Protein AF-0000000085120916 (afdb_homodimer)

Foldseek 3Di:
DPFQPPVLLVVLVVLLVVLLQLLQADFLVNHGPVCVVVPVDPPVSSLLSVQLLLLLLLLLLLQQLLLLLQCLLLVHLQDGLLLLQLQLQLLLQLLVCVVVPPDPVVSVVCLQVSLLVRSLVSNVQLVVQQVVPDDSVSSSVSRNVSSVVSLVSSVVSLVVCCVVVVPNCVQFQFWARNQFDSVCSVVSVVLSVLSLVLSLVLQVLSNLCNVPQVSSVVVVHRSVVSSVSSSSSSSSSNSRSCSRTHDAIQLSNPLLVVLCVNRVDDDRNSSSSSSSSSSSSLSSNLQSVQRVVCSVVVNDGRGSSVVNVVVNVVSSVVVVVVVD/DFFQPPVLLVVLVVLLVVLLQLLQADFLVNHGPVCVVVPVDDPVSSLLSVQLLLLLLLLLLLQQLLLLLQCLLLVHLQDGLLLLQLQLQLLLQLLVCVVVPPDPVVSVVCLQVSLLVRSLVSNVQLVVQQVVPDDSVSSSVSRNVSSVVSLVSSVVSLVVCCVVVVPNPVQFQFWARNQFDSVCSVVSVVLSVLSLVLSLVLQVLSNLCNVPQVSSVVVVHRSVVSSVSSSSSSSSSNSNSCSRTHDAIQLSNPLLVVLCVNRVDDDRNSSSSSSSSSSSSLSSNLQSVQRVVCSVVVNDGRGSSVVNVVVNVVSSVVVVVVVD

InterPro domains:
  IPR000522 ABC transporter, permease protein, BtuC-like [PF01032] (15-322)
  IPR000522 ABC transporter, permease protein, BtuC-like [PTHR30472] (8-323)
  IPR037294 ABC transporter, BtuC-like [G3DSA:1.10.3470.10] (4-324)
  IPR037294 ABC transporter, BtuC-like [SSF81345] (6-322)

Organism: Pyrolobus fumarii (strain DSM 11204 / 1A) (NCBI:txid694429)

Secondary structure (DSSP, 8-state):
-----TTHHHHHHHHHHHHHHHHHH--TT---HHHHHTT-S-HHHHHHHHHHHHHHHHHHHHHHHHHHHHHHHTT-TT--TTTTTHHHHHHHHHHHHHHH-SSHHHHHHHHHHHHHHHHHHHHHHHHHHHTT--SHHHHHHHHHHHHHHHHHHHHHHHHHHHHHH---GGGGSS--STT--GGGHHHHHHHHHHHHHHHHHHHHHHHGGGG-HHHHHHTT--HHHHHHHHHHHHHHHHHHHHHHH----SHHHHHHHHHHHHH----HHHHHHHHHHHHHHHHHHHHHHHHHHHHHHT-----HHHHHHHHHHHHHHHHHHHH-/-----TTHHHHHHHHHHHHHHHHHH--TT---HHHHHTT-S-HHHHHHHHHHHHHHHHHHHHHHHHHHHHHHHTT-TT--TTTTTHHHHHHHHHHHHHHH-SSHHHHHHHHHHHHHHHHHHHHHHHHHHHTT--SHHHHHHHHHHHHHHHHHHHHHHHHHHHHHH---GGGGSS--STT--GGGHHHHHHHHHHHHHHHHHHHHHHHGGGG-HHHHHHTT--HHHHHHHHHHHHHHHHHHHHHHH----SHHHHHHHHHHHHH----HHHHHHHHHHHHHHHHHHHHHHHHHHHHHHT-----HHHHHHHHHHHHHHHHHHHH-

Radius of gyration: 25.16 Å; Cα contacts (8 Å, |Δi|>4): 1304; chains: 2; bounding box: 62×77×50 Å

pLDDT: mean 85.0, std 12.03, range [39.81, 98.38]

Solvent-accessible surface area (backbone atoms only — not comparable to full-atom values): 29299 Å² total; per-residue (Å²): 130,58,67,56,53,79,61,54,58,61,51,44,51,50,50,38,51,52,48,50,52,46,46,55,26,58,53,92,83,66,52,38,51,64,35,47,76,70,60,78,43,64,67,67,56,55,48,51,40,49,30,26,50,52,44,23,34,25,47,12,28,24,34,4,25,25,6,44,36,39,15,26,48,62,64,27,82,77,33,20,49,35,43,33,6,15,24,33,24,3,38,33,36,37,52,55,48,57,71,68,44,90,49,73,74,63,41,68,73,46,31,45,61,38,1,24,52,22,2,41,49,25,35,49,51,20,51,62,44,15,69,42,19,78,47,75,63,32,40,51,50,19,3,38,16,47,21,44,14,35,43,16,49,37,50,48,50,32,48,33,43,22,60,66,69,67,44,70,49,77,55,39,79,29,6,36,39,84,82,47,58,63,87,48,45,63,57,42,50,48,43,23,50,52,28,51,51,52,36,57,68,42,25,62,56,24,48,34,42,63,68,31,60,68,52,13,44,73,75,70,36,58,49,68,60,42,30,51,50,30,46,48,53,27,27,40,38,39,4,35,50,18,52,62,30,28,29,61,40,39,40,12,30,49,17,31,54,49,24,40,65,69,33,53,35,84,54,44,54,61,34,43,53,42,3,21,47,42,9,19,36,49,39,38,45,33,40,42,49,23,43,50,53,12,57,75,63,69,24,50,76,48,39,22,20,24,60,38,23,33,52,27,14,51,50,50,22,53,51,44,22,64,74,66,128,60,69,56,53,79,60,53,58,61,50,45,50,51,49,35,51,53,47,51,52,47,44,55,28,57,55,90,83,67,51,38,52,63,36,47,79,70,61,79,41,63,67,67,56,55,47,53,40,49,30,26,50,50,43,23,34,26,48,11,27,23,33,5,25,24,6,44,34,39,15,25,50,64,62,27,81,77,34,20,50,35,42,33,7,16,24,31,24,5,38,32,37,38,51,53,48,56,71,68,45,88,49,74,74,61,42,68,72,46,31,43,64,38,2,23,54,23,2,41,49,25,34,49,52,20,51,62,45,14,69,42,20,79,48,75,62,31,40,49,50,18,2,39,16,47,20,44,14,35,43,17,49,37,49,50,49,32,49,33,42,23,62,66,69,66,44,68,50,78,54,41,79,28,5,38,39,84,81,48,56,63,87,48,44,64,58,43,51,48,42,22,50,50,29,50,50,51,34,58,68,42,26,61,57,24,47,35,41,63,67,32,59,68,50,13,45,72,74,71,36,57,48,69,60,41,32,50,52,30,47,49,53,28,27,40,38,39,3,34,50,19,50,62,30,29,27,60,39,37,40,11,29,49,16,31,54,49,24,40,65,70,32,54,33,81,52,44,52,60,34,42,53,42,3,21,47,42,9,17,35,50,38,39,46,33,39,42,49,24,44,51,51,12,56,75,62,69,24,50,76,48,40,23,18,24,58,38,22,33,53,27,14,51,49,51,23,54,52,44,22,65,73,66

Nearest PDB structures (foldseek):
  4g1u-assembly1_B  TM=8.944E-01  e=4.293E-13  Yersinia pestis
  5b58-assembly1_B  TM=8.253E-01  e=2.014E-12  Burkholderia cenocepacia J2315
  5b57-assembly1_B  TM=8.130E-01  e=3.172E-12  Burkholderia cenocepacia J2315
  5b57-assembly1_A  TM=8.166E-01  e=4.167E-12  Burkholderia cenocepacia J2315
  4dbl-assembly2_F  TM=8.397E-01  e=6.373E-11  Escherichia coli K-12

Structure (mmCIF, N/CA/C/O backbone):
data_AF-0000000085120916-model_v1
#
loop_
_entity.id
_entity.type
_entity.pdbx_description
1 polymer 'Transport system permease protein'
#
loop_
_atom_site.group_PDB
_atom_site.id
_atom_site.type_symbol
_atom_site.label_atom_id
_atom_site.label_alt_id
_atom_site.label_comp_id
_atom_site.label_asym_id
_atom_site.label_entity_id
_atom_site.label_seq_id
_atom_site.pdbx_PDB_ins_code
_atom_site.Cartn_x
_atom_site.Cartn_y
_atom_site.Cartn_z
_atom_site.occupancy
_atom_site.B_iso_or_equiv
_atom_site.auth_seq_id
_atom_site.auth_comp_id
_atom_site.auth_asym_id
_atom_site.auth_atom_id
_atom_site.pdbx_PDB_model_num
ATOM 1 N N . MET A 1 1 ? 22.578 33.594 -2.508 1 39.81 1 MET A N 1
ATOM 2 C CA . MET A 1 1 ? 21.453 33.562 -1.575 1 39.81 1 MET A CA 1
ATOM 3 C C . MET A 1 1 ? 20.125 33.438 -2.324 1 39.81 1 MET A C 1
ATOM 5 O O . MET A 1 1 ? 19.75 34.375 -3.049 1 39.81 1 MET A O 1
ATOM 9 N N . SER A 1 2 ? 19.656 32.375 -2.883 1 50.97 2 SER A N 1
ATOM 10 C CA . SER A 1 2 ? 18.609 32.25 -3.9 1 50.97 2 SER A CA 1
ATOM 11 C C . SER A 1 2 ? 17.312 32.875 -3.455 1 50.97 2 SER A C 1
ATOM 13 O O . SER A 1 2 ? 16.969 32.875 -2.268 1 50.97 2 SER A O 1
ATOM 15 N N . ILE A 1 3 ? 16.953 33.938 -4.035 1 54.97 3 ILE A N 1
ATOM 16 C CA . ILE A 1 3 ? 15.836 34.844 -3.783 1 54.97 3 ILE A CA 1
ATOM 17 C C . ILE A 1 3 ? 14.547 34.031 -3.609 1 54.97 3 ILE A C 1
ATOM 19 O O . ILE A 1 3 ? 14.148 33.281 -4.508 1 54.97 3 ILE A O 1
ATOM 23 N N . CYS A 1 4 ? 14.258 33.969 -2.285 1 65.75 4 CYS A N 1
ATOM 24 C CA . CYS A 1 4 ? 12.961 33.375 -1.946 1 65.75 4 CYS A CA 1
ATOM 25 C C . CYS A 1 4 ? 11.828 34.188 -2.568 1 65.75 4 CYS A C 1
ATOM 27 O O . CYS A 1 4 ? 11.789 35.406 -2.428 1 65.75 4 CYS A O 1
ATOM 29 N N . SER A 1 5 ? 11.18 33.656 -3.533 1 71.38 5 SER A N 1
ATOM 30 C CA . SER A 1 5 ? 10.07 34.344 -4.18 1 71.38 5 SER A CA 1
ATOM 31 C C . SER A 1 5 ? 9.055 34.844 -3.156 1 71.38 5 SER A C 1
ATOM 33 O O . SER A 1 5 ? 8.453 34.031 -2.434 1 71.38 5 SER A O 1
ATOM 35 N N . LYS A 1 6 ? 9.039 36.094 -2.826 1 75.19 6 LYS A N 1
ATOM 36 C CA . LYS A 1 6 ? 8.203 36.719 -1.809 1 75.19 6 LYS A CA 1
ATOM 37 C C . LYS A 1 6 ? 6.723 36.562 -2.152 1 75.19 6 LYS A C 1
ATOM 39 O O . LYS A 1 6 ? 5.859 36.688 -1.278 1 75.19 6 LYS A O 1
ATOM 44 N N . TRP A 1 7 ? 6.445 36.188 -3.381 1 84.44 7 TRP A N 1
ATOM 45 C CA . TRP A 1 7 ? 5.055 36.219 -3.828 1 84.44 7 TRP A CA 1
ATOM 46 C C . TRP A 1 7 ? 4.414 34.844 -3.666 1 84.44 7 TRP A C 1
ATOM 48 O O . TRP A 1 7 ? 3.197 34.688 -3.82 1 84.44 7 TRP A O 1
ATOM 58 N N . VAL A 1 8 ? 5.113 33.875 -3.24 1 87.25 8 VAL A N 1
ATOM 59 C CA . VAL A 1 8 ? 4.613 32.5 -3.207 1 87.25 8 VAL A CA 1
ATOM 60 C C . VAL A 1 8 ? 3.631 32.344 -2.051 1 87.25 8 VAL A C 1
ATOM 62 O O . VAL A 1 8 ? 2.562 31.734 -2.217 1 87.25 8 VAL A O 1
ATOM 65 N N . ILE A 1 9 ? 3.916 32.969 -0.922 1 88.56 9 ILE A N 1
ATOM 66 C CA . ILE A 1 9 ? 3.109 32.781 0.278 1 88.56 9 ILE A CA 1
ATOM 67 C C . ILE A 1 9 ? 1.753 33.438 0.099 1 88.56 9 ILE A C 1
ATOM 69 O O . ILE A 1 9 ? 0.708 32.812 0.3 1 88.56 9 ILE A O 1
ATOM 73 N N . PRO A 1 10 ? 1.742 34.688 -0.386 1 89.5 10 PRO A N 1
ATOM 74 C CA . PRO A 1 10 ? 0.435 35.312 -0.607 1 89.5 10 PRO A CA 1
ATOM 75 C C . PRO A 1 10 ? -0.383 34.625 -1.684 1 89.5 10 PRO A C 1
ATOM 77 O O . PRO A 1 10 ? -1.609 34.531 -1.578 1 89.5 10 PRO A O 1
ATOM 80 N N . LEU A 1 11 ? 0.217 34.125 -2.66 1 89.94 11 LEU A N 1
ATOM 81 C CA . LEU A 1 11 ? -0.482 33.406 -3.719 1 89.94 11 LEU A CA 1
ATOM 82 C C . LEU A 1 11 ? -1.089 32.125 -3.189 1 89.94 11 LEU A C 1
ATOM 84 O O . LEU A 1 11 ? -2.227 31.781 -3.523 1 89.94 11 LEU A O 1
ATOM 88 N N . LEU A 1 12 ? -0.309 31.453 -2.418 1 91.56 12 LEU A N 1
ATOM 89 C CA . LEU A 1 12 ? -0.801 30.188 -1.857 1 91.56 12 LEU A CA 1
ATOM 90 C C . LEU A 1 12 ? -1.928 30.438 -0.862 1 91.56 12 LEU A C 1
ATOM 92 O O . LEU A 1 12 ? -2.873 29.656 -0.775 1 91.56 12 LEU A O 1
ATOM 96 N N . PHE A 1 13 ? -1.751 31.5 -0.139 1 91.69 13 PHE A N 1
ATOM 97 C CA . PHE A 1 13 ? -2.809 31.875 0.792 1 91.69 13 PHE A CA 1
ATOM 98 C C . PHE A 1 13 ? -4.094 32.219 0.044 1 91.69 13 PHE A C 1
ATOM 100 O O . PHE A 1 13 ? -5.184 31.828 0.466 1 91.69 13 PHE A O 1
ATOM 107 N N . SER A 1 14 ? -3.996 32.938 -1.032 1 92.12 14 SER A N 1
ATOM 108 C CA . SER A 1 14 ? -5.148 33.281 -1.862 1 92.12 14 SER A CA 1
ATOM 109 C C . SER A 1 14 ? -5.785 32.031 -2.453 1 92.12 14 SER A C 1
ATOM 111 O O . SER A 1 14 ? -7.012 31.906 -2.516 1 92.12 14 SER A O 1
ATOM 113 N N . LEU A 1 15 ? -4.953 31.125 -2.854 1 91.56 15 LEU A N 1
ATOM 114 C CA . LEU A 1 15 ? -5.449 29.875 -3.393 1 91.56 15 LEU A CA 1
ATOM 115 C C . LEU A 1 15 ? -6.223 29.094 -2.334 1 91.56 15 LEU A C 1
ATOM 117 O O . LEU A 1 15 ? -7.277 28.516 -2.621 1 91.56 15 LEU A O 1
ATOM 121 N N . LEU A 1 16 ? -5.652 29.031 -1.177 1 93.19 16 LEU A N 1
ATOM 122 C CA . LEU A 1 16 ? -6.312 28.344 -0.079 1 93.19 16 LEU A CA 1
ATOM 123 C C . LEU A 1 16 ? -7.66 28.969 0.237 1 93.19 16 LEU A C 1
ATOM 125 O O . LEU A 1 16 ? -8.641 28.266 0.503 1 93.19 16 LEU A O 1
ATOM 129 N N . LEU A 1 17 ? -7.691 30.281 0.178 1 92.44 17 LEU A N 1
ATOM 130 C CA . LEU A 1 17 ? -8.93 31 0.445 1 92.44 17 LEU A CA 1
ATOM 131 C C . LEU A 1 17 ? -9.977 30.688 -0.621 1 92.44 17 LEU A C 1
ATOM 133 O O . LEU A 1 17 ? -11.156 30.484 -0.303 1 92.44 17 LEU A O 1
ATOM 137 N N . VAL A 1 18 ? -9.602 30.656 -1.842 1 92.06 18 VAL A N 1
ATOM 138 C CA . VAL A 1 18 ? -10.516 30.375 -2.947 1 92.06 18 VAL A CA 1
ATOM 139 C C . VAL A 1 18 ? -11.078 28.969 -2.814 1 92.06 18 VAL A C 1
ATOM 141 O O . VAL A 1 18 ? -12.281 28.75 -2.967 1 92.06 18 VAL A O 1
ATOM 144 N N . VAL A 1 19 ? -10.195 28.062 -2.494 1 92.06 19 VAL A N 1
ATOM 145 C CA . VAL A 1 19 ? -10.633 26.672 -2.379 1 92.06 19 VAL A CA 1
ATOM 146 C C . VAL A 1 19 ? -11.531 26.5 -1.154 1 92.06 19 VAL A C 1
ATOM 148 O O . VAL A 1 19 ? -12.492 25.734 -1.18 1 92.06 19 VAL A O 1
ATOM 151 N N . ALA A 1 20 ? -11.148 27.203 -0.127 1 91.81 20 ALA A N 1
ATOM 152 C CA . ALA A 1 20 ? -11.961 27.156 1.087 1 91.81 20 ALA A CA 1
ATOM 153 C C . ALA A 1 20 ? -13.367 27.688 0.83 1 91.81 20 ALA A C 1
ATOM 155 O O . ALA A 1 20 ? -14.352 27.094 1.257 1 91.81 20 ALA A O 1
ATOM 156 N N . LEU A 1 21 ? -13.484 28.75 0.134 1 88.62 21 LEU A N 1
ATOM 157 C CA . LEU A 1 21 ? -14.773 29.344 -0.193 1 88.62 21 LEU A CA 1
ATOM 158 C C . LEU A 1 21 ? -15.57 28.422 -1.118 1 88.62 21 LEU A C 1
ATOM 160 O O . LEU A 1 21 ? -16.781 28.281 -0.964 1 88.62 21 LEU A O 1
ATOM 164 N N . ALA A 1 22 ? -14.906 27.859 -2.002 1 88.5 22 ALA A N 1
ATOM 165 C CA . ALA A 1 22 ? -15.555 26.906 -2.902 1 88.5 22 ALA A CA 1
ATOM 166 C C . ALA A 1 22 ? -16.078 25.688 -2.139 1 88.5 22 ALA A C 1
ATOM 168 O O . ALA A 1 22 ? -17.156 25.172 -2.449 1 88.5 22 ALA A O 1
ATOM 169 N N . SER A 1 23 ? -15.266 25.297 -1.208 1 88 23 SER A N 1
ATOM 170 C CA . SER A 1 23 ? -15.656 24.125 -0.409 1 88 23 SER A CA 1
ATOM 171 C C . SER A 1 23 ? -16.906 24.422 0.42 1 88 23 SER A C 1
ATOM 173 O O . SER A 1 23 ? -17.734 23.547 0.64 1 88 23 SER A O 1
ATOM 175 N N . LEU A 1 24 ? -17.062 25.625 0.84 1 84.88 24 LEU A N 1
ATOM 176 C CA . LEU A 1 24 ? -18.203 26.016 1.646 1 84.88 24 LEU A CA 1
ATOM 177 C C . LEU A 1 24 ? -19.453 26.203 0.775 1 84.88 24 LEU A C 1
ATOM 179 O O . LEU A 1 24 ? -20.578 26.047 1.252 1 84.88 24 LEU A O 1
ATOM 183 N N . SER A 1 25 ? -19.281 26.406 -0.471 1 80.69 25 SER A N 1
ATOM 184 C CA . SER A 1 25 ? -20.391 26.719 -1.361 1 80.69 25 SER A CA 1
ATOM 185 C C . SER A 1 25 ? -20.891 25.484 -2.086 1 80.69 25 SER A C 1
ATOM 187 O O . SER A 1 25 ? -22.062 25.406 -2.461 1 80.69 25 SER A O 1
ATOM 189 N N . LEU A 1 26 ? -19.984 24.594 -2.314 1 74.19 26 LEU A N 1
ATOM 190 C CA . LEU A 1 26 ? -20.328 23.438 -3.137 1 74.19 26 LEU A CA 1
ATOM 191 C C . LEU A 1 26 ? -20.609 22.219 -2.268 1 74.19 26 LEU A C 1
ATOM 193 O O . LEU A 1 26 ? -19.859 21.922 -1.341 1 74.19 26 LEU A O 1
ATOM 197 N N . GLY A 1 27 ? -21.812 21.75 -2.266 1 64.5 27 GLY A N 1
ATOM 198 C CA . GLY A 1 27 ? -22.203 20.562 -1.537 1 64.5 27 GLY A CA 1
ATOM 199 C C . GLY A 1 27 ? -23.422 19.875 -2.125 1 64.5 27 GLY A C 1
ATOM 200 O O . GLY A 1 27 ? -24.016 20.375 -3.08 1 64.5 27 GLY A O 1
ATOM 201 N N . ALA A 1 28 ? -23.594 18.75 -1.633 1 62.38 28 ALA A N 1
ATOM 202 C CA . ALA A 1 28 ? -24.688 17.922 -2.139 1 62.38 28 ALA A CA 1
ATOM 203 C C . ALA A 1 28 ? -26.031 18.609 -1.944 1 62.38 28 ALA A C 1
ATOM 205 O O . ALA A 1 28 ? -26.969 18.391 -2.715 1 62.38 28 ALA A O 1
ATOM 206 N N . SER A 1 29 ? -26.172 19.406 -0.931 1 61.25 29 SER A N 1
ATOM 207 C CA . SER A 1 29 ? -27.469 20 -0.604 1 61.25 29 SER A CA 1
ATOM 208 C C . SER A 1 29 ? -27.812 21.156 -1.539 1 61.25 29 SER A C 1
ATOM 210 O O . SER A 1 29 ? -28.953 21.641 -1.553 1 61.25 29 SER A O 1
ATOM 212 N N . GLY A 1 30 ? -26.922 21.469 -2.41 1 66.12 30 GLY A N 1
ATOM 213 C CA . GLY A 1 30 ? -27.188 22.516 -3.395 1 66.12 30 GLY A CA 1
ATOM 214 C C . GLY A 1 30 ? -27.141 23.906 -2.816 1 66.12 30 GLY A C 1
ATOM 215 O O . GLY A 1 30 ? -27.266 24.891 -3.547 1 66.12 30 GLY A O 1
ATOM 216 N N . TYR A 1 31 ? -27.094 23.984 -1.467 1 64.81 31 TYR A N 1
ATOM 217 C CA . TYR A 1 31 ? -27.062 25.297 -0.848 1 64.81 31 TYR A CA 1
ATOM 218 C C . TYR A 1 31 ? -25.719 25.969 -1.061 1 64.81 31 TYR A C 1
ATOM 220 O O . TYR A 1 31 ? -24.672 25.328 -0.968 1 64.81 31 TYR A O 1
ATOM 228 N N . THR A 1 32 ? -25.797 27.172 -1.569 1 69.06 32 THR A N 1
ATOM 229 C CA . THR A 1 32 ? -24.578 27.969 -1.747 1 69.06 32 THR A CA 1
ATOM 230 C C . THR A 1 32 ? -24.297 28.812 -0.51 1 69.06 32 THR A C 1
ATOM 232 O O . THR A 1 32 ? -25.109 28.859 0.418 1 69.06 32 THR A O 1
ATOM 235 N N . ILE A 1 33 ? -23.109 29.406 -0.447 1 70.19 33 ILE A N 1
ATOM 236 C CA . ILE A 1 33 ? -22.703 30.25 0.676 1 70.19 33 ILE A CA 1
ATOM 237 C C . ILE A 1 33 ? -23.688 31.406 0.844 1 70.19 33 ILE A C 1
ATOM 239 O O . ILE A 1 33 ? -24 31.797 1.968 1 70.19 33 ILE A O 1
ATOM 243 N N . LEU A 1 34 ? -24.156 31.797 -0.235 1 68.38 34 LEU A N 1
ATOM 244 C CA . LEU A 1 34 ? -25.078 32.906 -0.216 1 68.38 34 LEU A CA 1
ATOM 245 C C . LEU A 1 34 ? -26.406 32.531 0.45 1 68.38 34 LEU A C 1
ATOM 247 O O . LEU A 1 34 ? -27.016 33.344 1.133 1 68.38 34 LEU A O 1
ATOM 251 N N . ASP A 1 35 ? -26.672 31.328 0.228 1 69.44 35 ASP A N 1
ATOM 252 C CA . ASP A 1 35 ? -27.906 30.859 0.845 1 69.44 35 ASP A CA 1
ATOM 253 C C . ASP A 1 35 ? -27.781 30.828 2.367 1 69.44 35 ASP A C 1
ATOM 255 O O . ASP A 1 35 ? -28.766 31.047 3.082 1 69.44 35 ASP A O 1
ATOM 259 N N . PHE A 1 36 ? -26.625 30.703 2.783 1 69.06 36 PHE A N 1
ATOM 260 C CA . PHE A 1 36 ? -26.406 30.641 4.223 1 69.06 36 PHE A CA 1
ATOM 261 C C . PHE A 1 36 ? -26.406 32.031 4.832 1 69.06 36 PHE A C 1
ATOM 263 O O . PHE A 1 36 ? -26.969 32.25 5.91 1 69.06 36 PHE A O 1
ATOM 270 N N . VAL A 1 37 ? -25.828 32.969 4.105 1 70 37 VAL A N 1
ATOM 271 C CA . VAL A 1 37 ? -25.781 34.344 4.582 1 70 37 VAL A CA 1
ATOM 272 C C . VAL A 1 37 ? -27.188 34.938 4.637 1 70 37 VAL A C 1
ATOM 274 O O . VAL A 1 37 ? -27.516 35.719 5.551 1 70 37 VAL A O 1
ATOM 277 N N . ASN A 1 38 ? -27.953 34.375 3.684 1 71 38 ASN A N 1
ATOM 278 C CA . ASN A 1 38 ? -29.312 34.906 3.605 1 71 38 ASN A CA 1
ATOM 279 C C . ASN A 1 38 ? -30.266 34.125 4.508 1 71 38 ASN A C 1
ATOM 281 O O . ASN A 1 38 ? -31.469 34.375 4.504 1 71 38 ASN A O 1
ATOM 285 N N . GLY A 1 39 ? -29.766 33.094 5.207 1 68.12 39 GLY A N 1
ATOM 286 C CA . GLY A 1 39 ? -30.531 32.375 6.203 1 68.12 39 GLY A CA 1
ATOM 287 C C . GLY A 1 39 ? -31.359 31.25 5.613 1 68.12 39 GLY A C 1
ATOM 288 O O . GLY A 1 39 ? -32.281 30.75 6.25 1 68.12 39 GLY A O 1
ATOM 289 N N . ARG A 1 40 ? -31.406 30.906 4.391 1 66.88 40 ARG A N 1
ATOM 290 C CA . ARG A 1 40 ? -32.281 29.953 3.725 1 66.88 40 ARG A CA 1
ATOM 291 C C . ARG A 1 40 ? -31.781 28.531 3.906 1 66.88 40 ARG A C 1
ATOM 293 O O . ARG A 1 40 ? -32.5 27.578 3.621 1 66.88 40 ARG A O 1
ATOM 300 N N . ALA A 1 41 ? -30.516 28.469 4.617 1 68.81 41 ALA A N 1
ATOM 301 C CA . ALA A 1 41 ? -29.969 27.125 4.734 1 68.81 41 ALA A CA 1
ATOM 302 C C . ALA A 1 41 ? -29.859 26.703 6.195 1 68.81 41 ALA A C 1
ATOM 304 O O . ALA A 1 41 ? -29.609 27.531 7.07 1 68.81 41 ALA A O 1
ATOM 305 N N . PRO A 1 42 ? -30.281 25.484 6.391 1 75.56 42 PRO A N 1
ATOM 306 C CA . PRO A 1 42 ? -30.203 25 7.77 1 75.56 42 PRO A CA 1
ATOM 307 C C . PRO A 1 42 ? -28.812 25.156 8.367 1 75.56 42 PRO A C 1
ATOM 309 O O . PRO A 1 42 ? -27.812 24.906 7.691 1 75.56 42 PRO A O 1
ATOM 312 N N . LYS A 1 43 ? -28.766 25.75 9.492 1 76.94 43 LYS A N 1
ATOM 313 C CA . LYS A 1 43 ? -27.531 26.016 10.219 1 76.94 43 LYS A CA 1
ATOM 314 C C . LYS A 1 43 ? -26.688 24.766 10.359 1 76.94 43 LYS A C 1
ATOM 316 O O . LYS A 1 43 ? -25.453 24.828 10.391 1 76.94 43 LYS A O 1
ATOM 321 N N . VAL A 1 44 ? -27.359 23.656 10.336 1 76.62 44 VAL A N 1
ATOM 322 C CA . VAL A 1 44 ? -26.688 22.375 10.547 1 76.62 44 VAL A CA 1
ATOM 323 C C . VAL A 1 44 ? -25.781 22.062 9.344 1 76.62 44 VAL A C 1
ATOM 325 O O . VAL A 1 44 ? -24.688 21.531 9.508 1 76.62 44 VAL A O 1
ATOM 328 N N . ILE A 1 45 ? -26.172 22.562 8.273 1 77.38 45 ILE A N 1
ATOM 329 C CA . ILE A 1 45 ? -25.422 22.266 7.051 1 77.38 45 ILE A CA 1
ATOM 330 C C . ILE A 1 45 ? -24.141 23.062 7.012 1 77.38 45 ILE A C 1
ATOM 332 O O . ILE A 1 45 ? -23.078 22.547 6.645 1 77.38 45 ILE A O 1
ATOM 336 N N . ILE A 1 46 ? -24.219 24.266 7.43 1 78.5 46 ILE A N 1
ATOM 337 C CA . ILE A 1 46 ? -23.031 25.125 7.43 1 78.5 46 ILE A CA 1
ATOM 338 C C . ILE A 1 46 ? -22.047 24.641 8.5 1 78.5 46 ILE A C 1
ATOM 340 O O . ILE A 1 46 ? -20.828 24.703 8.312 1 78.5 46 ILE A O 1
ATOM 344 N N . GLU A 1 47 ? -22.562 24.188 9.539 1 81.56 47 GLU A N 1
ATOM 345 C CA . GLU A 1 47 ? -21.703 23.641 10.594 1 81.56 47 GLU A CA 1
ATOM 346 C C . GLU A 1 47 ? -20.953 22.406 10.117 1 81.56 47 GLU A C 1
ATOM 348 O O . GLU A 1 47 ? -19.766 22.25 10.406 1 81.56 47 GLU A O 1
ATOM 353 N N . LEU A 1 48 ? -21.625 21.625 9.367 1 83.31 48 LEU A N 1
ATOM 354 C CA . LEU A 1 48 ? -21 20.422 8.844 1 83.31 48 LEU A CA 1
ATOM 355 C C . LEU A 1 48 ? -19.953 20.766 7.793 1 83.31 48 LEU A C 1
ATOM 357 O O . LEU A 1 48 ? -18.859 20.188 7.785 1 83.31 48 LEU A O 1
ATOM 361 N N . ARG A 1 49 ? -20.234 21.75 7.008 1 86.12 49 ARG A N 1
ATOM 362 C CA . ARG A 1 49 ? -19.297 22.141 5.961 1 86.12 49 ARG A CA 1
ATOM 363 C C . ARG A 1 49 ? -18.062 22.812 6.551 1 86.12 49 ARG A C 1
ATOM 365 O O . ARG A 1 49 ? -16.953 22.609 6.07 1 86.12 49 ARG A O 1
ATOM 372 N N . LEU A 1 50 ? -18.359 23.578 7.562 1 87.69 50 LEU A N 1
ATOM 373 C CA . LEU A 1 50 ? -17.25 24.266 8.219 1 87.69 50 LEU A CA 1
ATOM 374 C C . LEU A 1 50 ? -16.344 23.266 8.93 1 87.69 50 LEU A C 1
ATOM 376 O O . LEU A 1 50 ? -15.109 23.406 8.883 1 87.69 50 LEU A O 1
ATOM 380 N N . THR A 1 51 ? -16.938 22.328 9.562 1 90.12 51 THR A N 1
ATOM 381 C CA . THR A 1 51 ? -16.172 21.312 10.266 1 90.12 51 THR A CA 1
ATOM 382 C C . THR A 1 51 ? -15.32 20.5 9.281 1 90.12 51 THR A C 1
ATOM 384 O O . THR A 1 51 ? -14.148 20.25 9.531 1 90.12 51 THR A O 1
ATOM 387 N N . ARG A 1 52 ? -15.906 20.188 8.242 1 91.06 52 ARG A N 1
ATOM 388 C CA . ARG A 1 52 ? -15.211 19.422 7.207 1 91.06 52 ARG A CA 1
ATOM 389 C C . ARG A 1 52 ? -14.047 20.219 6.633 1 91.06 52 ARG A C 1
ATOM 391 O O . ARG A 1 52 ? -12.953 19.688 6.438 1 91.06 52 ARG A O 1
ATOM 398 N N . LEU A 1 53 ? -14.305 21.5 6.379 1 92.94 53 LEU A N 1
ATOM 399 C CA . LEU A 1 53 ? -13.266 22.375 5.855 1 92.94 53 LEU A CA 1
ATOM 400 C C . LEU A 1 53 ? -12.109 22.484 6.844 1 92.94 53 LEU A C 1
ATOM 402 O O . LEU A 1 53 ? -10.938 22.391 6.457 1 92.94 53 LEU A O 1
ATOM 406 N N . LEU A 1 54 ? -12.414 22.703 8.047 1 93.56 54 LEU A N 1
ATOM 407 C CA . LEU A 1 54 ? -11.391 22.844 9.07 1 93.56 54 LEU A CA 1
ATOM 408 C C . LEU A 1 54 ? -10.602 21.547 9.25 1 93.56 54 LEU A C 1
ATOM 410 O O . LEU A 1 54 ? -9.398 21.578 9.516 1 93.56 54 LEU A O 1
ATOM 414 N N . ALA A 1 55 ? -11.297 20.453 9.117 1 94.56 55 ALA A N 1
ATOM 415 C CA . ALA A 1 55 ? -10.625 19.156 9.203 1 94.56 55 ALA A CA 1
ATOM 416 C C . ALA A 1 55 ? -9.625 19 8.062 1 94.56 55 ALA A C 1
ATOM 418 O O . ALA A 1 55 ? -8.492 18.562 8.281 1 94.56 55 ALA A O 1
ATOM 419 N N . ALA A 1 56 ? -10.023 19.359 6.902 1 96.12 56 ALA A N 1
ATOM 420 C CA . ALA A 1 56 ? -9.164 19.234 5.73 1 96.12 56 ALA A CA 1
ATOM 421 C C . ALA A 1 56 ? -7.938 20.141 5.855 1 96.12 56 ALA A C 1
ATOM 423 O O . ALA A 1 56 ? -6.812 19.703 5.609 1 96.12 56 ALA A O 1
ATOM 424 N N . VAL A 1 57 ? -8.18 21.344 6.262 1 96.5 57 VAL A N 1
ATOM 425 C CA . VAL A 1 57 ? -7.102 22.312 6.414 1 96.5 57 VAL A CA 1
ATOM 426 C C . VAL A 1 57 ? -6.141 21.859 7.508 1 96.5 57 VAL A C 1
ATOM 428 O O . VAL A 1 57 ? -4.922 21.891 7.328 1 96.5 57 VAL A O 1
ATO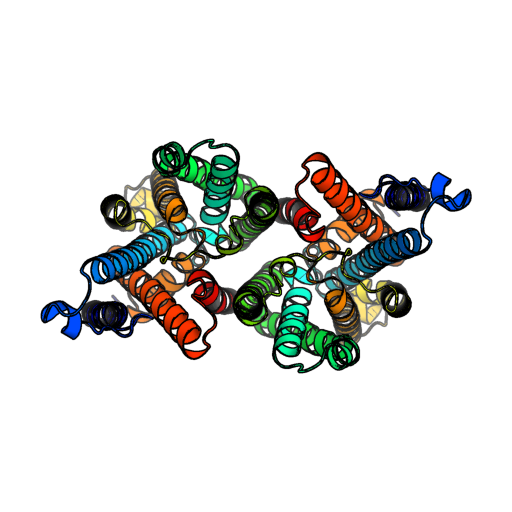M 431 N N . SER A 1 58 ? -6.699 21.453 8.625 1 97.25 58 SER A N 1
ATOM 432 C CA . SER A 1 58 ? -5.883 21 9.75 1 97.25 58 SER A CA 1
ATOM 433 C C . SER A 1 58 ? -5.043 19.781 9.367 1 97.25 58 SER A C 1
ATOM 435 O O . SER A 1 58 ? -3.854 19.719 9.68 1 97.25 58 SER A O 1
ATOM 437 N N . ALA A 1 59 ? -5.672 18.828 8.703 1 97.12 59 ALA A N 1
ATOM 438 C CA . ALA A 1 59 ? -4.949 17.625 8.266 1 97.12 59 ALA A CA 1
ATOM 439 C C . ALA A 1 59 ? -3.799 18 7.336 1 97.12 59 ALA A C 1
ATOM 441 O O . ALA A 1 59 ? -2.693 17.469 7.469 1 97.12 59 ALA A O 1
ATOM 442 N N . GLY A 1 60 ? -4.074 18.906 6.422 1 98 60 GLY A N 1
ATOM 443 C CA . GLY A 1 60 ? -3.043 19.344 5.488 1 98 60 GLY A CA 1
ATOM 444 C C . GLY A 1 60 ? -1.852 19.984 6.176 1 98 60 GLY A C 1
ATOM 445 O O . GLY A 1 60 ? -0.703 19.688 5.84 1 98 60 GLY A O 1
ATOM 446 N N . ILE A 1 61 ? -2.152 20.781 7.109 1 97.88 61 ILE A N 1
ATOM 447 C CA . ILE A 1 61 ? -1.109 21.469 7.863 1 97.88 61 ILE A CA 1
ATOM 448 C C . ILE A 1 61 ? -0.277 20.453 8.641 1 97.88 61 ILE A C 1
ATOM 450 O O . ILE A 1 61 ? 0.955 20.484 8.602 1 97.88 61 ILE A O 1
ATOM 454 N N . VAL A 1 62 ? -0.951 19.562 9.305 1 98.38 62 VAL A N 1
ATOM 455 C CA . VAL A 1 62 ? -0.291 18.578 10.164 1 98.38 62 VAL A CA 1
ATOM 456 C C . VAL A 1 62 ? 0.579 17.656 9.32 1 98.38 62 VAL A C 1
ATOM 458 O O . VAL A 1 62 ? 1.748 17.422 9.648 1 98.38 62 VAL A O 1
ATOM 461 N N . LEU A 1 63 ? 0.046 17.188 8.25 1 98.06 63 LEU A N 1
ATOM 462 C CA . LEU A 1 63 ? 0.769 16.219 7.418 1 98.06 63 LEU A CA 1
ATOM 463 C C . LEU A 1 63 ? 1.964 16.891 6.742 1 98.06 63 LEU A C 1
ATOM 465 O O . LEU A 1 63 ? 3.047 16.312 6.676 1 98.06 63 LEU A O 1
ATOM 469 N N . ALA A 1 64 ? 1.812 18.094 6.309 1 98.12 64 ALA A N 1
ATOM 470 C CA . ALA A 1 64 ? 2.896 18.812 5.645 1 98.12 64 ALA A CA 1
ATOM 471 C C . ALA A 1 64 ? 3.992 19.203 6.637 1 98.12 64 ALA A C 1
ATOM 473 O O . ALA A 1 64 ? 5.184 19.062 6.34 1 98.12 64 ALA A O 1
ATOM 474 N N . SER A 1 65 ? 3.562 19.719 7.777 1 97.5 65 SER A N 1
ATOM 475 C CA . SER A 1 65 ? 4.543 20.094 8.789 1 97.5 65 SER A CA 1
ATOM 476 C C . SER A 1 65 ? 5.324 18.891 9.289 1 97.5 65 SER A C 1
ATOM 478 O O . SER A 1 65 ? 6.539 18.969 9.484 1 97.5 65 SER A O 1
ATOM 480 N N . SER A 1 66 ? 4.621 17.797 9.461 1 97.69 66 SER A N 1
ATOM 481 C CA . SER A 1 66 ? 5.289 16.562 9.875 1 97.69 66 SER A CA 1
ATOM 482 C C . SER A 1 66 ? 6.219 16.047 8.789 1 97.69 66 SER A C 1
ATOM 484 O O . SER A 1 66 ? 7.285 15.508 9.078 1 97.69 66 SER A O 1
ATOM 486 N N . GLY A 1 67 ? 5.762 16.203 7.578 1 96.69 67 GLY A N 1
ATOM 487 C CA . GLY A 1 67 ? 6.605 15.797 6.465 1 96.69 67 GLY A CA 1
ATOM 488 C C . GLY A 1 67 ? 7.949 16.5 6.453 1 96.69 67 GLY A C 1
ATOM 489 O O . GLY A 1 67 ? 8.992 15.852 6.277 1 96.69 67 GLY A O 1
ATOM 490 N N . ILE A 1 68 ? 7.996 17.766 6.668 1 95.12 68 ILE A N 1
ATOM 491 C CA . ILE A 1 68 ? 9.227 18.562 6.66 1 95.12 68 ILE A CA 1
ATOM 492 C C . ILE A 1 68 ? 10.133 18.109 7.805 1 95.12 68 ILE A C 1
ATOM 494 O O . ILE A 1 68 ? 11.344 17.984 7.637 1 95.12 68 ILE A O 1
ATOM 498 N N . LEU A 1 69 ? 9.562 17.938 8.93 1 96.19 69 LEU A N 1
ATOM 499 C CA . LEU A 1 69 ? 10.344 17.516 10.086 1 96.19 69 LEU A CA 1
ATOM 500 C C . LEU A 1 69 ? 10.977 16.141 9.844 1 96.19 69 LEU A C 1
ATOM 502 O O . LEU A 1 69 ? 12.156 15.945 10.125 1 96.19 69 LEU A O 1
ATOM 506 N N . LEU A 1 70 ? 10.227 15.258 9.289 1 95.25 70 LEU A N 1
ATOM 507 C CA . LEU A 1 70 ? 10.727 13.906 9.039 1 95.25 70 LEU A CA 1
ATOM 508 C C . LEU A 1 70 ? 11.805 13.922 7.969 1 95.25 70 LEU A C 1
ATOM 510 O O . LEU A 1 70 ? 12.805 13.211 8.086 1 95.25 70 LEU A O 1
ATOM 514 N N . GLN A 1 71 ? 11.578 14.695 6.941 1 94.06 71 GLN A N 1
ATOM 515 C CA . GLN A 1 71 ? 12.547 14.766 5.855 1 94.06 71 GLN A CA 1
ATOM 516 C C . GLN A 1 71 ? 13.883 15.312 6.344 1 94.06 71 GLN A C 1
ATOM 518 O O . GLN A 1 71 ? 14.945 14.82 5.961 1 94.06 71 GLN A O 1
ATOM 523 N N . TYR A 1 72 ? 13.867 16.328 7.137 1 92.88 72 TYR A N 1
ATOM 524 C CA . TYR A 1 72 ? 15.094 16.891 7.688 1 92.88 72 TYR A CA 1
ATOM 525 C C . TYR A 1 72 ? 15.742 15.938 8.68 1 92.88 72 TYR A C 1
ATOM 527 O O . TYR A 1 72 ? 16.953 15.695 8.633 1 92.88 72 TYR A O 1
ATOM 535 N N . ALA A 1 73 ? 14.938 15.383 9.516 1 92.25 73 ALA A N 1
ATOM 536 C CA . ALA A 1 73 ? 15.445 14.516 10.57 1 92.25 73 ALA A CA 1
ATOM 537 C C . ALA A 1 73 ? 16.125 13.281 9.984 1 92.25 73 ALA A C 1
ATOM 539 O O . ALA A 1 73 ? 17.141 12.805 10.523 1 92.25 73 ALA A O 1
ATOM 540 N N . LEU A 1 74 ? 15.594 12.812 8.914 1 90.56 74 LEU A N 1
ATOM 541 C CA . LEU A 1 74 ? 16.109 11.586 8.32 1 90.56 74 LEU A CA 1
ATOM 542 C C . LEU A 1 74 ? 16.984 11.906 7.109 1 90.56 74 LEU A C 1
ATOM 544 O O . LEU A 1 74 ? 17.484 10.992 6.449 1 90.56 74 LEU A O 1
ATOM 548 N N . ARG A 1 75 ? 17.234 13.141 6.84 1 90.88 75 ARG A N 1
ATOM 549 C CA . ARG A 1 75 ? 18 13.57 5.68 1 90.88 75 ARG A CA 1
ATOM 550 C C . ARG A 1 75 ? 17.562 12.836 4.422 1 90.88 75 ARG A C 1
ATOM 552 O O . ARG A 1 75 ? 18.391 12.297 3.686 1 90.88 75 ARG A O 1
ATOM 559 N N . ASN A 1 76 ? 16.172 12.781 4.281 1 91.62 76 ASN A N 1
ATOM 560 C CA . ASN A 1 76 ? 15.562 12.039 3.182 1 91.62 76 ASN A CA 1
ATOM 561 C C . ASN A 1 76 ? 14.344 12.766 2.627 1 91.62 76 ASN A C 1
ATOM 563 O O . ASN A 1 76 ? 13.289 12.805 3.271 1 91.62 76 ASN A O 1
ATOM 567 N N . PRO A 1 77 ? 14.461 13.211 1.442 1 92.06 77 PRO A N 1
ATOM 568 C CA . PRO A 1 77 ? 13.352 13.992 0.88 1 92.06 77 PRO A CA 1
ATOM 569 C C . PRO A 1 77 ? 12.125 13.133 0.574 1 92.06 77 PRO A C 1
ATOM 571 O O . PRO A 1 77 ? 11.047 13.672 0.295 1 92.06 77 PRO A O 1
ATOM 574 N N . LEU A 1 78 ? 12.242 11.82 0.689 1 91.81 78 LEU A N 1
ATOM 575 C CA . LEU A 1 78 ? 11.125 10.938 0.396 1 91.81 78 LEU A CA 1
ATOM 576 C C . LEU A 1 78 ? 10.344 10.609 1.664 1 91.81 78 LEU A C 1
ATOM 578 O O . LEU A 1 78 ? 9.305 9.945 1.604 1 91.81 78 LEU A O 1
ATOM 582 N N . ALA A 1 79 ? 10.797 11.078 2.789 1 93.38 79 ALA A N 1
ATOM 583 C CA . ALA A 1 79 ? 10.164 10.734 4.062 1 93.38 79 ALA A CA 1
ATOM 584 C C . ALA A 1 79 ? 8.758 11.312 4.152 1 93.38 79 ALA A C 1
ATOM 586 O O . ALA A 1 79 ? 8.523 12.453 3.744 1 93.38 79 ALA A O 1
ATOM 587 N N . ASP A 1 80 ? 7.832 10.547 4.574 1 96 80 ASP A N 1
ATOM 588 C CA . ASP A 1 80 ? 6.414 10.844 4.758 1 96 80 ASP A CA 1
ATOM 589 C C . ASP A 1 80 ? 5.816 10.008 5.887 1 96 80 ASP A C 1
ATOM 591 O O . ASP A 1 80 ? 6.156 8.836 6.043 1 96 80 ASP A O 1
ATOM 595 N N . PRO A 1 81 ? 4.965 10.641 6.637 1 94.94 81 PRO A N 1
ATOM 596 C CA . PRO A 1 81 ? 4.422 9.906 7.777 1 94.94 81 PRO A CA 1
ATOM 597 C C . PRO A 1 81 ? 3.67 8.641 7.363 1 94.94 81 PRO A C 1
ATOM 599 O O . PRO A 1 81 ? 3.682 7.645 8.094 1 94.94 81 PRO A O 1
ATOM 602 N N . TYR A 1 82 ? 3.023 8.695 6.301 1 92.25 82 TYR A N 1
ATOM 603 C CA . TYR A 1 82 ? 2.344 7.508 5.797 1 92.25 82 TYR A CA 1
ATOM 604 C C . TYR A 1 82 ? 3.348 6.438 5.391 1 92.25 82 TYR A C 1
ATOM 606 O O . TYR A 1 82 ? 3.205 5.27 5.77 1 92.25 82 TYR A O 1
ATOM 614 N N . LEU A 1 83 ? 4.359 6.82 4.664 1 90.56 83 LEU A N 1
ATOM 615 C CA . LEU A 1 83 ? 5.367 5.891 4.168 1 90.56 83 LEU A CA 1
ATOM 616 C C . LEU A 1 83 ? 6.188 5.312 5.32 1 90.56 83 LEU A C 1
ATOM 618 O O . LEU A 1 83 ? 6.715 4.203 5.215 1 90.56 83 LEU A O 1
ATOM 622 N N . LEU A 1 84 ? 6.246 6.07 6.352 1 92.94 84 LEU A N 1
ATOM 623 C CA . LEU A 1 84 ? 7.055 5.613 7.477 1 92.94 84 LEU A CA 1
ATOM 624 C C . LEU A 1 84 ? 6.199 4.859 8.492 1 92.94 84 LEU A C 1
ATOM 626 O O . LEU A 1 84 ? 6.664 4.551 9.594 1 92.94 84 LEU A O 1
ATOM 630 N N . GLY A 1 85 ? 4.953 4.629 8.195 1 92.69 85 GLY A N 1
ATOM 631 C CA . GLY A 1 85 ? 4.125 3.709 8.953 1 92.69 85 GLY A CA 1
ATOM 632 C C . GLY A 1 85 ? 3.371 4.379 10.086 1 92.69 85 GLY A C 1
ATOM 633 O O . GLY A 1 85 ? 2.658 3.717 10.844 1 92.69 85 GLY A O 1
ATOM 634 N N . VAL A 1 86 ? 3.475 5.652 10.258 1 94.88 86 VAL A N 1
ATOM 635 C CA . VAL A 1 86 ? 2.836 6.352 11.367 1 94.88 86 VAL A CA 1
ATOM 636 C C . VAL A 1 86 ? 1.319 6.309 11.195 1 94.88 86 VAL A C 1
ATOM 638 O O . VAL A 1 86 ? 0.602 5.848 12.086 1 94.88 86 VAL A O 1
ATOM 641 N N . SER A 1 87 ? 0.856 6.727 10.062 1 94.62 87 SER A N 1
ATOM 642 C CA . SER A 1 87 ? -0.581 6.84 9.836 1 94.62 87 SER A CA 1
ATOM 643 C C . SER A 1 87 ? -1.245 5.465 9.82 1 94.62 87 SER A C 1
ATOM 645 O O . SER A 1 87 ? -2.25 5.25 10.5 1 94.62 87 SER A O 1
ATOM 647 N N . PRO A 1 88 ? -0.669 4.508 9.109 1 92.25 88 PRO A N 1
ATOM 648 C CA . PRO A 1 88 ? -1.285 3.178 9.117 1 92.25 88 PRO A CA 1
ATOM 649 C C . PRO A 1 88 ? -1.312 2.549 10.508 1 92.25 88 PRO A C 1
ATOM 651 O O . PRO A 1 88 ? -2.277 1.869 10.867 1 92.25 88 PRO A O 1
ATOM 654 N N . ALA A 1 89 ? -0.265 2.766 11.297 1 94.19 89 ALA A N 1
ATOM 655 C CA . ALA A 1 89 ? -0.21 2.211 12.641 1 94.19 89 ALA A CA 1
ATOM 656 C C . ALA A 1 89 ? -1.235 2.881 13.555 1 94.19 89 ALA A C 1
ATOM 658 O O . ALA A 1 89 ? -1.882 2.215 14.367 1 94.19 89 ALA A O 1
ATOM 659 N N . ALA A 1 90 ? -1.296 4.148 13.438 1 93.62 90 ALA A N 1
ATOM 660 C CA . ALA A 1 90 ? -2.303 4.879 14.203 1 93.62 90 ALA A CA 1
ATOM 661 C C . ALA A 1 90 ? -3.709 4.387 13.875 1 93.62 90 ALA A C 1
ATOM 663 O O . ALA A 1 90 ? -4.52 4.164 14.773 1 93.62 90 ALA A O 1
ATOM 664 N N . PHE A 1 91 ? -3.955 4.195 12.648 1 90.06 91 PHE A N 1
ATOM 665 C CA . PHE A 1 91 ? -5.27 3.748 12.211 1 90.06 91 PHE A CA 1
ATOM 666 C C . PHE A 1 91 ? -5.562 2.34 12.711 1 90.06 91 PHE A C 1
ATOM 668 O O . PHE A 1 91 ? -6.691 2.039 13.109 1 90.06 91 PHE A O 1
ATOM 675 N N . LEU A 1 92 ? -4.605 1.547 12.609 1 89.5 92 LEU A N 1
ATOM 676 C CA . LEU A 1 92 ? -4.789 0.194 13.125 1 89.5 92 LEU A CA 1
ATOM 677 C C . LEU A 1 92 ? -5.152 0.22 14.602 1 89.5 92 LEU A C 1
ATOM 679 O O . LEU A 1 92 ? -6.07 -0.482 15.031 1 89.5 92 LEU A O 1
ATOM 683 N N . ALA A 1 93 ? -4.406 1.001 15.367 1 90.94 93 ALA A N 1
ATOM 684 C CA . ALA A 1 93 ? -4.672 1.104 16.797 1 90.94 93 ALA A CA 1
ATOM 685 C C . ALA A 1 93 ? -6.102 1.572 17.062 1 90.94 93 ALA A C 1
ATOM 687 O O . ALA A 1 93 ? -6.801 1.016 17.906 1 90.94 93 ALA A O 1
ATOM 688 N N . VAL A 1 94 ? -6.566 2.516 16.328 1 87 94 VAL A N 1
ATOM 689 C CA . VAL A 1 94 ? -7.91 3.062 16.5 1 87 94 VAL A CA 1
ATOM 690 C C . VAL A 1 94 ? -8.945 2.021 16.078 1 87 94 VAL A C 1
ATOM 692 O O . VAL A 1 94 ? -9.992 1.885 16.703 1 87 94 VAL A O 1
ATOM 695 N N . SER A 1 95 ? -8.703 1.329 15 1 84 95 SER A N 1
ATOM 696 C CA . SER A 1 95 ? -9.617 0.306 14.508 1 84 95 SER A CA 1
ATOM 697 C C . SER A 1 95 ? -9.789 -0.819 15.523 1 84 95 SER A C 1
ATOM 699 O O . SER A 1 95 ? -10.898 -1.304 15.742 1 84 95 SER A O 1
ATOM 701 N N . VAL A 1 96 ? -8.664 -1.243 16.031 1 84.44 96 VAL A N 1
ATOM 702 C CA . VAL A 1 96 ? -8.719 -2.289 17.047 1 84.44 96 VAL A CA 1
ATOM 703 C C . VAL A 1 96 ? -9.5 -1.789 18.266 1 84.44 96 VAL A C 1
ATOM 705 O O . VAL A 1 96 ? -10.32 -2.52 18.828 1 84.44 96 VAL A O 1
ATOM 708 N N . TYR A 1 97 ? -9.203 -0.544 18.656 1 84.75 97 TYR A N 1
ATOM 709 C CA . TYR A 1 97 ? -9.906 0.058 19.797 1 84.75 97 TYR A CA 1
ATOM 710 C C . TYR A 1 97 ? -11.398 0.136 19.531 1 84.75 97 TYR A C 1
ATOM 712 O O . TYR A 1 97 ? -12.211 -0.086 20.422 1 84.75 97 TYR A O 1
ATOM 720 N N . ALA A 1 98 ? -11.812 0.443 18.312 1 78.12 98 ALA A N 1
ATOM 721 C CA . ALA A 1 98 ? -13.219 0.551 17.938 1 78.12 98 ALA A CA 1
ATOM 722 C C . ALA A 1 98 ? -13.922 -0.801 18.047 1 78.12 98 ALA A C 1
ATOM 724 O O . ALA A 1 98 ? -15.117 -0.868 18.344 1 78.12 98 ALA A O 1
ATOM 725 N N . LEU A 1 99 ? -13.219 -1.813 17.734 1 75.69 99 LEU A N 1
ATOM 726 C CA . LEU A 1 99 ? -13.797 -3.152 17.812 1 75.69 99 LEU A CA 1
ATOM 727 C C . LEU A 1 99 ? -14.039 -3.551 19.266 1 75.69 99 LEU A C 1
ATOM 729 O O . LEU A 1 99 ? -14.977 -4.289 19.562 1 75.69 99 LEU A O 1
ATOM 733 N N . LEU A 1 100 ? -13.109 -3.133 20.047 1 73.75 100 LEU A N 1
ATOM 734 C CA . LEU A 1 100 ? -13.172 -3.537 21.453 1 73.75 100 LEU A CA 1
ATOM 735 C C . LEU A 1 100 ? -14.094 -2.613 22.25 1 73.75 100 LEU A C 1
ATOM 737 O O . LEU A 1 100 ? -14.57 -2.982 23.328 1 73.75 100 LEU A O 1
ATOM 741 N N . ALA A 1 101 ? -14.227 -1.321 21.75 1 67.44 101 ALA A N 1
ATOM 742 C CA . ALA A 1 101 ? -14.914 -0.305 22.531 1 67.44 101 ALA A CA 1
ATOM 743 C C . ALA A 1 101 ? -16.422 -0.546 22.547 1 67.44 101 ALA A C 1
ATOM 745 O O . ALA A 1 101 ? -17.031 -0.756 21.5 1 67.44 101 ALA A O 1
ATOM 746 N N . PRO A 1 102 ? -17.031 -0.772 23.578 1 57.41 102 PRO A N 1
ATOM 747 C CA . PRO A 1 102 ? -18.438 -1.147 23.797 1 57.41 102 PRO A CA 1
ATOM 748 C C . PRO A 1 102 ? -19.406 -0.045 23.391 1 57.41 102 PRO A C 1
ATOM 750 O O . PRO A 1 102 ? -20.547 -0.333 22.984 1 57.41 102 PRO A O 1
ATOM 753 N N . THR A 1 103 ? -19.031 1.351 23.656 1 62.72 103 THR A N 1
ATOM 754 C CA . THR A 1 103 ? -19.969 2.443 23.422 1 62.72 103 THR A CA 1
ATOM 755 C C . THR A 1 103 ? -19.297 3.555 22.609 1 62.72 103 THR A C 1
ATOM 757 O O . THR A 1 103 ? -18.078 3.666 22.594 1 62.72 103 THR A O 1
ATOM 760 N N . LEU A 1 104 ? -19.953 4.242 21.812 1 59.97 104 LEU A N 1
ATOM 761 C CA . LEU A 1 104 ? -19.516 5.363 21 1 59.97 104 LEU A CA 1
ATOM 762 C C . LEU A 1 104 ? -18.844 6.438 21.844 1 59.97 104 LEU A C 1
ATOM 764 O O . LEU A 1 104 ? -17.875 7.059 21.438 1 59.97 104 LEU A O 1
ATOM 768 N N . SER A 1 105 ? -19.422 6.68 23.031 1 59.06 105 SER A N 1
ATOM 769 C CA . SER A 1 105 ? -18.906 7.719 23.906 1 59.06 105 SER A CA 1
ATOM 770 C C . SER A 1 105 ? -17.469 7.422 24.344 1 59.06 105 SER A C 1
ATOM 772 O O . SER A 1 105 ? -16.625 8.32 24.359 1 59.06 105 SER A O 1
ATOM 774 N N . THR A 1 106 ? -17.234 6.219 24.609 1 60.19 106 THR A N 1
ATOM 775 C CA . THR A 1 106 ? -15.898 5.828 25.047 1 60.19 106 THR A CA 1
ATOM 776 C C . THR A 1 106 ? -14.922 5.828 23.875 1 60.19 106 THR A C 1
ATOM 778 O O . THR A 1 106 ? -13.734 6.105 24.062 1 60.19 106 THR A O 1
ATOM 781 N N . PHE A 1 107 ? -15.453 5.789 22.75 1 62.47 107 PHE A N 1
ATOM 782 C CA . PHE A 1 107 ? -14.641 5.742 21.547 1 62.47 107 PHE A CA 1
ATOM 783 C C . PHE A 1 107 ? -13.93 7.07 21.312 1 62.47 107 PHE A C 1
ATOM 785 O O . PHE A 1 107 ? -12.711 7.109 21.141 1 62.47 107 PHE A O 1
ATOM 792 N N . TYR A 1 108 ? -14.617 8.156 21.562 1 66.19 108 TYR A N 1
ATOM 793 C CA . TYR A 1 108 ? -14.055 9.445 21.188 1 66.19 108 TYR A CA 1
ATOM 794 C C . TYR A 1 108 ? -13.109 9.977 22.266 1 66.19 108 TYR A C 1
ATOM 796 O O . TYR A 1 108 ? -12.242 10.812 21.984 1 66.19 108 TYR A O 1
ATOM 804 N N . THR A 1 109 ? -13.242 9.453 23.469 1 69.94 109 THR A N 1
ATOM 805 C CA . THR A 1 109 ? -12.398 9.961 24.547 1 69.94 109 THR A CA 1
ATOM 806 C C . THR A 1 109 ? -10.977 9.43 24.422 1 69.94 109 THR A C 1
ATOM 808 O O . THR A 1 109 ? -10.016 10.141 24.703 1 69.94 109 THR A O 1
ATOM 811 N N . LEU A 1 110 ? -10.867 8.234 23.875 1 82.94 110 LEU A N 1
ATOM 812 C CA . LEU A 1 110 ? -9.547 7.621 23.906 1 82.94 110 LEU A CA 1
ATOM 813 C C . LEU A 1 110 ? -8.984 7.453 22.5 1 82.94 110 LEU A C 1
ATOM 815 O O . LEU A 1 110 ? -7.914 6.875 22.312 1 82.94 110 LEU A O 1
ATOM 819 N N . ILE A 1 111 ? -9.617 8.094 21.656 1 84.38 111 ILE A N 1
ATOM 820 C CA . ILE A 1 111 ? -9.195 7.918 20.266 1 84.38 111 ILE A CA 1
ATOM 821 C C . ILE A 1 111 ? -7.824 8.555 20.062 1 84.38 111 ILE A C 1
ATOM 823 O O . ILE A 1 111 ? -6.949 7.969 19.422 1 84.38 111 ILE A O 1
ATOM 827 N N . THR A 1 112 ? -7.621 9.734 20.703 1 89.06 112 THR A N 1
ATOM 828 C CA . THR A 1 112 ? -6.398 10.492 20.453 1 89.06 112 THR A CA 1
ATOM 829 C C . THR A 1 112 ? -5.195 9.789 21.078 1 89.06 112 THR A C 1
ATOM 831 O O . THR A 1 112 ? -4.215 9.492 20.391 1 89.06 112 THR A O 1
ATOM 834 N N . PRO A 1 113 ? -5.285 9.352 22.312 1 91.38 113 PRO A N 1
ATOM 835 C CA . PRO A 1 113 ? -4.125 8.664 22.891 1 91.38 113 PRO A CA 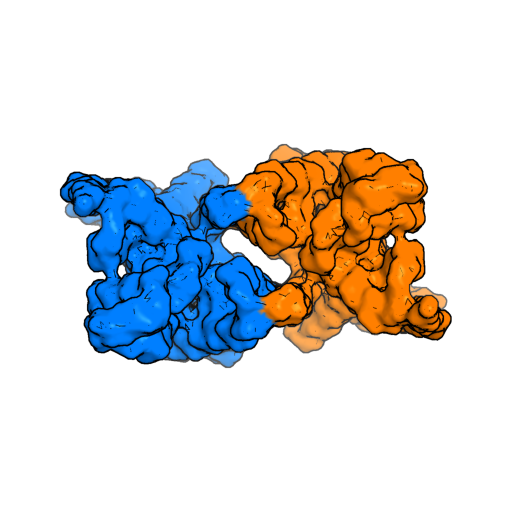1
ATOM 836 C C . PRO A 1 113 ? -3.854 7.309 22.25 1 91.38 113 PRO A C 1
ATOM 838 O O . PRO A 1 113 ? -2.693 6.91 22.109 1 91.38 113 PRO A O 1
ATOM 841 N N . VAL A 1 114 ? -4.848 6.645 21.906 1 92.19 114 VAL A N 1
ATOM 842 C CA . VAL A 1 114 ? -4.691 5.352 21.25 1 92.19 114 VAL A CA 1
ATOM 843 C C . VAL A 1 114 ? -4.023 5.539 19.891 1 92.19 114 VAL A C 1
ATOM 845 O O . VAL A 1 114 ? -3.113 4.789 19.531 1 92.19 114 VAL A O 1
ATOM 848 N N . ALA A 1 115 ? -4.473 6.52 19.203 1 93.06 115 ALA A N 1
ATOM 849 C CA . ALA A 1 115 ? -3.879 6.824 17.891 1 93.06 115 ALA A CA 1
ATOM 850 C C . ALA A 1 115 ? -2.408 7.199 18.047 1 93.06 115 ALA A C 1
ATOM 852 O O . ALA A 1 115 ? -1.566 6.742 17.266 1 93.06 115 ALA A O 1
ATOM 853 N N . ILE A 1 116 ? -2.123 7.977 19.078 1 94.94 116 ILE A N 1
ATOM 854 C CA . ILE A 1 116 ? -0.762 8.445 19.297 1 94.94 116 ILE A CA 1
ATOM 855 C C . ILE A 1 116 ? 0.143 7.266 19.641 1 94.94 116 ILE A C 1
ATOM 857 O O . ILE A 1 116 ? 1.224 7.113 19.078 1 94.94 116 ILE A O 1
ATOM 861 N N . ALA A 1 117 ? -0.331 6.414 20.484 1 95.44 117 ALA A N 1
ATOM 862 C CA . ALA A 1 117 ? 0.447 5.238 20.859 1 95.44 117 ALA A CA 1
ATOM 863 C C . ALA A 1 117 ? 0.7 4.336 19.656 1 95.44 117 ALA A C 1
ATOM 865 O O . ALA A 1 117 ? 1.82 3.861 19.453 1 95.44 117 ALA A O 1
ATOM 866 N N . GLY A 1 118 ? -0.299 4.137 18.922 1 95.25 118 GLY A N 1
ATOM 867 C CA . GLY A 1 118 ? -0.17 3.316 17.734 1 95.25 118 GLY A CA 1
ATOM 868 C C . GLY A 1 118 ? 0.768 3.912 16.703 1 95.25 118 GLY A C 1
ATOM 869 O O . GLY A 1 118 ? 1.636 3.217 16.172 1 95.25 118 GLY A O 1
ATOM 870 N N . GLY A 1 119 ? 0.582 5.199 16.391 1 96.31 119 GLY A N 1
ATOM 871 C CA . GLY A 1 119 ? 1.417 5.867 15.414 1 96.31 119 GLY A CA 1
ATOM 872 C C . GLY A 1 119 ? 2.889 5.871 15.781 1 96.31 119 GLY A C 1
ATOM 873 O O . GLY A 1 119 ? 3.746 5.602 14.938 1 96.31 119 GLY A O 1
ATOM 874 N N . LEU A 1 120 ? 3.148 6.16 17.016 1 96.06 120 LEU A N 1
ATOM 875 C CA . LEU A 1 120 ? 4.531 6.176 17.484 1 96.06 120 LEU A CA 1
ATOM 876 C C . LEU A 1 120 ? 5.133 4.773 17.438 1 96.06 120 LEU A C 1
ATOM 878 O O . LEU A 1 120 ? 6.316 4.609 17.125 1 96.06 120 LEU A O 1
ATOM 882 N N . ALA A 1 121 ? 4.328 3.791 17.75 1 96.12 121 ALA A N 1
ATOM 883 C CA . ALA A 1 121 ? 4.793 2.408 17.688 1 96.12 121 ALA A CA 1
ATOM 884 C C . ALA A 1 121 ? 5.16 2.031 16.25 1 96.12 121 ALA A C 1
ATOM 886 O O . ALA A 1 121 ? 6.16 1.347 16.016 1 96.12 121 ALA A O 1
ATOM 887 N N . GLY A 1 122 ? 4.305 2.463 15.352 1 95 122 GLY A N 1
ATOM 888 C CA . GLY A 1 122 ? 4.602 2.207 13.953 1 95 122 GLY A CA 1
ATOM 889 C C . GLY A 1 122 ? 5.895 2.857 13.492 1 95 122 GLY A C 1
ATOM 890 O O . GLY A 1 122 ? 6.699 2.227 12.805 1 95 122 GLY A O 1
ATOM 891 N N . LEU A 1 123 ? 6.113 4.082 13.875 1 93.81 123 LEU A N 1
ATOM 892 C CA . LEU A 1 123 ? 7.34 4.797 13.531 1 93.81 123 LEU A CA 1
ATOM 893 C C . LEU A 1 123 ? 8.555 4.109 14.141 1 93.81 123 LEU A C 1
ATOM 895 O O . LEU A 1 123 ? 9.57 3.922 13.461 1 93.81 123 LEU A O 1
ATOM 899 N N . LEU A 1 124 ? 8.422 3.75 15.336 1 93.69 124 LEU A N 1
ATOM 900 C CA . LEU A 1 124 ? 9.516 3.072 16.031 1 93.69 124 LEU A CA 1
ATOM 901 C C . LEU A 1 124 ? 9.852 1.751 15.344 1 93.69 124 LEU A C 1
ATOM 903 O O . LEU A 1 124 ? 11.023 1.426 15.156 1 93.69 124 LEU A O 1
ATOM 907 N N . LEU A 1 125 ? 8.844 1.022 15.023 1 92.25 125 LEU A N 1
ATOM 908 C CA . LEU A 1 125 ? 9.047 -0.248 14.336 1 92.25 125 LEU A CA 1
ATOM 909 C C . LEU A 1 125 ? 9.812 -0.045 13.039 1 92.25 125 LEU A C 1
ATOM 911 O O . LEU A 1 125 ? 10.742 -0.795 12.734 1 92.25 125 LEU A O 1
ATOM 915 N N . THR A 1 126 ? 9.43 0.944 12.305 1 91.19 126 THR A N 1
ATOM 916 C CA . THR A 1 126 ? 10.094 1.258 11.047 1 91.19 126 THR A CA 1
ATOM 917 C C . THR A 1 126 ? 11.555 1.604 11.281 1 91.19 126 THR A C 1
ATOM 919 O O . THR A 1 126 ? 12.438 1.116 10.57 1 91.19 126 THR A O 1
ATOM 922 N N . LEU A 1 127 ? 11.836 2.406 12.281 1 88.94 127 LEU A N 1
ATOM 923 C CA . LEU A 1 127 ? 13.195 2.861 12.547 1 88.94 127 LEU A CA 1
ATOM 924 C C . LEU A 1 127 ? 14.07 1.708 13.039 1 88.94 127 LEU A C 1
ATOM 926 O O . LEU A 1 127 ? 15.25 1.628 12.695 1 88.94 127 LEU A O 1
ATOM 930 N N . ILE A 1 128 ? 13.508 0.82 13.75 1 88.44 128 ILE A N 1
ATOM 931 C CA . ILE A 1 128 ? 14.242 -0.341 14.242 1 88.44 128 ILE A CA 1
ATOM 932 C C . ILE A 1 128 ? 14.617 -1.248 13.07 1 88.44 128 ILE A C 1
ATOM 934 O O . ILE A 1 128 ? 15.758 -1.703 12.969 1 88.44 128 ILE A O 1
ATOM 938 N N . ILE A 1 129 ? 13.703 -1.411 12.227 1 86 129 ILE A N 1
ATOM 939 C CA . ILE A 1 129 ? 13.906 -2.307 11.094 1 86 129 ILE A CA 1
ATOM 940 C C . ILE A 1 129 ? 14.906 -1.68 10.117 1 86 129 ILE A C 1
ATOM 942 O O . ILE A 1 129 ? 15.719 -2.383 9.516 1 86 129 ILE A O 1
ATOM 946 N N . SER A 1 130 ? 14.867 -0.325 9.961 1 81.12 130 SER A N 1
ATOM 947 C CA . SER A 1 130 ? 15.703 0.379 9 1 81.12 130 SER A CA 1
ATOM 948 C C . SER A 1 130 ? 17.156 0.417 9.461 1 81.12 130 SER A C 1
ATOM 950 O O . SER A 1 130 ? 18.062 0.598 8.648 1 81.12 130 SER A O 1
ATOM 952 N N . ARG A 1 131 ? 17.391 0.632 10.719 1 75.31 131 ARG A N 1
ATOM 953 C CA . ARG A 1 131 ? 18.75 0.716 11.25 1 75.31 131 ARG A CA 1
ATOM 954 C C . ARG A 1 131 ? 19.625 -0.393 10.68 1 75.31 131 ARG A C 1
ATOM 956 O O . ARG A 1 131 ? 20.844 -0.241 10.594 1 75.31 131 ARG A O 1
ATOM 963 N N . LEU A 1 132 ? 18.938 -1.224 10.258 1 59.66 132 LEU A N 1
ATOM 964 C CA . LEU A 1 132 ? 19.719 -2.344 9.727 1 59.66 132 LEU A CA 1
ATOM 965 C C . LEU A 1 132 ? 20.172 -2.064 8.305 1 59.66 132 LEU A C 1
ATOM 967 O O . LEU A 1 132 ? 21.078 -2.725 7.801 1 59.66 132 LEU A O 1
ATOM 971 N N . GLY A 1 133 ? 19.5 -1.024 7.832 1 59.03 133 GLY A N 1
ATOM 972 C CA . GLY A 1 133 ? 19.875 -0.697 6.465 1 59.03 133 GLY A CA 1
ATOM 973 C C . GLY A 1 133 ? 20.766 0.532 6.375 1 59.03 133 GLY A C 1
ATOM 974 O O . GLY A 1 133 ? 20.875 1.297 7.336 1 59.03 133 GLY A O 1
ATOM 975 N N . GLU A 1 134 ? 21.547 0.689 5.445 1 61.38 134 GLU A N 1
ATOM 976 C CA . GLU A 1 134 ? 22.594 1.696 5.332 1 61.38 134 GLU A CA 1
ATOM 977 C C . GLU A 1 134 ? 22.172 2.838 4.414 1 61.38 134 GLU A C 1
ATOM 979 O O . GLU A 1 134 ? 22.797 3.895 4.395 1 61.38 134 GLU A O 1
ATOM 984 N N . THR A 1 135 ? 21.047 2.65 3.67 1 67.25 135 THR A N 1
ATOM 985 C CA . THR A 1 135 ? 20.797 3.654 2.641 1 67.25 135 THR A CA 1
ATOM 986 C C . THR A 1 135 ? 19.469 4.375 2.891 1 67.25 135 THR A C 1
ATOM 988 O O . THR A 1 135 ? 18.625 3.883 3.639 1 67.25 135 THR A O 1
ATOM 991 N N . SER A 1 136 ? 19.297 5.582 2.432 1 75.75 136 SER A N 1
ATOM 992 C CA . SER A 1 136 ? 18.094 6.391 2.48 1 75.75 136 SER A CA 1
ATOM 993 C C . SER A 1 136 ? 16.891 5.629 1.916 1 75.75 136 SER A C 1
ATOM 995 O O . SER A 1 136 ? 15.789 5.715 2.451 1 75.75 136 SER A O 1
ATOM 997 N N . HIS A 1 137 ? 17.172 4.824 0.98 1 79 137 HIS A N 1
ATOM 998 C CA . HIS A 1 137 ? 16.094 4.09 0.335 1 79 137 HIS A CA 1
ATOM 999 C C . HIS A 1 137 ? 15.625 2.922 1.201 1 79 137 HIS A C 1
ATOM 1001 O O . HIS A 1 137 ? 14.445 2.576 1.2 1 79 137 HIS A O 1
ATOM 1007 N N . SER A 1 138 ? 16.531 2.461 2.062 1 83.25 138 SER A N 1
ATOM 1008 C CA . SER A 1 138 ? 16.188 1.319 2.904 1 83.25 138 SER A CA 1
ATOM 1009 C C . SER A 1 138 ? 15.188 1.713 3.986 1 83.25 138 SER A C 1
ATOM 1011 O O . SER A 1 138 ? 14.312 0.923 4.348 1 83.25 138 SER A O 1
ATOM 1013 N N . VAL A 1 139 ? 15.312 2.975 4.43 1 85.31 139 VAL A N 1
ATOM 1014 C CA . VAL A 1 139 ? 14.414 3.445 5.477 1 85.31 139 VAL A CA 1
ATOM 1015 C C . VAL A 1 139 ? 13 3.582 4.918 1 85.31 139 VAL A C 1
ATOM 1017 O O . VAL A 1 139 ? 12.031 3.172 5.562 1 85.31 139 VAL A O 1
ATOM 1020 N N . ILE A 1 140 ? 12.922 4.074 3.713 1 87.31 140 ILE A N 1
ATOM 1021 C CA . ILE A 1 140 ? 11.625 4.281 3.076 1 87.31 140 ILE A CA 1
ATOM 1022 C C . ILE A 1 140 ? 10.992 2.932 2.738 1 87.31 140 ILE A C 1
ATOM 1024 O O . ILE A 1 140 ? 9.805 2.721 2.975 1 87.31 140 ILE A O 1
ATOM 1028 N N . LEU A 1 141 ? 11.836 2.037 2.301 1 86.38 141 LEU A N 1
ATOM 1029 C CA . LEU A 1 141 ? 11.336 0.71 1.958 1 86.38 141 LEU A CA 1
ATOM 1030 C C . LEU A 1 141 ? 10.844 -0.023 3.201 1 86.38 141 LEU A C 1
ATOM 1032 O O . LEU A 1 141 ? 9.805 -0.69 3.164 1 86.38 141 LEU A O 1
ATOM 1036 N N . ALA A 1 142 ? 11.594 0.109 4.266 1 87.19 142 ALA A N 1
ATOM 1037 C CA . ALA A 1 142 ? 11.172 -0.491 5.531 1 87.19 142 ALA A CA 1
ATOM 1038 C C . ALA A 1 142 ? 9.844 0.09 6.004 1 87.19 142 ALA A C 1
ATOM 1040 O O . ALA A 1 142 ? 8.969 -0.643 6.477 1 87.19 142 ALA A O 1
ATOM 1041 N N . GLY A 1 143 ? 9.719 1.335 5.91 1 89.69 143 GLY A N 1
ATOM 1042 C CA . GLY A 1 143 ? 8.484 1.996 6.297 1 89.69 143 GLY A CA 1
ATOM 1043 C C . GLY A 1 143 ? 7.289 1.544 5.48 1 89.69 143 GLY A C 1
ATOM 1044 O O . GLY A 1 143 ? 6.227 1.255 6.035 1 89.69 143 GLY A O 1
ATOM 1045 N N . ILE A 1 144 ? 7.52 1.477 4.203 1 87.94 144 ILE A N 1
ATOM 1046 C CA . ILE A 1 144 ? 6.449 1.034 3.311 1 87.94 144 ILE A CA 1
ATOM 1047 C C . ILE A 1 144 ? 6.055 -0.4 3.654 1 87.94 144 ILE A C 1
ATOM 1049 O O . ILE A 1 144 ? 4.871 -0.746 3.627 1 87.94 144 ILE A O 1
ATOM 1053 N N . ALA A 1 145 ? 7.043 -1.217 3.938 1 88.88 145 ALA A N 1
ATOM 1054 C CA . ALA A 1 145 ? 6.789 -2.6 4.332 1 88.88 145 ALA A CA 1
ATOM 1055 C C . ALA A 1 145 ? 5.91 -2.658 5.578 1 88.88 145 ALA A C 1
ATOM 1057 O O . ALA A 1 145 ? 4.918 -3.395 5.613 1 88.88 145 ALA A O 1
ATOM 1058 N N . VAL A 1 146 ? 6.246 -1.896 6.492 1 90 146 VAL A N 1
ATOM 1059 C CA . VAL A 1 146 ? 5.473 -1.837 7.73 1 90 146 VAL A CA 1
ATOM 1060 C C . VAL A 1 146 ? 4.07 -1.305 7.441 1 90 146 VAL A C 1
ATOM 1062 O O . VAL A 1 146 ? 3.076 -1.881 7.887 1 90 146 VAL A O 1
ATOM 1065 N N . ALA A 1 147 ? 4.02 -0.254 6.664 1 90.06 147 ALA A N 1
ATOM 1066 C CA . ALA A 1 147 ? 2.742 0.373 6.328 1 90.06 147 ALA A CA 1
ATOM 1067 C C . ALA A 1 147 ? 1.808 -0.618 5.641 1 90.06 147 ALA A C 1
ATOM 1069 O O . ALA A 1 147 ? 0.617 -0.681 5.957 1 90.06 147 ALA A O 1
ATOM 1070 N N . THR A 1 148 ? 2.352 -1.362 4.781 1 83.69 148 THR A N 1
ATOM 1071 C CA . THR A 1 148 ? 1.545 -2.318 4.027 1 83.69 148 THR A CA 1
ATOM 1072 C C . THR A 1 148 ? 1.033 -3.43 4.941 1 83.69 148 THR A C 1
ATOM 1074 O O . THR A 1 148 ? -0.124 -3.84 4.84 1 83.69 148 THR A O 1
ATOM 1077 N N . SER A 1 149 ? 1.879 -3.961 5.805 1 89.56 149 SER A N 1
ATOM 1078 C CA . SER A 1 149 ? 1.482 -5 6.746 1 89.56 149 SER A CA 1
ATOM 1079 C C . SER A 1 149 ? 0.358 -4.52 7.66 1 89.56 149 SER A C 1
ATOM 1081 O O . SER A 1 149 ? -0.633 -5.227 7.855 1 89.56 149 SER A O 1
ATOM 1083 N N . LEU A 1 150 ? 0.533 -3.361 8.102 1 89.06 150 LEU A N 1
ATOM 1084 C CA . LEU A 1 150 ? -0.458 -2.812 9.023 1 89.06 150 LEU A CA 1
ATOM 1085 C C . LEU A 1 150 ? -1.761 -2.5 8.289 1 89.06 150 LEU A C 1
ATOM 1087 O O . LEU A 1 150 ? -2.846 -2.625 8.867 1 89.06 150 LEU A O 1
ATOM 1091 N N . SER A 1 151 ? -1.644 -2.094 7.039 1 83.25 151 SER A N 1
ATOM 1092 C CA . SER A 1 151 ? -2.838 -1.849 6.238 1 83.25 151 SER A CA 1
ATOM 1093 C C . SER A 1 151 ? -3.617 -3.137 5.996 1 83.25 151 SER A C 1
ATOM 1095 O O . SER A 1 151 ? -4.848 -3.131 5.992 1 83.25 151 SER A O 1
ATOM 1097 N N . GLY A 1 152 ? -2.861 -4.211 5.75 1 80.12 152 GLY A N 1
ATOM 1098 C CA . GLY A 1 152 ? -3.518 -5.508 5.633 1 80.12 152 GLY A CA 1
ATOM 1099 C C . GLY A 1 152 ? -4.27 -5.906 6.891 1 80.12 152 GLY A C 1
ATOM 1100 O O . GLY A 1 152 ? -5.398 -6.398 6.812 1 80.12 152 GLY A O 1
ATOM 1101 N N . LEU A 1 153 ? -3.666 -5.68 7.988 1 84.62 153 LEU A N 1
ATOM 1102 C CA . LEU A 1 153 ? -4.289 -5.988 9.273 1 84.62 153 LEU A CA 1
ATOM 1103 C C . LEU A 1 153 ? -5.531 -5.125 9.492 1 84.62 153 LEU A C 1
ATOM 1105 O O . LEU A 1 153 ? -6.566 -5.625 9.938 1 84.62 153 LEU A O 1
ATOM 1109 N N . SER A 1 154 ? -5.391 -3.861 9.156 1 84.06 154 SER A N 1
ATOM 1110 C CA . SER A 1 154 ? -6.527 -2.955 9.297 1 84.06 154 SER A CA 1
ATOM 1111 C C . SER A 1 154 ? -7.684 -3.369 8.391 1 84.06 154 SER A C 1
ATOM 1113 O O . SER A 1 154 ? -8.852 -3.264 8.781 1 84.06 154 SER A O 1
ATOM 1115 N N . PHE A 1 155 ? -7.312 -3.797 7.219 1 78.38 155 PHE A N 1
ATOM 1116 C CA . PHE A 1 155 ? -8.344 -4.262 6.297 1 78.38 155 PHE A CA 1
ATOM 1117 C C . PHE A 1 155 ? -9.086 -5.465 6.879 1 78.38 155 PHE A C 1
ATOM 1119 O O . PHE A 1 155 ? -10.312 -5.539 6.809 1 78.38 155 PHE A O 1
ATOM 1126 N N . ALA A 1 156 ? -8.352 -6.426 7.445 1 78.31 156 ALA A N 1
ATOM 1127 C CA . ALA A 1 156 ? -8.953 -7.609 8.047 1 78.31 156 ALA A CA 1
ATOM 1128 C C . ALA A 1 156 ? -9.898 -7.23 9.188 1 78.31 156 ALA A C 1
ATOM 1130 O O . ALA A 1 156 ? -11 -7.773 9.289 1 78.31 156 ALA A O 1
ATOM 1131 N N . ILE A 1 157 ? -9.5 -6.293 9.961 1 78 157 ILE A N 1
ATOM 1132 C CA . ILE A 1 157 ? -10.305 -5.855 11.102 1 78 157 ILE A CA 1
ATOM 1133 C C . ILE A 1 157 ? -11.562 -5.152 10.602 1 78 157 ILE A C 1
ATOM 1135 O O . ILE A 1 157 ? -12.656 -5.379 11.125 1 78 157 ILE A O 1
ATOM 1139 N N . ASP A 1 158 ? -11.359 -4.273 9.594 1 74.25 158 ASP A N 1
ATOM 1140 C CA . ASP A 1 158 ? -12.492 -3.555 9.023 1 74.25 158 ASP A CA 1
ATOM 1141 C C . ASP A 1 158 ? -13.508 -4.523 8.422 1 74.25 158 ASP A C 1
ATOM 1143 O O . ASP A 1 158 ? -14.719 -4.301 8.523 1 74.25 158 ASP A O 1
ATOM 1147 N N . TYR A 1 159 ? -12.953 -5.508 7.809 1 71.94 159 TYR A N 1
ATOM 1148 C CA . TYR A 1 159 ? -13.828 -6.523 7.227 1 71.94 159 TYR A CA 1
ATOM 1149 C C . TYR A 1 159 ? -14.656 -7.219 8.305 1 71.94 159 TYR A C 1
ATOM 1151 O O . TYR A 1 159 ? -15.859 -7.414 8.148 1 71.94 159 TYR A O 1
ATOM 1159 N N . ILE A 1 160 ? -14.07 -7.504 9.391 1 71.75 160 ILE A N 1
ATOM 1160 C CA . ILE A 1 160 ? -14.734 -8.141 10.516 1 71.75 160 ILE A CA 1
ATOM 1161 C C . ILE A 1 160 ? -15.773 -7.188 11.109 1 71.75 160 ILE A C 1
ATOM 1163 O O . ILE A 1 160 ? -16.906 -7.59 11.391 1 71.75 160 ILE A O 1
ATOM 1167 N N . ALA A 1 161 ? -15.414 -5.953 11.234 1 71.62 161 ALA A N 1
ATOM 1168 C CA . ALA A 1 161 ? -16.312 -4.957 11.828 1 71.62 161 ALA A CA 1
ATOM 1169 C C . ALA A 1 161 ? -17.531 -4.715 10.945 1 71.62 161 ALA A C 1
ATOM 1171 O O . ALA A 1 161 ? -18.641 -4.562 11.445 1 71.62 161 ALA A O 1
ATOM 1172 N N . SER A 1 162 ? -17.344 -4.602 9.664 1 69.12 162 SER A N 1
ATOM 1173 C CA . SER A 1 162 ? -18.422 -4.375 8.727 1 69.12 162 SER A CA 1
ATOM 1174 C C . SER A 1 162 ? -19.422 -5.531 8.742 1 69.12 162 SER A C 1
ATOM 1176 O O . SER A 1 162 ? -20.641 -5.32 8.68 1 69.12 162 SER A O 1
ATOM 1178 N N . THR A 1 163 ? -18.922 -6.684 8.812 1 66.94 163 THR A N 1
ATOM 1179 C CA . THR A 1 163 ? -19.797 -7.859 8.773 1 66.94 163 THR A CA 1
ATOM 1180 C C . THR A 1 163 ? -20.531 -8.016 10.102 1 66.94 163 THR A C 1
ATOM 1182 O O . THR A 1 163 ? -21.719 -8.391 10.117 1 66.94 163 THR A O 1
ATOM 1185 N N . LYS A 1 164 ? -19.891 -7.691 11.133 1 66.75 164 LYS A N 1
ATOM 1186 C CA . LYS A 1 164 ? -20.484 -7.891 12.453 1 66.75 164 LYS A CA 1
ATOM 1187 C C . LYS A 1 164 ? -21.422 -6.75 12.812 1 66.75 164 LYS A C 1
ATOM 1189 O O . LYS A 1 164 ? -22.5 -6.977 13.383 1 66.75 164 LYS A O 1
ATOM 1194 N N . PHE A 1 165 ? -20.969 -5.535 12.531 1 64.88 165 PHE A N 1
ATOM 1195 C CA . PHE A 1 165 ? -21.703 -4.391 13.07 1 64.88 165 PHE A CA 1
ATOM 1196 C C . PHE A 1 165 ? -22.375 -3.602 11.945 1 64.88 165 PHE A C 1
ATOM 1198 O O . PHE A 1 165 ? -23.141 -2.672 12.211 1 64.88 165 PHE A O 1
ATOM 1205 N N . GLY A 1 166 ? -22.25 -4.094 10.672 1 60.16 166 GLY A N 1
ATOM 1206 C CA . GLY A 1 166 ? -22.859 -3.426 9.547 1 60.16 166 GLY A CA 1
ATOM 1207 C C . GLY A 1 166 ? -22.234 -2.088 9.219 1 60.16 166 GLY A C 1
ATOM 1208 O O . GLY A 1 166 ? -22.766 -1.322 8.414 1 60.16 166 GLY A O 1
ATOM 1209 N N . TRP A 1 167 ? -21.312 -1.697 10.141 1 54.16 167 TRP A N 1
ATOM 1210 C CA . TRP A 1 167 ? -20.641 -0.429 9.875 1 54.16 167 TRP A CA 1
ATOM 1211 C C . TRP A 1 167 ? -19.594 -0.582 8.766 1 54.16 167 TRP A C 1
ATOM 1213 O O . TRP A 1 167 ? -18.922 -1.605 8.688 1 54.16 167 TRP A O 1
ATOM 1223 N N . SER A 1 168 ? -19.828 -0.121 7.539 1 49.44 168 SER A N 1
ATOM 1224 C CA . SER A 1 168 ? -18.812 -0.249 6.488 1 49.44 168 SER A CA 1
ATOM 1225 C C . SER A 1 168 ? -17.547 0.512 6.844 1 49.44 168 SER A C 1
ATOM 1227 O O . SER A 1 168 ? -17.469 1.729 6.656 1 49.44 168 SER A O 1
ATOM 1229 N N . PRO A 1 169 ? -16.812 0.163 7.844 1 46.84 169 PRO A N 1
ATOM 1230 C CA . PRO A 1 169 ? -15.57 0.899 8.078 1 46.84 169 PRO A CA 1
ATOM 1231 C C . PRO A 1 169 ? -14.727 1.032 6.812 1 46.84 169 PRO A C 1
ATOM 1233 O O . PRO A 1 169 ? -13.586 1.5 6.879 1 46.84 169 PRO A O 1
ATOM 1236 N N . SER A 1 170 ? -15.188 0.348 5.625 1 49.81 170 SER A N 1
ATOM 1237 C CA . SER A 1 170 ? -14.43 0.234 4.383 1 49.81 170 SER A CA 1
ATOM 1238 C C . SER A 1 170 ? -13.797 1.567 3.996 1 49.81 170 SER A C 1
ATOM 1240 O O . SER A 1 170 ? -12.859 1.606 3.199 1 49.81 170 SER A O 1
ATOM 1242 N N . HIS A 1 171 ? -14.305 2.713 4.762 1 51.5 171 HIS A N 1
ATOM 1243 C CA . HIS A 1 171 ? -13.914 4.059 4.359 1 51.5 171 HIS A CA 1
ATOM 1244 C C . HIS A 1 171 ? -12.562 4.438 4.957 1 51.5 171 HIS A C 1
ATOM 1246 O O . HIS A 1 171 ? -11.984 5.465 4.59 1 51.5 171 HIS A O 1
ATOM 1252 N N . ALA A 1 172 ? -12.023 3.387 5.711 1 55.81 172 ALA A N 1
ATOM 1253 C CA . ALA A 1 172 ? -11.008 4.098 6.492 1 55.81 172 ALA A CA 1
ATOM 1254 C C . ALA A 1 172 ? -9.609 3.801 5.969 1 55.81 172 ALA A C 1
ATOM 1256 O O . ALA A 1 172 ? -8.633 4.43 6.391 1 55.81 172 ALA A O 1
ATOM 1257 N N . LEU A 1 173 ? -9.492 2.807 4.973 1 63.41 173 LEU A N 1
ATOM 1258 C CA . LEU A 1 173 ? -8.109 2.674 4.508 1 63.41 173 LEU A CA 1
ATOM 1259 C C . LEU A 1 173 ? -7.66 3.936 3.783 1 63.41 173 LEU A C 1
ATOM 1261 O O . LEU A 1 173 ? -6.469 4.258 3.771 1 63.41 173 LEU A O 1
ATOM 1265 N N . PHE A 1 174 ? -8.672 4.5 3.283 1 71.69 174 PHE A N 1
ATOM 1266 C CA . PHE A 1 174 ? -8.445 5.84 2.75 1 71.69 174 PHE A CA 1
ATOM 1267 C C . PHE A 1 174 ? -9.266 6.871 3.516 1 71.69 174 PHE A C 1
ATOM 1269 O O . PHE A 1 174 ? -10.492 6.793 3.551 1 71.69 174 PHE A O 1
ATOM 1276 N N . GLY A 1 175 ? -8.594 7.785 4.168 1 80.94 175 GLY A N 1
ATOM 1277 C CA . GLY A 1 175 ? -9.211 8.766 5.055 1 80.94 175 GLY A CA 1
ATOM 1278 C C . GLY A 1 175 ? -10 9.828 4.312 1 80.94 175 GLY A C 1
ATOM 1279 O O . GLY A 1 175 ? -9.883 9.953 3.094 1 80.94 175 GLY A O 1
ATOM 1280 N N . GLY A 1 176 ? -10.836 10.445 5.082 1 86.56 176 GLY A N 1
ATOM 1281 C CA . GLY A 1 176 ? -11.672 11.547 4.613 1 86.56 176 GLY A CA 1
ATOM 1282 C C . GLY A 1 176 ? -12.078 12.5 5.719 1 86.56 176 GLY A C 1
ATOM 1283 O O . GLY A 1 176 ? -11.617 12.375 6.855 1 86.56 176 GLY A O 1
ATOM 1284 N N . PHE A 1 177 ? -12.883 13.531 5.293 1 87.94 177 PHE A N 1
ATOM 1285 C CA . PHE A 1 177 ? -13.18 14.594 6.246 1 87.94 177 PHE A CA 1
ATOM 1286 C C . PHE A 1 177 ? -14.68 14.68 6.512 1 87.94 177 PHE A C 1
ATOM 1288 O O . PHE A 1 177 ? -15.117 15.461 7.355 1 87.94 177 PHE A O 1
ATOM 1295 N N . ALA A 1 178 ? -15.445 13.844 5.852 1 77.69 178 ALA A N 1
ATOM 1296 C CA . ALA A 1 178 ? -16.906 13.898 5.945 1 77.69 178 ALA A CA 1
ATOM 1297 C C . ALA A 1 178 ? -17.391 13.359 7.293 1 77.69 178 ALA A C 1
ATOM 1299 O O . ALA A 1 178 ? -18.422 13.789 7.801 1 77.69 178 ALA A O 1
ATOM 1300 N N . GLY A 1 179 ? -16.703 12.523 7.926 1 74.44 179 GLY A N 1
ATOM 1301 C CA . GLY A 1 179 ? -17.188 11.852 9.117 1 74.44 179 GLY A CA 1
ATOM 1302 C C . GLY A 1 179 ? -16.719 12.492 10.406 1 74.44 179 GLY A C 1
ATOM 1303 O O . GLY A 1 179 ? -17.031 12.008 11.5 1 74.44 179 GLY A O 1
ATOM 1304 N N . VAL A 1 180 ? -16.141 13.68 10.406 1 78.81 180 VAL A N 1
ATOM 1305 C CA . VAL A 1 180 ? -15.625 14.328 11.609 1 78.81 180 VAL A CA 1
ATOM 1306 C C . VAL A 1 180 ? -16.75 15.086 12.305 1 78.81 180 VAL A C 1
ATOM 1308 O O . VAL A 1 180 ? -17.375 15.961 11.703 1 78.81 180 VAL A O 1
ATOM 1311 N N . PRO A 1 181 ? -17 14.711 13.523 1 80.69 181 PRO A N 1
ATOM 1312 C CA . PRO A 1 181 ? -18.062 15.422 14.242 1 80.69 181 PRO A CA 1
ATOM 1313 C C . PRO A 1 181 ? -17.703 16.875 14.547 1 80.69 181 PRO A C 1
ATOM 1315 O O . PRO A 1 181 ? -16.547 17.172 14.852 1 80.69 181 PRO A O 1
ATOM 1318 N N . PRO A 1 182 ? -18.703 17.75 14.5 1 84.06 182 PRO A N 1
ATOM 1319 C CA . PRO A 1 182 ? -18.484 19.172 14.773 1 84.06 182 PRO A CA 1
ATOM 1320 C C . PRO A 1 182 ? -17.906 19.422 16.172 1 84.06 182 PRO A C 1
ATOM 1322 O O . PRO A 1 182 ? -17.172 20.391 16.375 1 84.06 182 PRO A O 1
ATOM 1325 N N . ALA A 1 183 ? -18.172 18.516 17.016 1 80.62 183 ALA A N 1
ATOM 1326 C CA . ALA A 1 183 ? -17.719 18.672 18.391 1 80.62 183 ALA A CA 1
ATOM 1327 C C . ALA A 1 183 ? -16.188 18.562 18.484 1 80.62 183 ALA A C 1
ATOM 1329 O O . ALA A 1 183 ? -15.586 19.016 19.453 1 80.62 183 ALA A O 1
ATOM 1330 N N . HIS A 1 184 ? -15.594 18.062 17.469 1 83.69 184 HIS A N 1
ATOM 1331 C CA . HIS A 1 184 ? -14.156 17.797 17.516 1 83.69 184 HIS A CA 1
ATOM 1332 C C . HIS A 1 184 ? -13.375 18.828 16.719 1 83.69 184 HIS A C 1
ATOM 1334 O O . HIS A 1 184 ? -12.164 18.688 16.531 1 83.69 184 HIS A O 1
ATOM 1340 N N . VAL A 1 185 ? -13.977 19.891 16.344 1 85.81 185 VAL A N 1
ATOM 1341 C CA . VAL A 1 185 ? -13.344 20.922 15.523 1 85.81 185 VAL A CA 1
ATOM 1342 C C . VAL A 1 185 ? -12.219 21.594 16.312 1 85.81 185 VAL A C 1
ATOM 1344 O O . VAL A 1 185 ? -11.156 21.891 15.75 1 85.81 185 VAL A O 1
ATOM 1347 N N . TYR A 1 186 ? -12.398 21.75 17.578 1 88.56 186 TYR A N 1
ATOM 1348 C CA . TYR A 1 186 ? -11.422 22.438 18.406 1 88.56 186 TYR A CA 1
ATOM 1349 C C . TYR A 1 186 ? -10.18 21.578 18.609 1 88.56 186 TYR A C 1
ATOM 1351 O O . TYR A 1 186 ? -9.055 22.078 18.656 1 88.56 186 TYR A O 1
ATOM 1359 N N . ILE A 1 187 ? -10.391 20.312 18.688 1 90.06 187 ILE A N 1
ATOM 1360 C CA . ILE A 1 187 ? -9.273 19.391 18.875 1 90.06 187 ILE A CA 1
ATOM 1361 C C . ILE A 1 187 ? -8.414 19.375 17.609 1 90.06 187 ILE A C 1
ATOM 1363 O O . ILE A 1 187 ? -7.188 19.328 17.688 1 90.06 187 ILE A O 1
ATOM 1367 N N . LEU A 1 188 ? -9.039 19.438 16.516 1 92.44 188 LEU A N 1
ATOM 1368 C CA . LEU A 1 188 ? -8.32 19.438 15.242 1 92.44 188 LEU A CA 1
ATOM 1369 C C . LEU A 1 188 ? -7.48 20.719 15.109 1 92.44 188 LEU A C 1
ATOM 1371 O O . LEU A 1 188 ? -6.328 20.656 14.672 1 92.44 188 LEU A O 1
ATOM 1375 N N . ALA A 1 189 ? -8.102 21.812 15.5 1 94.25 189 ALA A N 1
ATOM 1376 C CA . ALA A 1 189 ? -7.395 23.078 15.461 1 94.25 189 ALA A CA 1
ATOM 1377 C C . ALA A 1 189 ? -6.191 23.062 16.406 1 94.25 189 ALA A C 1
ATOM 1379 O O . ALA A 1 189 ? -5.133 23.609 16.078 1 94.25 189 ALA A O 1
ATOM 1380 N N . PHE A 1 190 ? -6.391 22.453 17.484 1 95.56 190 PHE A N 1
ATOM 1381 C CA . PHE A 1 190 ? -5.312 22.359 18.453 1 95.56 190 PHE A CA 1
ATOM 1382 C C . PHE A 1 190 ? -4.164 21.516 17.922 1 95.56 190 PHE A C 1
ATOM 1384 O O . PHE A 1 190 ? -2.998 21.891 18.047 1 95.56 190 PHE A O 1
ATOM 1391 N N . ILE A 1 191 ? -4.484 20.438 17.344 1 95.94 191 ILE A N 1
ATOM 1392 C CA . ILE A 1 191 ? -3.471 19.547 16.781 1 95.94 191 ILE A CA 1
ATOM 1393 C C . ILE A 1 191 ? -2.707 20.281 15.672 1 95.94 191 ILE A C 1
ATOM 1395 O O . ILE A 1 191 ? -1.478 20.188 15.602 1 95.94 191 ILE A O 1
ATOM 1399 N N . ALA A 1 192 ? -3.434 20.953 14.844 1 97.38 192 ALA A N 1
ATOM 1400 C CA . ALA A 1 192 ? -2.816 21.703 13.75 1 97.38 192 ALA A CA 1
ATOM 1401 C C . ALA A 1 192 ? -1.898 22.797 14.289 1 97.38 192 ALA A C 1
ATOM 1403 O O . ALA A 1 192 ? -0.791 22.984 13.781 1 97.38 192 ALA A O 1
ATOM 1404 N N . ALA A 1 193 ? -2.379 23.5 15.312 1 97.19 193 ALA A N 1
ATOM 1405 C CA . ALA A 1 193 ? -1.572 24.562 15.914 1 97.19 193 ALA A CA 1
ATOM 1406 C C . ALA A 1 193 ? -0.303 23.984 16.547 1 97.19 193 ALA A C 1
ATOM 1408 O O . ALA A 1 193 ? 0.782 24.562 16.391 1 97.19 193 ALA A O 1
ATOM 1409 N N . ALA A 1 194 ? -0.49 22.891 17.219 1 97 194 ALA A N 1
ATOM 1410 C CA . ALA A 1 194 ? 0.658 22.234 17.828 1 97 194 ALA A CA 1
ATOM 1411 C C . ALA A 1 194 ? 1.676 21.812 16.781 1 97 194 ALA A C 1
ATOM 1413 O O . ALA A 1 194 ? 2.883 21.969 16.969 1 97 194 ALA A O 1
ATOM 1414 N N . SER A 1 195 ? 1.189 21.266 15.727 1 97.5 195 SER A N 1
ATOM 1415 C CA . SER A 1 195 ? 2.066 20.828 14.641 1 97.5 195 SER A CA 1
ATOM 1416 C C . SER A 1 195 ? 2.797 22.016 14.016 1 97.5 195 SER A C 1
ATOM 1418 O O . SER A 1 195 ? 3.988 21.922 13.711 1 97.5 195 SER A O 1
ATOM 1420 N N . CYS A 1 196 ? 2.057 23.078 13.836 1 96.56 196 CYS A N 1
ATOM 1421 C CA . CYS A 1 196 ? 2.639 24.297 13.273 1 96.56 196 CYS A CA 1
ATOM 1422 C C . CYS A 1 196 ? 3.738 24.844 14.172 1 96.56 196 CYS A C 1
ATOM 1424 O O . CYS A 1 196 ? 4.836 25.141 13.703 1 96.56 196 CYS A O 1
ATOM 1426 N N . ILE A 1 197 ? 3.445 24.922 15.414 1 96.38 197 ILE A N 1
ATOM 1427 C CA . ILE A 1 197 ? 4.383 25.484 16.375 1 96.38 197 ILE A CA 1
ATOM 1428 C C . ILE A 1 197 ? 5.629 24.609 16.469 1 96.38 197 ILE A C 1
ATOM 1430 O O . ILE A 1 197 ? 6.754 25.109 16.406 1 96.38 197 ILE A O 1
ATOM 1434 N N . THR A 1 198 ? 5.426 23.359 16.562 1 96 198 THR A N 1
ATOM 1435 C CA . THR A 1 198 ? 6.566 22.453 16.688 1 96 198 THR A CA 1
ATOM 1436 C C . THR A 1 198 ? 7.418 22.484 15.422 1 96 198 THR A C 1
ATOM 1438 O O . THR A 1 198 ? 8.648 22.469 15.492 1 96 198 THR A O 1
ATOM 1441 N N . ALA A 1 199 ? 6.785 22.531 14.312 1 95.94 199 ALA A N 1
ATOM 1442 C CA . ALA A 1 199 ? 7.523 22.562 13.047 1 95.94 199 ALA A CA 1
ATOM 1443 C C . ALA A 1 199 ? 8.344 23.844 12.938 1 95.94 199 ALA A C 1
ATOM 1445 O O . ALA A 1 199 ? 9.508 23.812 12.516 1 95.94 199 ALA A O 1
ATOM 1446 N N . LEU A 1 200 ? 7.789 24.984 13.344 1 94.62 200 LEU A N 1
ATOM 1447 C CA . LEU A 1 200 ? 8.477 26.266 13.227 1 94.62 200 LEU A CA 1
ATOM 1448 C C . LEU A 1 200 ? 9.625 26.359 14.227 1 94.62 200 LEU A C 1
ATOM 1450 O O . LEU A 1 200 ? 10.672 26.938 13.93 1 94.62 200 LEU A O 1
ATOM 1454 N N . VAL A 1 201 ? 9.438 25.766 15.367 1 94.25 201 VAL A N 1
ATOM 1455 C CA . VAL A 1 201 ? 10.461 25.828 16.406 1 94.25 201 VAL A CA 1
ATOM 1456 C C . VAL A 1 201 ? 11.609 24.891 16.062 1 94.25 201 VAL A C 1
ATOM 1458 O O . VAL A 1 201 ? 12.781 25.234 16.25 1 94.25 201 VAL A O 1
ATOM 1461 N N . LEU A 1 202 ? 11.297 23.75 15.516 1 94.94 202 LEU A N 1
ATOM 1462 C CA . LEU A 1 202 ? 12.305 22.719 15.297 1 94.94 202 LEU A CA 1
ATOM 1463 C C . LEU A 1 202 ? 12.938 22.859 13.914 1 94.94 202 LEU A C 1
ATOM 1465 O O . LEU A 1 202 ? 13.992 22.281 13.648 1 94.94 202 LEU A O 1
ATOM 1469 N N . ALA A 1 203 ? 12.273 23.562 13.031 1 89.56 203 ALA A N 1
ATOM 1470 C CA . ALA A 1 203 ? 12.672 23.594 11.625 1 89.56 203 ALA A CA 1
ATOM 1471 C C . ALA A 1 203 ? 14.141 23.969 11.484 1 89.56 203 ALA A C 1
ATOM 1473 O O . ALA A 1 203 ? 14.898 23.297 10.789 1 89.56 203 ALA A O 1
ATOM 1474 N N . ALA A 1 204 ? 14.602 25.016 12.195 1 85.88 204 ALA A N 1
ATOM 1475 C CA . ALA A 1 204 ? 15.984 25.484 12.086 1 85.88 204 ALA A CA 1
ATOM 1476 C C . ALA A 1 204 ? 16.953 24.453 12.664 1 85.88 204 ALA A C 1
ATOM 1478 O O . ALA A 1 204 ? 18.047 24.25 12.125 1 85.88 204 ALA A O 1
ATOM 1479 N N . HIS A 1 205 ? 16.547 23.812 13.695 1 90.81 205 HIS A N 1
ATOM 1480 C CA . HIS A 1 205 ? 17.375 22.812 14.328 1 90.81 205 HIS A CA 1
ATOM 1481 C C . HIS A 1 205 ? 17.531 21.578 13.445 1 90.81 205 HIS A C 1
ATOM 1483 O O . HIS A 1 205 ? 18.641 21.062 13.273 1 90.81 205 HIS A O 1
ATOM 1489 N N . VAL A 1 206 ? 16.484 21.219 12.836 1 91.5 206 VAL A N 1
ATOM 1490 C CA . VAL A 1 206 ? 16.5 19.953 12.094 1 91.5 206 VAL A CA 1
ATOM 1491 C C . VAL A 1 206 ? 17.109 20.188 10.711 1 91.5 206 VAL A C 1
ATOM 1493 O O . VAL A 1 206 ? 17.672 19.266 10.109 1 91.5 206 VAL A O 1
ATOM 1496 N N . GLU A 1 207 ? 17 21.406 10.266 1 89.94 207 GLU A N 1
ATOM 1497 C CA . GLU A 1 207 ? 17.641 21.719 9 1 89.94 207 GLU A CA 1
ATOM 1498 C C . GLU A 1 207 ? 19.156 21.5 9.07 1 89.94 207 GLU A C 1
ATOM 1500 O O . GLU A 1 207 ? 19.766 21.062 8.102 1 89.94 207 GLU A O 1
ATOM 1505 N N . SER A 1 208 ? 19.797 21.781 10.188 1 89.56 208 SER A N 1
ATOM 1506 C CA . SER A 1 208 ? 21.234 21.609 10.367 1 89.56 208 SER A CA 1
ATOM 1507 C C . SER A 1 208 ? 21.641 20.141 10.188 1 89.56 208 SER A C 1
ATOM 1509 O O . SER A 1 208 ? 22.797 19.859 9.859 1 89.56 208 SER A O 1
ATOM 1511 N N . LEU A 1 209 ? 20.656 19.297 10.344 1 90.06 209 LEU A N 1
ATOM 1512 C CA . LEU A 1 209 ? 20.953 17.875 10.211 1 90.06 209 LEU A CA 1
ATOM 1513 C C . LEU A 1 209 ? 21.25 17.516 8.758 1 90.06 209 LEU A C 1
ATOM 1515 O O . LEU A 1 209 ? 21.922 16.516 8.492 1 90.06 209 LEU A O 1
ATOM 1519 N N . LEU A 1 210 ? 20.797 18.297 7.852 1 87.06 210 LEU A N 1
ATOM 1520 C CA . LEU A 1 210 ? 21.016 18.047 6.43 1 87.06 210 LEU A CA 1
ATOM 1521 C C . LEU A 1 210 ? 22.5 18.125 6.086 1 87.06 210 LEU A C 1
ATOM 1523 O O . LEU A 1 210 ? 22.938 17.5 5.125 1 87.06 210 LEU A O 1
ATOM 1527 N N . TYR A 1 211 ? 23.156 18.859 6.902 1 86.62 211 TYR A N 1
ATOM 1528 C CA . TYR A 1 211 ? 24.578 19.094 6.625 1 86.62 211 TYR A CA 1
ATOM 1529 C C . TYR A 1 211 ? 25.453 18.125 7.41 1 86.62 211 TYR A C 1
ATOM 1531 O O . TYR A 1 211 ? 26.688 18.219 7.352 1 86.62 211 TYR A O 1
ATOM 1539 N N . GLY A 1 212 ? 24.859 17.219 8.109 1 88.69 212 GLY A N 1
ATOM 1540 C CA . GLY A 1 212 ? 25.609 16.234 8.867 1 88.69 212 GLY A CA 1
ATOM 1541 C C . GLY A 1 212 ? 25.578 16.469 10.367 1 88.69 212 GLY A C 1
ATOM 1542 O O . GLY A 1 212 ? 25.328 17.594 10.812 1 88.69 212 GLY A O 1
ATOM 1543 N N . ASP A 1 213 ? 25.906 15.398 11.078 1 89.31 213 ASP A N 1
ATOM 1544 C CA . ASP A 1 213 ? 25.844 15.477 12.539 1 89.31 213 ASP A CA 1
ATOM 1545 C C . ASP A 1 213 ? 26.938 16.391 13.086 1 89.31 213 ASP A C 1
ATOM 1547 O O . ASP A 1 213 ? 26.703 17.125 14.047 1 89.31 213 ASP A O 1
ATOM 1551 N N . ASP A 1 214 ? 28.047 16.312 12.43 1 90.5 214 ASP A N 1
ATOM 1552 C CA . ASP A 1 214 ? 29.156 17.141 12.875 1 90.5 214 ASP A CA 1
ATOM 1553 C C . ASP A 1 214 ? 28.859 18.625 12.648 1 90.5 214 ASP A C 1
ATOM 1555 O O . ASP A 1 214 ? 29.109 19.453 13.523 1 90.5 214 ASP A O 1
ATOM 1559 N N . ALA A 1 215 ? 28.297 18.922 11.555 1 90.19 215 ALA A N 1
ATOM 1560 C CA . ALA A 1 215 ? 27.938 20.297 11.227 1 90.19 215 ALA A CA 1
ATOM 1561 C C . ALA A 1 215 ? 26.859 20.812 12.18 1 90.19 215 ALA A C 1
ATOM 1563 O O . ALA A 1 215 ? 26.875 22 12.555 1 90.19 215 ALA A O 1
ATOM 1564 N N . SER A 1 216 ? 26.016 19.969 12.508 1 89.81 216 SER A N 1
ATOM 1565 C CA . SER A 1 216 ? 24.953 20.344 13.422 1 89.81 216 SER A CA 1
ATOM 1566 C C . SER A 1 216 ? 25.5 20.656 14.812 1 89.81 216 SER A C 1
ATOM 1568 O O . SER A 1 216 ? 25.062 21.625 15.445 1 89.81 216 SER A O 1
ATOM 1570 N N . MET A 1 217 ? 26.422 19.875 15.195 1 90.12 217 MET A N 1
ATOM 1571 C CA . MET A 1 217 ? 27.047 20.109 16.5 1 90.12 217 MET A CA 1
ATOM 1572 C C . MET A 1 217 ? 27.766 21.453 16.516 1 90.12 217 MET A C 1
ATOM 1574 O O . MET A 1 217 ? 27.75 22.156 17.531 1 90.12 217 MET A O 1
ATOM 1578 N N . LEU A 1 218 ? 28.312 21.75 15.461 1 89.5 218 LEU A N 1
ATOM 1579 C CA . LEU A 1 218 ? 29.031 23 15.352 1 89.5 218 LEU A CA 1
ATOM 1580 C C . LEU A 1 218 ? 28.078 24.188 15.422 1 89.5 218 LEU A C 1
ATOM 1582 O O . LEU A 1 218 ? 28.469 25.281 15.859 1 89.5 218 LEU A O 1
ATOM 1586 N N . SER A 1 219 ? 26.875 24.047 15.039 1 90.5 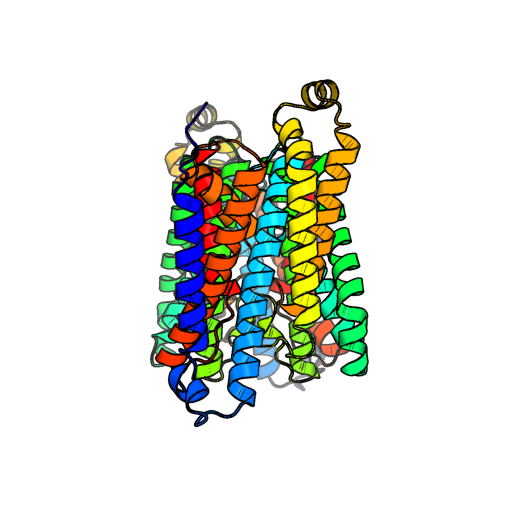219 SER A N 1
ATOM 1587 C CA . SER A 1 219 ? 25.875 25.109 15.07 1 90.5 219 SER A CA 1
ATOM 1588 C C . SER A 1 219 ? 25.172 25.156 16.422 1 90.5 219 SER A C 1
ATOM 1590 O O . SER A 1 219 ? 24.234 25.938 16.609 1 90.5 219 SER A O 1
ATOM 1592 N N . GLY A 1 220 ? 25.594 24.188 17.328 1 90.75 220 GLY A N 1
ATOM 1593 C CA . GLY A 1 220 ? 25.078 24.219 18.672 1 90.75 220 GLY A CA 1
ATOM 1594 C C . GLY A 1 220 ? 23.875 23.297 18.875 1 90.75 220 GLY A C 1
ATOM 1595 O O . GLY A 1 220 ? 23.203 23.375 19.891 1 90.75 220 GLY A O 1
ATOM 1596 N N . VAL A 1 221 ? 23.594 22.578 17.906 1 92 221 VAL A N 1
ATOM 1597 C CA . VAL A 1 221 ? 22.438 21.703 17.969 1 92 221 VAL A CA 1
ATOM 1598 C C . VAL A 1 221 ? 22.906 20.25 18.188 1 92 221 VAL A C 1
ATOM 1600 O O . VAL A 1 221 ? 23.781 19.781 17.469 1 92 221 VAL A O 1
ATOM 1603 N N . GLU A 1 222 ? 22.375 19.625 19.234 1 93.69 222 GLU A N 1
ATOM 1604 C CA . GLU A 1 222 ? 22.641 18.203 19.422 1 93.69 222 GLU A CA 1
ATOM 1605 C C . GLU A 1 222 ? 21.828 17.359 18.469 1 93.69 222 GLU A C 1
ATOM 1607 O O . GLU A 1 222 ? 20.594 17.281 18.594 1 93.69 222 GLU A O 1
ATOM 1612 N N . PRO A 1 223 ? 22.484 16.766 17.594 1 93 223 PRO A N 1
ATOM 1613 C CA . PRO A 1 223 ? 21.781 16.078 16.5 1 93 223 PRO A CA 1
ATOM 1614 C C . PRO A 1 223 ? 20.797 15.031 17 1 93 223 PRO A C 1
ATOM 1616 O O . PRO A 1 223 ? 19.672 14.945 16.5 1 93 223 PRO A O 1
ATOM 1619 N N . ARG A 1 224 ? 21.219 14.273 17.953 1 92.19 224 ARG A N 1
ATOM 1620 C CA . ARG A 1 224 ? 20.344 13.211 18.453 1 92.19 224 ARG A CA 1
ATOM 1621 C C . ARG A 1 224 ? 19.078 13.773 19.047 1 92.19 224 ARG A C 1
ATOM 1623 O O . ARG A 1 224 ? 17.984 13.273 18.781 1 92.19 224 ARG A O 1
ATOM 1630 N N . ARG A 1 225 ? 19.156 14.773 19.797 1 93.94 225 ARG A N 1
ATOM 1631 C CA . ARG A 1 225 ? 18.016 15.391 20.453 1 93.94 225 ARG A CA 1
ATOM 1632 C C . ARG A 1 225 ? 17.078 16.031 19.438 1 93.94 225 ARG A C 1
ATOM 1634 O O . ARG A 1 225 ? 15.859 15.914 19.531 1 93.94 225 ARG A O 1
ATOM 1641 N N . ALA A 1 226 ? 17.703 16.688 18.516 1 93.94 226 ALA A N 1
ATOM 1642 C CA . ALA A 1 226 ? 16.922 17.344 17.469 1 93.94 226 ALA A CA 1
ATOM 1643 C C . ALA A 1 226 ? 16.156 16.312 16.641 1 93.94 226 ALA A C 1
ATOM 1645 O O . ALA A 1 226 ? 14.977 16.516 16.328 1 93.94 226 ALA A O 1
ATOM 1646 N N . ARG A 1 227 ? 16.797 15.305 16.359 1 93.56 227 ARG A N 1
ATOM 1647 C CA . ARG A 1 227 ? 16.203 14.234 15.57 1 93.56 227 ARG A CA 1
ATOM 1648 C C . ARG A 1 227 ? 15.031 13.594 16.312 1 93.56 227 ARG A C 1
ATOM 1650 O O . ARG A 1 227 ? 13.953 13.414 15.75 1 93.56 227 ARG A O 1
ATOM 1657 N N . ILE A 1 228 ? 15.234 13.266 17.531 1 93.88 228 ILE A N 1
ATOM 1658 C CA . ILE A 1 228 ? 14.203 12.617 18.328 1 93.88 228 ILE A CA 1
ATOM 1659 C C . ILE A 1 228 ? 13.016 13.562 18.516 1 93.88 228 ILE A C 1
ATOM 1661 O O . ILE A 1 228 ? 11.867 13.148 18.391 1 93.88 228 ILE A O 1
ATOM 1665 N N . ALA A 1 229 ? 13.312 14.766 18.766 1 95.56 229 ALA A N 1
ATOM 1666 C CA . ALA A 1 229 ? 12.258 15.758 18.938 1 95.56 229 ALA A CA 1
ATOM 1667 C C . ALA A 1 229 ? 11.406 15.883 17.688 1 95.56 229 ALA A C 1
ATOM 1669 O O . ALA A 1 229 ? 10.18 15.953 17.766 1 95.56 229 ALA A O 1
ATOM 1670 N N . ALA A 1 230 ? 12.055 15.906 16.578 1 96 230 ALA A N 1
ATOM 1671 C CA . ALA A 1 230 ? 11.359 16.016 15.305 1 96 230 ALA A CA 1
ATOM 1672 C C . ALA A 1 230 ? 10.5 14.789 15.031 1 96 230 ALA A C 1
ATOM 1674 O O . ALA A 1 230 ? 9.344 14.906 14.617 1 96 230 ALA A O 1
ATOM 1675 N N . LEU A 1 231 ? 11.039 13.641 15.297 1 95.19 231 LEU A N 1
ATOM 1676 C CA . LEU A 1 231 ? 10.344 12.383 15.062 1 95.19 231 LEU A CA 1
ATOM 1677 C C . LEU A 1 231 ? 9.117 12.266 15.961 1 95.19 231 LEU A C 1
ATOM 1679 O O . LEU A 1 231 ? 8.039 11.883 15.508 1 95.19 231 LEU A O 1
ATOM 1683 N N . VAL A 1 232 ? 9.305 12.625 17.172 1 95.75 232 VAL A N 1
ATOM 1684 C CA . VAL A 1 232 ? 8.227 12.516 18.141 1 95.75 232 VAL A CA 1
ATOM 1685 C C . VAL A 1 232 ? 7.141 13.547 17.828 1 95.75 232 VAL A C 1
ATOM 1687 O O . VAL A 1 232 ? 5.953 13.219 17.828 1 95.75 232 VAL A O 1
ATOM 1690 N N . ALA A 1 233 ? 7.543 14.766 17.562 1 97 233 ALA A N 1
ATOM 1691 C CA . ALA A 1 233 ? 6.582 15.812 17.234 1 97 233 ALA A CA 1
ATOM 1692 C C . ALA A 1 233 ? 5.762 15.43 16 1 97 233 ALA A C 1
ATOM 1694 O O . ALA A 1 233 ? 4.531 15.539 16.016 1 97 233 ALA A O 1
ATOM 1695 N N . ALA A 1 234 ? 6.422 14.953 15 1 97.12 234 ALA A N 1
ATOM 1696 C CA . ALA A 1 234 ? 5.754 14.539 13.766 1 97.12 234 ALA A CA 1
ATOM 1697 C C . ALA A 1 234 ? 4.836 13.344 14.023 1 97.12 234 ALA A C 1
ATOM 1699 O O . ALA A 1 234 ? 3.676 13.352 13.602 1 97.12 234 ALA A O 1
ATOM 1700 N N . GLY A 1 235 ? 5.375 12.375 14.727 1 96.94 235 GLY A N 1
ATOM 1701 C CA . GLY A 1 235 ? 4.602 11.172 15 1 96.94 235 GLY A CA 1
ATOM 1702 C C . GLY A 1 235 ? 3.346 11.445 15.805 1 96.94 235 GLY A C 1
ATOM 1703 O O . GLY A 1 235 ? 2.275 10.922 15.484 1 96.94 235 GLY A O 1
ATOM 1704 N N . VAL A 1 236 ? 3.461 12.25 16.797 1 96.88 236 VAL A N 1
ATOM 1705 C CA . VAL A 1 236 ? 2.361 12.523 17.719 1 96.88 236 VAL A CA 1
ATOM 1706 C C . VAL A 1 236 ? 1.254 13.281 16.984 1 96.88 236 VAL A C 1
ATOM 1708 O O . VAL A 1 236 ? 0.081 12.906 17.062 1 96.88 236 VAL A O 1
ATOM 1711 N N . THR A 1 237 ? 1.603 14.281 16.297 1 97.38 237 THR A N 1
ATOM 1712 C CA . THR A 1 237 ? 0.594 15.117 15.656 1 97.38 237 THR A CA 1
ATOM 1713 C C . THR A 1 237 ? -0.075 14.375 14.5 1 97.38 237 THR A C 1
ATOM 1715 O O . THR A 1 237 ? -1.295 14.445 14.336 1 97.38 237 THR A O 1
ATOM 1718 N N . VAL A 1 238 ? 0.708 13.602 13.734 1 97.56 238 VAL A N 1
ATOM 1719 C CA . VAL A 1 238 ? 0.152 12.852 12.609 1 97.56 238 VAL A CA 1
ATOM 1720 C C . VAL A 1 238 ? -0.771 11.758 13.133 1 97.56 238 VAL A C 1
ATOM 1722 O O . VAL A 1 238 ? -1.858 11.539 12.594 1 97.56 238 VAL A O 1
ATOM 1725 N N . ALA A 1 239 ? -0.293 11.102 14.156 1 96.69 239 ALA A N 1
ATOM 1726 C CA . ALA A 1 239 ? -1.118 10.039 14.727 1 96.69 239 ALA A CA 1
ATOM 1727 C C . ALA A 1 239 ? -2.436 10.602 15.258 1 96.69 239 ALA A C 1
ATOM 1729 O O . ALA A 1 239 ? -3.496 10.008 15.055 1 96.69 239 ALA A O 1
ATOM 1730 N N . ALA A 1 240 ? -2.359 11.719 15.906 1 94.94 240 ALA A N 1
ATOM 1731 C CA . ALA A 1 240 ? -3.549 12.344 16.484 1 94.94 240 ALA A CA 1
ATOM 1732 C C . ALA A 1 240 ? -4.562 12.695 15.391 1 94.94 240 ALA A C 1
ATOM 1734 O O . ALA A 1 240 ? -5.746 12.375 15.516 1 94.94 240 ALA A O 1
ATOM 1735 N N . ILE A 1 241 ? -4.098 13.32 14.344 1 94.38 241 ILE A N 1
ATOM 1736 C CA . ILE A 1 241 ? -5.02 13.75 13.297 1 94.38 241 ILE A CA 1
ATOM 1737 C C . ILE A 1 241 ? -5.566 12.531 12.555 1 94.38 241 ILE A C 1
ATOM 1739 O O . ILE A 1 241 ? -6.719 12.531 12.117 1 94.38 241 ILE A O 1
ATOM 1743 N N . THR A 1 242 ? -4.789 11.477 12.406 1 92.62 242 THR A N 1
ATOM 1744 C CA . THR A 1 242 ? -5.195 10.258 11.711 1 92.62 242 THR A CA 1
ATOM 1745 C C . THR A 1 242 ? -6.352 9.586 12.445 1 92.62 242 THR A C 1
ATOM 1747 O O . THR A 1 242 ? -7.211 8.961 11.82 1 92.62 242 THR A O 1
ATOM 1750 N N . GLY A 1 243 ? -6.391 9.75 13.719 1 89 243 GLY A N 1
ATOM 1751 C CA . GLY A 1 243 ? -7.484 9.195 14.5 1 89 243 GLY A CA 1
ATOM 1752 C C . GLY A 1 243 ? -8.836 9.766 14.125 1 89 243 GLY A C 1
ATOM 1753 O O . GLY A 1 243 ? -9.867 9.109 14.289 1 89 243 GLY A O 1
ATOM 1754 N N . TYR A 1 244 ? -8.836 10.961 13.562 1 88.31 244 TYR A N 1
ATOM 1755 C CA . TYR A 1 244 ? -10.094 11.633 13.258 1 88.31 244 TYR A CA 1
ATOM 1756 C C . TYR A 1 244 ? -10.383 11.586 11.758 1 88.31 244 TYR A C 1
ATOM 1758 O O . TYR A 1 244 ? -11.547 11.609 11.344 1 88.31 244 TYR A O 1
ATOM 1766 N N . THR A 1 245 ? -9.359 11.516 10.953 1 89.88 245 THR A N 1
ATOM 1767 C CA . THR A 1 245 ? -9.57 11.641 9.516 1 89.88 245 THR A CA 1
ATOM 1768 C C . THR A 1 245 ? -9.336 10.297 8.812 1 89.88 245 THR A C 1
ATOM 1770 O O . THR A 1 245 ? -9.711 10.125 7.656 1 89.88 245 THR A O 1
ATOM 1773 N N . GLY A 1 246 ? -8.703 9.391 9.555 1 88.31 246 GLY A N 1
ATOM 1774 C CA . GLY A 1 246 ? -8.211 8.211 8.867 1 88.31 246 GLY A CA 1
ATOM 1775 C C . GLY A 1 246 ? -6.859 8.422 8.203 1 88.31 246 GLY A C 1
ATOM 1776 O O . GLY A 1 246 ? -6.176 9.406 8.477 1 88.31 246 GLY A O 1
ATOM 1777 N N . VAL A 1 247 ? -6.473 7.523 7.344 1 89.88 247 VAL A N 1
ATOM 1778 C CA . VAL A 1 247 ? -5.133 7.539 6.762 1 89.88 247 VAL A CA 1
ATOM 1779 C C . VAL A 1 247 ? -5.129 8.391 5.496 1 89.88 247 VAL A C 1
ATOM 1781 O O . VAL A 1 247 ? -5.812 8.07 4.52 1 89.88 247 VAL A O 1
ATOM 1784 N N . ILE A 1 248 ? -4.484 9.453 5.531 1 93 248 ILE A N 1
ATOM 1785 C CA . ILE A 1 248 ? -4.219 10.281 4.363 1 93 248 ILE A CA 1
ATOM 1786 C C . ILE A 1 248 ? -2.723 10.273 4.055 1 93 248 ILE A C 1
ATOM 1788 O O . ILE A 1 248 ? -1.922 10.812 4.82 1 93 248 ILE A O 1
ATOM 1792 N N . GLY A 1 249 ? -2.424 9.758 2.979 1 92.06 249 GLY A N 1
ATOM 1793 C CA . GLY A 1 249 ? -1.016 9.562 2.668 1 92.06 249 GLY A CA 1
ATOM 1794 C C . GLY A 1 249 ? -0.473 10.594 1.69 1 92.06 249 GLY A C 1
ATOM 1795 O O . GLY A 1 249 ? -1.241 11.281 1.017 1 92.06 249 GLY A O 1
ATOM 1796 N N . PHE A 1 250 ? 0.85 10.812 1.72 1 95.56 250 PHE A N 1
ATOM 1797 C CA . PHE A 1 250 ? 1.673 11.406 0.674 1 95.56 250 PHE A CA 1
ATOM 1798 C C . PHE A 1 250 ? 1.631 12.93 0.753 1 95.56 250 PHE A C 1
ATOM 1800 O O . PHE A 1 250 ? 2.371 13.617 0.043 1 95.56 250 PHE A O 1
ATOM 1807 N N . VAL A 1 251 ? 0.741 13.523 1.596 1 97.44 251 VAL A N 1
ATOM 1808 C CA . VAL A 1 251 ? 0.715 14.977 1.707 1 97.44 251 VAL A CA 1
ATOM 1809 C C . VAL A 1 251 ? 2.053 15.484 2.246 1 97.44 251 VAL A C 1
ATOM 1811 O O . VAL A 1 251 ? 2.576 16.5 1.78 1 97.44 251 VAL A O 1
ATOM 1814 N N . GLY A 1 252 ? 2.555 14.789 3.203 1 97.31 252 GLY A N 1
ATOM 1815 C CA . GLY A 1 252 ? 3.85 15.125 3.77 1 97.31 252 GLY A CA 1
ATOM 1816 C C . GLY A 1 252 ? 4.992 14.961 2.785 1 97.31 252 GLY A C 1
ATOM 1817 O O . GLY A 1 252 ? 6.082 15.5 2.996 1 97.31 252 GLY A O 1
ATOM 1818 N N . LEU A 1 253 ? 4.785 14.227 1.783 1 95.94 253 LEU A N 1
ATOM 1819 C CA . LEU A 1 253 ? 5.773 14.047 0.723 1 95.94 253 LEU A CA 1
ATOM 1820 C C . LEU A 1 253 ? 5.645 15.148 -0.326 1 95.94 253 LEU A C 1
ATOM 1822 O O . LEU A 1 253 ? 6.641 15.758 -0.715 1 95.94 253 LEU A O 1
ATOM 1826 N N . ILE A 1 254 ? 4.465 15.43 -0.736 1 96.62 254 ILE A N 1
ATOM 1827 C CA . ILE A 1 254 ? 4.191 16.312 -1.864 1 96.62 254 ILE A CA 1
ATOM 1828 C C . ILE A 1 254 ? 4.445 17.766 -1.459 1 96.62 254 ILE A C 1
ATOM 1830 O O . ILE A 1 254 ? 5.156 18.5 -2.152 1 96.62 254 ILE A O 1
ATOM 1834 N N . ALA A 1 255 ? 3.924 18.125 -0.349 1 96.94 255 ALA A N 1
ATOM 1835 C CA . ALA A 1 255 ? 3.885 19.531 0.037 1 96.94 255 ALA A CA 1
ATOM 1836 C C . ALA A 1 255 ? 5.289 20.078 0.268 1 96.94 255 ALA A C 1
ATOM 1838 O O . ALA A 1 255 ? 5.672 21.094 -0.315 1 96.94 255 ALA A O 1
ATOM 1839 N N . PRO A 1 256 ? 6.113 19.406 1.079 1 94.94 256 PRO A N 1
ATOM 1840 C CA . PRO A 1 256 ? 7.461 19.953 1.288 1 94.94 256 PRO A CA 1
ATOM 1841 C C . PRO A 1 256 ? 8.289 19.969 0.008 1 94.94 256 PRO A C 1
ATOM 1843 O O . PRO A 1 256 ? 9.031 20.922 -0.238 1 94.94 256 PRO A O 1
ATOM 1846 N N . ASN A 1 257 ? 8.211 18.922 -0.765 1 94.12 257 ASN A N 1
ATOM 1847 C CA . ASN A 1 257 ? 8.977 18.891 -2.006 1 94.12 257 ASN A CA 1
ATOM 1848 C C . ASN A 1 257 ? 8.523 19.969 -2.984 1 94.12 257 ASN A C 1
ATOM 1850 O O . ASN A 1 257 ? 9.344 20.594 -3.645 1 94.12 257 ASN A O 1
ATOM 1854 N N . ALA A 1 258 ? 7.285 20.141 -3.064 1 93.62 258 ALA A N 1
ATOM 1855 C CA . ALA A 1 258 ? 6.75 21.203 -3.916 1 93.62 258 ALA A CA 1
ATOM 1856 C C . ALA A 1 258 ? 7.16 22.578 -3.4 1 93.62 258 ALA A C 1
ATOM 1858 O O . ALA A 1 258 ? 7.473 23.484 -4.188 1 93.62 258 ALA A O 1
ATOM 1859 N N . ALA A 1 259 ? 7.117 22.766 -2.098 1 93.75 259 ALA A N 1
ATOM 1860 C CA . ALA A 1 259 ? 7.496 24.031 -1.485 1 93.75 259 ALA A CA 1
ATOM 1861 C C . ALA A 1 259 ? 8.938 24.406 -1.833 1 93.75 259 ALA A C 1
ATOM 1863 O O . ALA A 1 259 ? 9.227 25.547 -2.189 1 93.75 259 ALA A O 1
ATOM 1864 N N . ARG A 1 260 ? 9.789 23.422 -1.698 1 90.62 260 ARG A N 1
ATOM 1865 C CA . ARG A 1 260 ? 11.195 23.656 -2.02 1 90.62 260 ARG A CA 1
ATOM 1866 C C . ARG A 1 260 ? 11.367 24.031 -3.49 1 90.62 260 ARG A C 1
ATOM 1868 O O . ARG A 1 260 ? 12.188 24.875 -3.834 1 90.62 260 ARG A O 1
ATOM 1875 N N . ARG A 1 261 ? 10.68 23.391 -4.293 1 87.88 261 ARG A N 1
ATOM 1876 C CA . ARG A 1 261 ? 10.789 23.641 -5.73 1 87.88 261 ARG A CA 1
ATOM 1877 C C . ARG A 1 261 ? 10.281 25.031 -6.09 1 87.88 261 ARG A C 1
ATOM 1879 O O . ARG A 1 261 ? 10.852 25.703 -6.949 1 87.88 261 ARG A O 1
ATOM 1886 N N . VAL A 1 262 ? 9.188 25.438 -5.465 1 87.81 262 VAL A N 1
ATOM 1887 C CA . VAL A 1 262 ? 8.547 26.703 -5.816 1 87.81 262 VAL A CA 1
ATOM 1888 C C . VAL A 1 262 ? 9.32 27.859 -5.188 1 87.81 262 VAL A C 1
ATOM 1890 O O . VAL A 1 262 ? 9.438 28.922 -5.789 1 87.81 262 VAL A O 1
ATOM 1893 N N . LEU A 1 263 ? 9.703 27.75 -3.973 1 86.12 263 LEU A N 1
ATOM 1894 C CA . LEU A 1 263 ? 10.422 28.812 -3.275 1 86.12 263 LEU A CA 1
ATOM 1895 C C . LEU A 1 263 ? 11.836 28.969 -3.822 1 86.12 263 LEU A C 1
ATOM 1897 O O . LEU A 1 263 ? 12.359 30.078 -3.914 1 86.12 263 LEU A O 1
ATOM 1901 N N . GLN A 1 264 ? 12.492 27.969 -4.328 1 76.19 264 GLN A N 1
ATOM 1902 C CA . GLN A 1 264 ? 13.867 27.938 -4.82 1 76.19 264 GLN A CA 1
ATOM 1903 C C . GLN A 1 264 ? 14.836 28.438 -3.758 1 76.19 264 GLN A C 1
ATOM 1905 O O . GLN A 1 264 ? 15.797 29.156 -4.074 1 76.19 264 GLN A O 1
ATOM 1910 N N . CYS A 1 265 ? 14.414 28.531 -2.459 1 72.5 265 CYS A N 1
ATOM 1911 C CA . CYS A 1 265 ? 15.297 28.875 -1.35 1 72.5 265 CYS A CA 1
ATOM 1912 C C . CYS A 1 265 ? 15.266 27.812 -0.264 1 72.5 265 CYS A C 1
ATOM 1914 O O . CYS A 1 265 ? 14.344 27 -0.219 1 72.5 265 CYS A O 1
ATOM 1916 N N . VAL A 1 266 ? 16.344 27.984 0.545 1 70.12 266 VAL A N 1
ATOM 1917 C CA . VAL A 1 266 ? 16.547 26.859 1.44 1 70.12 266 VAL A CA 1
ATOM 1918 C C . VAL A 1 266 ? 16.297 27.281 2.883 1 70.12 266 VAL A C 1
ATOM 1920 O O . VAL A 1 266 ? 16.578 26.531 3.82 1 70.12 266 VAL A O 1
ATOM 1923 N N . GLU A 1 267 ? 15.578 28.359 3.074 1 83.44 267 GLU A N 1
ATOM 1924 C CA . GLU A 1 267 ? 15.32 28.719 4.469 1 83.44 267 GLU A CA 1
ATOM 1925 C C . GLU A 1 267 ? 14.266 27.812 5.086 1 83.44 267 GLU A C 1
ATOM 1927 O O . GLU A 1 267 ? 13.117 27.797 4.641 1 83.44 267 GLU A O 1
ATOM 1932 N N . ALA A 1 268 ? 14.562 27.188 6.145 1 86.69 268 ALA A N 1
ATOM 1933 C CA . ALA A 1 268 ? 13.789 26.078 6.707 1 86.69 268 ALA A CA 1
ATOM 1934 C C . ALA A 1 268 ? 12.406 26.547 7.145 1 86.69 268 ALA A C 1
ATOM 1936 O O . ALA A 1 268 ? 11.406 25.859 6.895 1 86.69 268 ALA A O 1
ATOM 1937 N N . ARG A 1 269 ? 12.359 27.719 7.789 1 88.75 269 ARG A N 1
ATOM 1938 C CA . ARG A 1 269 ? 11.086 28.219 8.312 1 88.75 269 ARG A CA 1
ATOM 1939 C C . ARG A 1 269 ? 10.141 28.609 7.18 1 88.75 269 ARG A C 1
ATOM 1941 O O . ARG A 1 269 ? 8.93 28.359 7.258 1 88.75 269 ARG A O 1
ATOM 1948 N N . LEU A 1 270 ? 10.688 29.188 6.148 1 89.44 270 LEU A N 1
ATOM 1949 C CA . LEU A 1 270 ? 9.875 29.562 4.996 1 89.44 270 LEU A CA 1
ATOM 1950 C C . LEU A 1 270 ? 9.375 28.328 4.262 1 89.44 270 LEU A C 1
ATOM 1952 O O . LEU A 1 270 ? 8.227 28.297 3.799 1 89.44 270 LEU A O 1
ATOM 1956 N N . VAL A 1 271 ? 10.203 27.375 4.203 1 92.06 271 VAL A N 1
ATOM 1957 C CA . VAL A 1 271 ? 9.82 26.125 3.559 1 92.06 271 VAL A CA 1
ATOM 1958 C C . VAL A 1 271 ? 8.711 25.453 4.363 1 92.06 271 VAL A C 1
ATOM 1960 O O . VAL A 1 271 ? 7.758 24.922 3.795 1 92.06 271 VAL A O 1
ATOM 1963 N N . ALA A 1 272 ? 8.906 25.547 5.629 1 94.06 272 ALA A N 1
ATOM 1964 C CA . ALA A 1 272 ? 7.91 24.938 6.504 1 94.06 272 ALA A CA 1
ATOM 1965 C C . ALA A 1 272 ? 6.547 25.609 6.336 1 94.06 272 ALA A C 1
ATOM 1967 O O . ALA A 1 272 ? 5.535 24.922 6.137 1 94.06 272 ALA A O 1
ATOM 1968 N N . VAL A 1 273 ? 6.512 26.891 6.355 1 93.31 273 VAL A N 1
ATOM 1969 C CA . VAL A 1 273 ? 5.27 27.641 6.238 1 93.31 273 VAL A CA 1
ATOM 1970 C C . VAL A 1 273 ? 4.641 27.391 4.867 1 93.31 273 VAL A C 1
ATOM 1972 O O . VAL A 1 273 ? 3.436 27.156 4.762 1 93.31 273 VAL A O 1
ATOM 1975 N N . THR A 1 274 ? 5.457 27.438 3.871 1 94 274 THR A N 1
ATOM 1976 C CA . THR A 1 274 ? 4.98 27.203 2.514 1 94 274 THR A CA 1
ATOM 1977 C C . THR A 1 274 ? 4.441 25.781 2.375 1 94 274 THR A C 1
ATOM 1979 O O . THR A 1 274 ? 3.424 25.562 1.713 1 94 274 THR A O 1
ATOM 1982 N N . SER A 1 275 ? 5.109 24.859 2.984 1 96.06 275 SER A N 1
ATOM 1983 C CA . SER A 1 275 ? 4.66 23.469 2.965 1 96.06 275 SER A CA 1
ATOM 1984 C C . SER A 1 275 ? 3.301 23.312 3.639 1 96.06 275 SER A C 1
ATOM 1986 O O . SER A 1 275 ? 2.438 22.594 3.148 1 96.06 275 SER A O 1
ATOM 1988 N N . MET A 1 276 ? 3.168 23.969 4.75 1 96.81 276 MET A N 1
ATOM 1989 C CA . MET A 1 276 ? 1.911 23.875 5.488 1 96.81 276 MET A CA 1
ATOM 1990 C C . MET A 1 276 ? 0.759 24.453 4.672 1 96.81 276 MET A C 1
ATOM 1992 O O . MET A 1 276 ? -0.33 23.875 4.633 1 96.81 276 MET A O 1
ATOM 1996 N N . LEU A 1 277 ? 0.995 25.547 3.996 1 95.94 277 LEU A N 1
ATOM 1997 C CA . LEU A 1 277 ? -0.022 26.156 3.146 1 95.94 277 LEU A CA 1
ATOM 1998 C C . LEU A 1 277 ? -0.354 25.25 1.962 1 95.94 277 LEU A C 1
ATOM 2000 O O . LEU A 1 277 ? -1.524 25.078 1.614 1 95.94 277 LEU A O 1
ATOM 2004 N N . LEU A 1 278 ? 0.61 24.672 1.42 1 96.44 278 LEU A N 1
ATOM 2005 C CA . LEU A 1 278 ? 0.409 23.766 0.302 1 96.44 278 LEU A CA 1
ATOM 2006 C C . LEU A 1 278 ? -0.342 22.516 0.752 1 96.44 278 LEU A C 1
ATOM 2008 O O . LEU A 1 278 ? -1.216 22.016 0.037 1 96.44 278 LEU A O 1
ATOM 2012 N N . GLY A 1 279 ? 0.102 22 1.903 1 97.75 279 GLY A N 1
ATOM 2013 C CA . GLY A 1 279 ? -0.607 20.859 2.445 1 97.75 279 GLY A CA 1
ATOM 2014 C C . GLY A 1 279 ? -2.09 21.109 2.645 1 97.75 279 GLY A C 1
ATOM 2015 O O . GLY A 1 279 ? -2.924 20.297 2.254 1 97.75 279 GLY A O 1
ATOM 2016 N N . ALA A 1 280 ? -2.361 22.234 3.209 1 97.5 280 ALA A N 1
ATOM 2017 C CA . ALA A 1 280 ? -3.754 22.625 3.416 1 97.5 280 ALA A CA 1
ATOM 2018 C C . ALA A 1 280 ? -4.488 22.766 2.086 1 97.5 280 ALA A C 1
ATOM 2020 O O . ALA A 1 280 ? -5.641 22.328 1.961 1 97.5 280 ALA A O 1
ATOM 2021 N N . ALA A 1 281 ? -3.875 23.297 1.143 1 96.44 281 ALA A N 1
ATOM 2022 C CA . ALA A 1 281 ? -4.477 23.469 -0.177 1 96.44 281 ALA A CA 1
ATOM 2023 C C . ALA A 1 281 ? -4.719 22.109 -0.843 1 96.44 281 ALA A C 1
ATOM 2025 O O . ALA A 1 281 ? -5.758 21.906 -1.471 1 96.44 281 ALA A O 1
ATOM 2026 N N . ILE A 1 282 ? -3.807 21.25 -0.707 1 96.62 282 ILE A N 1
ATOM 2027 C CA . ILE A 1 282 ? -3.893 19.938 -1.324 1 96.62 282 ILE A CA 1
ATOM 2028 C C . ILE A 1 282 ? -5.062 19.156 -0.724 1 96.62 282 ILE A C 1
ATOM 2030 O O . ILE A 1 282 ? -5.895 18.609 -1.454 1 96.62 282 ILE A O 1
ATOM 2034 N N . THR A 1 283 ? -5.125 19.094 0.585 1 96.94 283 THR A N 1
ATOM 2035 C CA . THR A 1 283 ? -6.168 18.312 1.244 1 96.94 283 THR A CA 1
ATOM 2036 C C . THR A 1 283 ? -7.543 18.922 0.991 1 96.94 283 THR A C 1
ATOM 2038 O O . THR A 1 283 ? -8.508 18.203 0.736 1 96.94 283 THR A O 1
ATOM 2041 N N . THR A 1 284 ? -7.633 20.266 1.045 1 95.94 284 THR A N 1
ATOM 2042 C CA . THR A 1 284 ? -8.906 20.938 0.815 1 95.94 284 THR A CA 1
ATOM 2043 C C . THR A 1 284 ? -9.352 20.766 -0.638 1 95.94 284 THR A C 1
ATOM 2045 O O . THR A 1 284 ? -10.523 20.531 -0.913 1 95.94 284 THR A O 1
ATOM 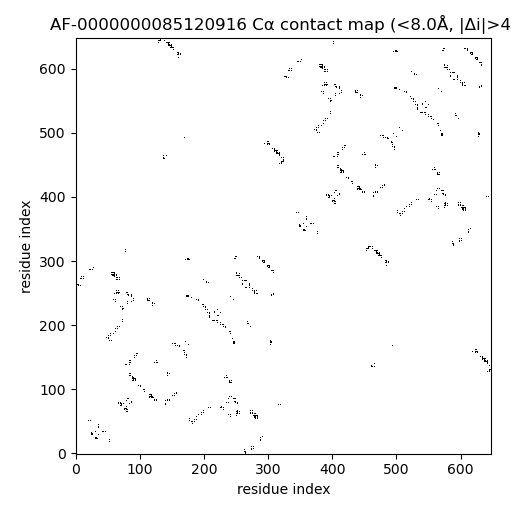2048 N N . SER A 1 285 ? -8.438 20.906 -1.555 1 95.12 285 SER A N 1
ATOM 2049 C CA . SER A 1 285 ? -8.758 20.734 -2.967 1 95.12 285 SER A CA 1
ATOM 2050 C C . SER A 1 285 ? -9.156 19.297 -3.266 1 95.12 285 SER A C 1
ATOM 2052 O O . SER A 1 285 ? -10.055 19.047 -4.074 1 95.12 285 SER A O 1
ATOM 2054 N N . ALA A 1 286 ? -8.445 18.391 -2.664 1 94.06 286 ALA A N 1
ATOM 2055 C CA . ALA A 1 286 ? -8.766 16.984 -2.867 1 94.06 286 ALA A CA 1
ATOM 2056 C C . ALA A 1 286 ? -10.164 16.656 -2.348 1 94.06 286 ALA A C 1
ATOM 2058 O O . ALA A 1 286 ? -10.914 15.906 -2.979 1 94.06 286 ALA A O 1
ATOM 2059 N N . ASP A 1 287 ? -10.438 17.172 -1.2 1 92.62 287 ASP A N 1
ATOM 2060 C CA . ASP A 1 287 ? -11.773 16.969 -0.646 1 92.62 287 ASP A CA 1
ATOM 2061 C C . ASP A 1 287 ? -12.844 17.547 -1.563 1 92.62 287 ASP A C 1
ATOM 2063 O O . ASP A 1 287 ? -13.883 16.922 -1.792 1 92.62 287 ASP A O 1
ATOM 2067 N N . LEU A 1 288 ? -12.609 18.719 -2.01 1 90.56 288 LEU A N 1
ATOM 2068 C CA . LEU A 1 288 ? -13.547 19.359 -2.918 1 90.56 288 LEU A CA 1
ATOM 2069 C C . LEU A 1 288 ? -13.719 18.562 -4.199 1 90.56 288 LEU A C 1
ATOM 2071 O O . LEU A 1 288 ? -14.836 18.359 -4.672 1 90.56 288 LEU A O 1
ATOM 2075 N N . ALA A 1 289 ? -12.664 18.156 -4.75 1 89.88 289 ALA A N 1
ATOM 2076 C CA . ALA A 1 289 ? -12.703 17.344 -5.969 1 89.88 289 ALA A CA 1
ATOM 2077 C C . ALA A 1 289 ? -13.477 16.047 -5.742 1 89.88 289 ALA A C 1
ATOM 2079 O O . ALA A 1 289 ? -14.266 15.633 -6.594 1 89.88 289 ALA A O 1
ATOM 2080 N N . ALA A 1 290 ? -13.172 15.414 -4.613 1 86.06 290 ALA A N 1
ATOM 2081 C CA . ALA A 1 290 ? -13.859 14.172 -4.273 1 86.06 290 ALA A CA 1
ATOM 2082 C C . ALA A 1 290 ? -15.367 14.375 -4.199 1 86.06 290 ALA A C 1
ATOM 2084 O O . ALA A 1 290 ? -16.141 13.531 -4.664 1 86.06 290 ALA A O 1
ATOM 2085 N N . ARG A 1 291 ? -15.781 15.461 -3.646 1 83.56 291 ARG A N 1
ATOM 2086 C CA . ARG A 1 291 ? -17.203 15.781 -3.521 1 83.56 291 ARG A CA 1
ATOM 2087 C C . ARG A 1 291 ? -17.812 16.047 -4.887 1 83.56 291 ARG A C 1
ATOM 2089 O O . ARG A 1 291 ? -18.938 15.625 -5.16 1 83.56 291 ARG A O 1
ATOM 2096 N N . LEU A 1 292 ? -17.156 16.75 -5.629 1 83.19 292 LEU A N 1
ATOM 2097 C CA . LEU A 1 292 ? -17.672 17.125 -6.945 1 83.19 292 LEU A CA 1
ATOM 2098 C C . LEU A 1 292 ? -17.797 15.891 -7.836 1 83.19 292 LEU A C 1
ATOM 2100 O O . LEU A 1 292 ? -18.812 15.734 -8.539 1 83.19 292 LEU A O 1
ATOM 2104 N N . ILE A 1 293 ? -16.844 15.055 -7.801 1 79.25 293 ILE A N 1
ATOM 2105 C CA . ILE A 1 293 ? -16.891 13.828 -8.586 1 79.25 293 ILE A CA 1
ATOM 2106 C C . ILE A 1 293 ? -18.016 12.938 -8.094 1 79.25 293 ILE A C 1
ATOM 2108 O O . ILE A 1 293 ? -18.734 12.328 -8.891 1 79.25 293 ILE A O 1
ATOM 2112 N N . GLY A 1 294 ? -18.078 12.859 -6.816 1 72.81 294 GLY A N 1
ATOM 2113 C CA . GLY A 1 294 ? -19.141 12.07 -6.227 1 72.81 294 GLY A CA 1
ATOM 2114 C C . GLY A 1 294 ? -20.531 12.578 -6.59 1 72.81 294 GLY A C 1
ATOM 2115 O O . GLY A 1 294 ? -21.438 11.789 -6.863 1 72.81 294 GLY A O 1
ATOM 2116 N N . ASN A 1 295 ? -20.719 13.812 -6.539 1 70.31 295 ASN A N 1
ATOM 2117 C CA . ASN A 1 295 ? -22.016 14.406 -6.852 1 70.31 295 ASN A CA 1
ATOM 2118 C C . ASN A 1 295 ? -22.375 14.227 -8.32 1 70.31 295 ASN A C 1
ATOM 2120 O O . ASN A 1 295 ? -23.516 13.914 -8.656 1 70.31 295 ASN A O 1
ATOM 2124 N N . VAL A 1 296 ? -21.469 14.547 -9.109 1 64.75 296 VAL A N 1
ATOM 2125 C CA . VAL A 1 296 ? -21.719 14.461 -10.539 1 64.75 296 VAL A CA 1
ATOM 2126 C C . VAL A 1 296 ? -22.031 13.016 -10.922 1 64.75 296 VAL A C 1
ATOM 2128 O O . VAL A 1 296 ? -22.906 12.758 -11.75 1 64.75 296 VAL A O 1
ATOM 2131 N N . ALA A 1 297 ? -21.422 12.156 -10.266 1 60.06 297 ALA A N 1
ATOM 2132 C CA . ALA A 1 297 ? -21.594 10.75 -10.633 1 60.06 297 ALA A CA 1
ATOM 2133 C C . ALA A 1 297 ? -22.734 10.109 -9.844 1 60.06 297 ALA A C 1
ATOM 2135 O O . ALA A 1 297 ? -23.109 8.969 -10.102 1 60.06 297 ALA A O 1
ATOM 2136 N N . GLY A 1 298 ? -23.344 10.875 -9.023 1 59.19 298 GLY A N 1
ATOM 2137 C CA . GLY A 1 298 ? -24.391 10.359 -8.164 1 59.19 298 GLY A CA 1
ATOM 2138 C C . GLY A 1 298 ? -23.906 9.312 -7.184 1 59.19 298 GLY A C 1
ATOM 2139 O O . GLY A 1 298 ? -24.656 8.406 -6.805 1 59.19 298 GLY A O 1
ATOM 2140 N N . LEU A 1 299 ? -22.5 9.258 -7.109 1 57.12 299 LEU A N 1
ATOM 2141 C CA . LEU A 1 299 ? -21.828 8.031 -6.699 1 57.12 299 LEU A CA 1
ATOM 2142 C C . LEU A 1 299 ? -21.359 8.125 -5.254 1 57.12 299 LEU A C 1
ATOM 2144 O O . LEU A 1 299 ? -20.609 7.266 -4.781 1 57.12 299 LEU A O 1
ATOM 2148 N N . GLY A 1 300 ? -21.891 9.102 -4.371 1 63.75 300 GLY A N 1
ATOM 2149 C CA . GLY A 1 300 ? -21.469 9.203 -2.984 1 63.75 300 GLY A CA 1
ATOM 2150 C C . GLY A 1 300 ? -20.125 9.906 -2.826 1 63.75 300 GLY A C 1
ATOM 2151 O O . GLY A 1 300 ? -19.609 10.477 -3.783 1 63.75 300 GLY A O 1
ATOM 2152 N N . GLU A 1 301 ? -19.672 10.031 -1.574 1 72 301 GLU A N 1
ATOM 2153 C CA . GLU A 1 301 ? -18.484 10.844 -1.287 1 72 301 GLU A CA 1
ATOM 2154 C C . GLU A 1 301 ? -17.219 9.984 -1.256 1 72 301 GLU A C 1
ATOM 2156 O O . GLU A 1 301 ? -17.031 9.172 -0.344 1 72 301 GLU A O 1
ATOM 2161 N N . ILE A 1 302 ? -16.406 10.023 -2.344 1 78.88 302 ILE A N 1
ATOM 2162 C CA . ILE A 1 302 ? -15.102 9.375 -2.398 1 78.88 302 ILE A CA 1
ATOM 2163 C C . ILE A 1 302 ? -14.188 9.953 -1.315 1 78.88 302 ILE A C 1
ATOM 2165 O O . ILE A 1 302 ? -14.125 11.164 -1.132 1 78.88 302 ILE A O 1
ATOM 2169 N N . PRO A 1 303 ? -13.57 9.055 -0.618 1 83.94 303 PRO A N 1
ATOM 2170 C CA . PRO A 1 303 ? -12.625 9.578 0.369 1 83.94 303 PRO A CA 1
ATOM 2171 C C . PRO A 1 303 ? -11.492 10.383 -0.267 1 83.94 303 PRO A C 1
ATOM 2173 O O . PRO A 1 303 ? -10.922 9.961 -1.273 1 83.94 303 PRO A O 1
ATOM 2176 N N . ALA A 1 304 ? -11.234 11.562 0.272 1 89.25 304 ALA A N 1
ATOM 2177 C CA . ALA A 1 304 ? -10.203 12.461 -0.25 1 89.25 304 ALA A CA 1
ATOM 2178 C C . ALA A 1 304 ? -8.844 11.766 -0.285 1 89.25 304 ALA A C 1
ATOM 2180 O O . ALA A 1 304 ? -8.023 12.055 -1.159 1 89.25 304 ALA A O 1
ATOM 2181 N N . GLY A 1 305 ? -8.602 10.883 0.664 1 89.56 305 GLY A N 1
ATOM 2182 C CA . GLY A 1 305 ? -7.34 10.172 0.741 1 89.56 305 GLY A CA 1
ATOM 2183 C C . GLY A 1 305 ? -7.055 9.32 -0.485 1 89.56 305 GLY A C 1
ATOM 2184 O O . GLY A 1 305 ? -5.895 9.141 -0.865 1 89.56 305 GLY A O 1
ATOM 2185 N N . ALA A 1 306 ? -8.086 8.805 -1.053 1 86 306 ALA A N 1
ATOM 2186 C CA . ALA A 1 306 ? -7.914 7.992 -2.254 1 86 306 ALA A CA 1
ATOM 2187 C C . ALA A 1 306 ? -7.402 8.836 -3.42 1 86 306 ALA A C 1
ATOM 2189 O O . ALA A 1 306 ? -6.535 8.391 -4.176 1 86 306 ALA A O 1
ATOM 2190 N N . LEU A 1 307 ? -7.902 10.016 -3.557 1 89.25 307 LEU A N 1
ATOM 2191 C CA . LEU A 1 307 ? -7.48 10.906 -4.629 1 89.25 307 LEU A CA 1
ATOM 2192 C C . LEU A 1 307 ? -6.043 11.375 -4.414 1 89.25 307 LEU A C 1
ATOM 2194 O O . LEU A 1 307 ? -5.258 11.43 -5.363 1 89.25 307 LEU A O 1
ATOM 2198 N N . ILE A 1 308 ? -5.762 11.641 -3.193 1 93.19 308 ILE A N 1
ATOM 2199 C CA . ILE A 1 308 ? -4.414 12.094 -2.881 1 93.19 308 ILE A CA 1
ATOM 2200 C C . ILE A 1 308 ? -3.414 10.969 -3.133 1 93.19 308 ILE A C 1
ATOM 2202 O O . ILE A 1 308 ? -2.301 11.211 -3.605 1 93.19 308 ILE A O 1
ATOM 2206 N N . ALA A 1 309 ? -3.85 9.781 -2.836 1 88.62 309 ALA A N 1
ATOM 2207 C CA . ALA A 1 309 ? -2.975 8.625 -3.02 1 88.62 309 ALA A CA 1
ATOM 2208 C C . ALA A 1 309 ? -2.592 8.461 -4.488 1 88.62 309 ALA A C 1
ATOM 2210 O O . ALA A 1 309 ? -1.471 8.047 -4.801 1 88.62 309 ALA A O 1
ATOM 2211 N N . ILE A 1 310 ? -3.484 8.758 -5.387 1 89.06 310 ILE A N 1
ATOM 2212 C CA . ILE A 1 310 ? -3.215 8.664 -6.816 1 89.06 310 ILE A CA 1
ATOM 2213 C C . ILE A 1 310 ? -2.055 9.586 -7.188 1 89.06 310 ILE A C 1
ATOM 2215 O O . ILE A 1 310 ? -1.077 9.148 -7.797 1 89.06 310 ILE A O 1
ATOM 2219 N N . PHE A 1 311 ? -2.113 10.742 -6.707 1 91 311 PHE A N 1
ATOM 2220 C CA . PHE A 1 311 ? -1.085 11.719 -7.031 1 91 311 PHE A CA 1
ATOM 2221 C C . PHE A 1 311 ? 0.176 11.477 -6.211 1 91 311 PHE A C 1
ATOM 2223 O O . PHE A 1 311 ? 1.286 11.742 -6.676 1 91 311 PHE A O 1
ATOM 2230 N N . GLY A 1 312 ? -0.088 11.031 -5.043 1 91.81 312 GLY A N 1
ATOM 2231 C CA . GLY A 1 312 ? 1.034 10.75 -4.16 1 91.81 312 GLY A CA 1
ATOM 2232 C C . GLY A 1 312 ? 1.967 9.688 -4.711 1 91.81 312 GLY A C 1
ATOM 2233 O O . GLY A 1 312 ? 3.186 9.867 -4.73 1 91.81 312 GLY A O 1
ATOM 2234 N N . GLY A 1 313 ? 1.394 8.617 -5.148 1 89.19 313 GLY A N 1
ATOM 2235 C CA . GLY A 1 313 ? 2.193 7.566 -5.762 1 89.19 313 GLY A CA 1
ATOM 2236 C C . GLY A 1 313 ? 3.008 8.055 -6.945 1 89.19 313 GLY A C 1
ATOM 2237 O O . GLY A 1 313 ? 4.199 7.758 -7.047 1 89.19 313 GLY A O 1
ATOM 2238 N N . PHE A 1 314 ? 2.439 8.773 -7.762 1 88.31 314 PHE A N 1
ATOM 2239 C CA . PHE A 1 314 ? 3.129 9.281 -8.938 1 88.31 314 PHE A CA 1
ATOM 2240 C C . PHE A 1 314 ? 4.238 10.25 -8.539 1 88.31 314 PHE A C 1
ATOM 2242 O O . PHE A 1 314 ? 5.32 10.242 -9.125 1 88.31 314 PHE A O 1
ATOM 2249 N N . THR A 1 315 ? 3.945 11.078 -7.598 1 91.31 315 THR A N 1
ATOM 2250 C CA . THR A 1 315 ? 4.969 12 -7.113 1 91.31 315 THR A CA 1
ATOM 2251 C C . THR A 1 315 ? 6.156 11.234 -6.539 1 91.31 315 THR A C 1
ATOM 2253 O O . THR A 1 315 ? 7.312 11.57 -6.816 1 91.31 315 THR A O 1
ATOM 2256 N N . LEU A 1 316 ? 5.879 10.219 -5.73 1 89.5 316 LEU A N 1
ATOM 2257 C CA . LEU A 1 316 ? 6.941 9.383 -5.184 1 89.5 316 LEU A CA 1
ATOM 2258 C C . LEU A 1 316 ? 7.781 8.766 -6.301 1 89.5 316 LEU A C 1
ATOM 2260 O O . LEU A 1 316 ? 9.008 8.773 -6.23 1 89.5 316 LEU A O 1
ATOM 2264 N N . ALA A 1 317 ? 7.117 8.336 -7.316 1 86.06 317 ALA A N 1
ATOM 2265 C CA . ALA A 1 317 ? 7.797 7.715 -8.453 1 86.06 317 ALA A CA 1
ATOM 2266 C C . ALA A 1 317 ? 8.734 8.703 -9.141 1 86.06 317 ALA A C 1
ATOM 2268 O O . ALA A 1 317 ? 9.875 8.367 -9.461 1 86.06 317 ALA A O 1
ATOM 2269 N N . MET A 1 318 ? 8.312 9.891 -9.297 1 85.75 318 MET A N 1
ATOM 2270 C CA . MET A 1 318 ? 9.094 10.914 -9.977 1 85.75 318 MET A CA 1
ATOM 2271 C C . MET A 1 318 ? 10.297 11.328 -9.133 1 85.75 318 MET A C 1
ATOM 2273 O O . MET A 1 318 ? 11.391 11.562 -9.664 1 85.75 318 MET A O 1
ATOM 2277 N N . LEU A 1 319 ? 10.055 11.391 -7.871 1 87.12 319 LEU A N 1
ATOM 2278 C CA . LEU A 1 319 ? 11.141 11.789 -6.973 1 87.12 319 LEU A CA 1
ATOM 2279 C C . LEU A 1 319 ? 12.211 10.711 -6.91 1 87.12 319 LEU A C 1
ATOM 2281 O O . LEU A 1 319 ? 13.406 11.016 -6.883 1 87.12 319 LEU A O 1
ATOM 2285 N N . VAL A 1 320 ? 11.82 9.469 -6.871 1 82.38 320 VAL A N 1
ATOM 2286 C CA . VAL A 1 320 ? 12.75 8.344 -6.859 1 82.38 320 VAL A CA 1
ATOM 2287 C C . VAL A 1 320 ? 13.562 8.328 -8.148 1 82.38 320 VAL A C 1
ATOM 2289 O O . VAL A 1 320 ? 14.773 8.086 -8.125 1 82.38 320 VAL A O 1
ATOM 2292 N N . ALA A 1 321 ? 12.914 8.594 -9.234 1 78.12 321 ALA A N 1
ATOM 2293 C CA . ALA A 1 321 ? 13.562 8.609 -10.539 1 78.12 321 ALA A CA 1
ATOM 2294 C C . ALA A 1 321 ? 14.617 9.711 -10.609 1 78.12 321 ALA A C 1
ATOM 2296 O O . ALA A 1 321 ? 15.656 9.547 -11.25 1 78.12 321 ALA A O 1
ATOM 2297 N N . ARG A 1 322 ? 14.391 10.758 -9.891 1 77.69 322 ARG A N 1
ATOM 2298 C CA . ARG A 1 322 ? 15.297 11.906 -9.945 1 77.69 322 ARG A CA 1
ATOM 2299 C C . ARG A 1 322 ? 16.438 11.742 -8.945 1 77.69 322 ARG A C 1
ATOM 2301 O O . ARG A 1 322 ? 17.484 12.391 -9.078 1 77.69 322 ARG A O 1
ATOM 2308 N N . SER A 1 323 ? 16.203 10.977 -7.887 1 69.44 323 SER A N 1
ATOM 2309 C CA . SER A 1 323 ? 17.234 10.82 -6.859 1 69.44 323 SER A CA 1
ATOM 2310 C C . SER A 1 323 ? 18.312 9.844 -7.297 1 69.44 323 SER A C 1
ATOM 2312 O O . SER A 1 323 ? 19.375 9.766 -6.68 1 69.44 323 SER A O 1
ATOM 2314 N N . GLY A 1 324 ? 18 8.828 -8.328 1 54 324 GLY A N 1
ATOM 2315 C CA . GLY A 1 324 ? 19.078 8.023 -8.891 1 54 324 GLY A CA 1
ATOM 2316 C C . GLY A 1 324 ? 19.781 8.688 -10.055 1 54 324 GLY A C 1
ATOM 2317 O O . GLY A 1 324 ? 19.297 9.688 -10.586 1 54 324 GLY A O 1
ATOM 2318 N N . MET B 1 1 ? 29.625 -27.344 -3.902 1 40 1 MET B N 1
ATOM 2319 C CA . MET B 1 1 ? 28.344 -27.594 -4.559 1 40 1 MET B CA 1
ATOM 2320 C C . MET B 1 1 ? 27.234 -27.766 -3.531 1 40 1 MET B C 1
ATOM 2322 O O . MET B 1 1 ? 27.234 -28.719 -2.748 1 40 1 MET B O 1
ATOM 2326 N N . SER B 1 2 ? 26.672 -26.797 -2.861 1 51.22 2 SER B N 1
ATOM 2327 C CA . SER B 1 2 ? 25.875 -26.844 -1.643 1 51.22 2 SER B CA 1
ATOM 2328 C C . SER B 1 2 ? 24.688 -27.797 -1.8 1 51.22 2 SER B C 1
ATOM 2330 O O . SER B 1 2 ? 24.109 -27.891 -2.885 1 51.22 2 SER B O 1
ATOM 2332 N N . ILE B 1 3 ? 24.719 -28.891 -1.184 1 55.53 3 ILE B N 1
ATOM 2333 C CA . ILE B 1 3 ? 23.812 -30.047 -1.208 1 55.53 3 ILE B CA 1
ATOM 2334 C C . ILE B 1 3 ? 22.375 -29.562 -1.057 1 55.53 3 ILE B C 1
ATOM 2336 O O . ILE B 1 3 ? 22.031 -28.906 -0.074 1 55.53 3 ILE B O 1
ATOM 2340 N N . CYS B 1 4 ? 21.766 -29.578 -2.273 1 66.19 4 CYS B N 1
ATOM 2341 C CA . CYS B 1 4 ? 20.328 -29.328 -2.287 1 66.19 4 CYS B CA 1
ATOM 2342 C C . CYS B 1 4 ? 19.594 -30.359 -1.444 1 66.19 4 CYS B C 1
ATOM 2344 O O . CYS B 1 4 ? 19.781 -31.562 -1.611 1 66.19 4 CYS B O 1
ATOM 2346 N N . SER B 1 5 ? 19.062 -29.953 -0.338 1 71.31 5 SER B N 1
ATOM 2347 C CA . SER B 1 5 ? 18.312 -30.859 0.527 1 71.31 5 SER B CA 1
ATOM 2348 C C . SER B 1 5 ? 17.234 -31.594 -0.25 1 71.31 5 SER B C 1
ATOM 2350 O O . SER B 1 5 ? 16.312 -30.969 -0.794 1 71.31 5 SER B O 1
ATOM 2352 N N . LYS B 1 6 ? 17.438 -32.844 -0.608 1 75.38 6 LYS B N 1
ATOM 2353 C CA . LYS B 1 6 ? 16.547 -33.656 -1.423 1 75.38 6 LYS B CA 1
ATOM 2354 C C . LYS B 1 6 ? 15.203 -33.844 -0.745 1 75.38 6 LYS B C 1
ATOM 2356 O O . LYS B 1 6 ? 14.211 -34.188 -1.401 1 75.38 6 LYS B O 1
ATOM 2361 N N . TRP B 1 7 ? 15.141 -33.531 0.529 1 84.5 7 TRP B N 1
ATOM 2362 C CA . TRP B 1 7 ? 13.93 -33.844 1.284 1 84.5 7 TRP B CA 1
ATOM 2363 C C . TRP B 1 7 ? 12.969 -32.688 1.309 1 84.5 7 TRP B C 1
ATOM 2365 O O . TRP B 1 7 ? 11.82 -32.812 1.734 1 84.5 7 TRP B O 1
ATOM 2375 N N . VAL B 1 8 ? 13.312 -31.578 0.768 1 87.19 8 VAL B N 1
ATOM 2376 C CA . VAL B 1 8 ? 12.516 -30.359 0.883 1 87.19 8 VAL B CA 1
ATOM 2377 C C . VAL B 1 8 ? 11.281 -30.469 -0.011 1 87.19 8 VAL B C 1
ATOM 2379 O O . VAL B 1 8 ? 10.172 -30.125 0.412 1 87.19 8 VAL B O 1
ATOM 2382 N N . ILE B 1 9 ? 11.445 -31.031 -1.188 1 88.44 9 ILE B N 1
ATOM 2383 C CA . ILE B 1 9 ? 10.367 -31.062 -2.168 1 88.44 9 ILE B CA 1
ATOM 2384 C C . ILE B 1 9 ? 9.273 -32.031 -1.701 1 88.44 9 ILE B C 1
ATOM 2386 O O . ILE B 1 9 ? 8.102 -31.672 -1.642 1 88.44 9 ILE B O 1
ATOM 2390 N N . PRO B 1 10 ? 9.672 -33.25 -1.267 1 89.44 10 PRO B N 1
ATOM 2391 C CA . PRO B 1 10 ? 8.625 -34.156 -0.769 1 89.44 10 PRO B CA 1
ATOM 2392 C C . PRO B 1 10 ? 7.934 -33.625 0.484 1 89.44 10 PRO B C 1
ATOM 2394 O O . PRO B 1 10 ? 6.73 -33.812 0.663 1 89.44 10 PRO B O 1
ATOM 2397 N N . LEU B 1 11 ? 8.625 -33 1.312 1 89.88 11 LEU B N 1
ATOM 2398 C CA . LEU B 1 11 ? 8.039 -32.406 2.523 1 89.88 11 LEU B CA 1
ATOM 2399 C C . LEU B 1 11 ? 7.047 -31.312 2.182 1 89.88 11 LEU B C 1
ATOM 2401 O O . LEU B 1 11 ? 5.965 -31.234 2.771 1 89.88 11 LEU B O 1
ATOM 2405 N N . LEU B 1 12 ? 7.445 -30.5 1.271 1 91.56 12 LEU B N 1
ATOM 2406 C CA . LEU B 1 12 ? 6.562 -29.406 0.873 1 91.56 12 LEU B CA 1
ATOM 2407 C C . LEU B 1 12 ? 5.328 -29.938 0.153 1 91.56 12 LEU B C 1
ATOM 2409 O O . LEU B 1 12 ? 4.234 -29.391 0.307 1 91.56 12 LEU B O 1
ATOM 2413 N N . PHE B 1 13 ? 5.574 -30.938 -0.621 1 91.81 13 PHE B N 1
ATOM 2414 C CA . PHE B 1 13 ? 4.445 -31.562 -1.296 1 91.81 13 PHE B CA 1
ATOM 2415 C C . PHE B 1 13 ? 3.479 -32.188 -0.286 1 91.81 13 PHE B C 1
ATOM 2417 O O . PHE B 1 13 ? 2.262 -32.062 -0.437 1 91.81 13 PHE B O 1
ATOM 2424 N N . SER B 1 14 ? 3.988 -32.844 0.709 1 92.06 14 SER B N 1
ATOM 2425 C CA . SER B 1 14 ? 3.162 -33.406 1.771 1 92.06 14 SER B CA 1
ATOM 2426 C C . SER B 1 14 ? 2.408 -32.312 2.525 1 92.06 14 SER B C 1
ATOM 2428 O O . SER B 1 14 ? 1.237 -32.469 2.869 1 92.06 14 SER B O 1
ATOM 2430 N N . LEU B 1 15 ? 3.082 -31.25 2.754 1 91.5 15 LEU B N 1
ATOM 2431 C CA . LEU B 1 15 ? 2.445 -30.125 3.428 1 91.5 15 LEU B CA 1
ATOM 2432 C C . LEU B 1 15 ? 1.292 -29.562 2.596 1 91.5 15 LEU B C 1
ATOM 2434 O O . LEU B 1 15 ? 0.228 -29.25 3.133 1 91.5 15 LEU B O 1
ATOM 2438 N N . LEU B 1 16 ? 1.552 -29.422 1.339 1 93.12 16 LEU B N 1
ATOM 2439 C CA . LEU B 1 16 ? 0.515 -28.922 0.441 1 93.12 16 LEU B CA 1
ATOM 2440 C C . LEU B 1 16 ? -0.686 -29.859 0.423 1 93.12 16 LEU B C 1
ATOM 2442 O O . LEU B 1 16 ? -1.833 -29.406 0.415 1 93.12 16 LEU B O 1
ATOM 2446 N N . LEU B 1 17 ? -0.398 -31.141 0.45 1 92.44 17 LEU B N 1
ATOM 2447 C CA . LEU B 1 17 ? -1.467 -32.125 0.452 1 92.44 17 LEU B CA 1
ATOM 2448 C C . LEU B 1 17 ? -2.285 -32.031 1.736 1 92.44 17 LEU B C 1
ATOM 2450 O O . LEU B 1 17 ? -3.516 -32.125 1.699 1 92.44 17 LEU B O 1
ATOM 2454 N N . VAL B 1 18 ? -1.657 -31.891 2.842 1 92.12 18 VAL B N 1
ATOM 2455 C CA . VAL B 1 18 ? -2.332 -31.797 4.133 1 92.12 18 VAL B CA 1
ATOM 2456 C C . VAL B 1 18 ? -3.219 -30.562 4.172 1 92.12 18 VAL B C 1
ATOM 2458 O O . VAL B 1 18 ? -4.375 -30.625 4.594 1 92.12 18 VAL B O 1
ATOM 2461 N N . VAL B 1 19 ? -2.668 -29.484 3.688 1 91.94 19 VAL B N 1
ATOM 2462 C CA . VAL B 1 19 ? -3.424 -28.234 3.711 1 91.94 19 VAL B CA 1
ATOM 2463 C C . VAL B 1 19 ? -4.59 -28.312 2.727 1 91.94 19 VAL B C 1
ATOM 2465 O O . VAL B 1 19 ? -5.672 -27.781 2.99 1 91.94 19 VAL B O 1
ATOM 2468 N N . ALA B 1 20 ? -4.309 -28.938 1.619 1 91.81 20 ALA B N 1
ATOM 2469 C CA . ALA B 1 20 ? -5.359 -29.109 0.622 1 91.81 20 ALA B CA 1
ATOM 2470 C C . ALA B 1 20 ? -6.508 -29.953 1.178 1 91.81 20 ALA B C 1
ATOM 2472 O O . ALA B 1 20 ? -7.68 -29.594 1.005 1 91.81 20 ALA B O 1
ATOM 2473 N N . LEU B 1 21 ? -6.215 -30.984 1.857 1 88.69 21 LEU B N 1
ATOM 2474 C CA . LEU B 1 21 ? -7.23 -31.844 2.455 1 88.69 21 LEU B CA 1
ATOM 2475 C C . LEU B 1 21 ? -7.98 -31.109 3.561 1 88.69 21 LEU B C 1
ATOM 2477 O O . LEU B 1 21 ? -9.203 -31.266 3.689 1 88.69 21 LEU B O 1
ATOM 2481 N N . ALA B 1 22 ? -7.277 -30.375 4.277 1 88.5 22 ALA B N 1
ATOM 2482 C CA . ALA B 1 22 ? -7.906 -29.578 5.328 1 88.5 22 ALA B CA 1
ATOM 2483 C C . ALA B 1 22 ? -8.859 -28.547 4.738 1 88.5 22 ALA B C 1
ATOM 2485 O O . ALA B 1 22 ? -9.922 -28.281 5.297 1 88.5 22 ALA B O 1
ATOM 2486 N N . SER B 1 23 ? -8.406 -28 3.656 1 87.94 23 SER B N 1
ATOM 2487 C CA . SER B 1 23 ? -9.227 -26.984 2.998 1 87.94 23 SER B CA 1
ATOM 2488 C C . SER B 1 23 ? -10.523 -27.578 2.469 1 87.94 23 SER B C 1
ATOM 2490 O O . SER B 1 23 ? -11.57 -26.922 2.469 1 87.94 23 SER B O 1
ATOM 2492 N N . LEU B 1 24 ? -10.484 -28.797 2.062 1 84.88 24 LEU B N 1
ATOM 2493 C CA . LEU B 1 24 ? -11.664 -29.453 1.529 1 84.88 24 LEU B CA 1
ATOM 2494 C C . LEU B 1 24 ? -12.594 -29.906 2.656 1 84.88 24 LEU B C 1
ATOM 2496 O O . LEU B 1 24 ? -13.805 -30.016 2.457 1 84.88 24 LEU B O 1
ATOM 2500 N N . SER B 1 25 ? -12.094 -30.031 3.824 1 80.69 25 SER B N 1
ATOM 2501 C CA . SER B 1 25 ? -12.867 -30.578 4.934 1 80.69 25 SER B CA 1
ATOM 2502 C C . SER B 1 25 ? -13.461 -29.469 5.793 1 80.69 25 SER B C 1
ATOM 2504 O O . SER B 1 25 ? -14.5 -29.672 6.43 1 80.69 25 SER B O 1
ATOM 2506 N N . LEU B 1 26 ? -12.766 -28.391 5.824 1 74.5 26 LEU B N 1
ATOM 2507 C CA . LEU B 1 26 ? -13.18 -27.344 6.734 1 74.5 26 LEU B CA 1
ATOM 2508 C C . LEU B 1 26 ? -13.922 -26.234 5.988 1 74.5 26 LEU B C 1
ATOM 2510 O O . LEU B 1 26 ? -13.484 -25.797 4.93 1 74.5 26 LEU B O 1
ATOM 2514 N N . GLY B 1 27 ? -15.172 -26.062 6.254 1 64.56 27 GLY B N 1
ATOM 2515 C CA . GLY B 1 27 ? -15.984 -25 5.668 1 64.56 27 GLY B CA 1
ATOM 2516 C C . GLY B 1 27 ? -17.156 -24.609 6.531 1 64.56 27 GLY B C 1
ATOM 2517 O O . GLY B 1 27 ? -17.406 -25.203 7.586 1 64.56 27 GLY B O 1
ATOM 2518 N N . ALA B 1 28 ? -17.688 -23.578 6.133 1 62.53 28 ALA B N 1
ATOM 2519 C CA . ALA B 1 28 ? -18.797 -23 6.898 1 62.53 28 ALA B CA 1
ATOM 2520 C C . ALA B 1 28 ? -19.953 -24 6.992 1 62.53 28 ALA B C 1
ATOM 2522 O O . ALA B 1 28 ? -20.719 -23.969 7.961 1 62.53 28 ALA B O 1
ATOM 2523 N N . SER B 1 29 ? -20.156 -24.828 6.016 1 61.91 29 SER B N 1
ATOM 2524 C CA . SER B 1 29 ? -21.328 -25.703 5.969 1 61.91 29 SER B CA 1
ATOM 2525 C C . SER B 1 29 ? -21.172 -26.875 6.926 1 61.91 29 SER B C 1
ATOM 2527 O O . SER B 1 29 ? -22.141 -27.594 7.184 1 61.91 29 SER B O 1
ATOM 2529 N N . GLY B 1 30 ? -20.047 -26.953 7.578 1 66.5 30 GLY B N 1
ATOM 2530 C CA . GLY B 1 30 ? -19.844 -27.984 8.57 1 66.5 30 GLY B CA 1
ATOM 2531 C C . GLY B 1 30 ? -19.609 -29.359 7.953 1 66.5 30 GLY B C 1
ATOM 2532 O O . GLY B 1 30 ? -19.344 -30.328 8.672 1 66.5 30 GLY B O 1
ATOM 2533 N N . TYR B 1 31 ? -19.859 -29.453 6.617 1 66.06 31 TYR B N 1
ATOM 2534 C CA . TYR B 1 31 ? -19.672 -30.75 5.973 1 66.06 31 TYR B CA 1
ATOM 2535 C C . TYR B 1 31 ? -18.188 -31.078 5.852 1 66.06 31 TYR B C 1
ATOM 2537 O O . TYR B 1 31 ? -17.375 -30.219 5.539 1 66.06 31 TYR B O 1
ATOM 2545 N N . THR B 1 32 ? -17.859 -32.25 6.328 1 69.38 32 THR B N 1
ATOM 2546 C CA . THR B 1 32 ? -16.484 -32.719 6.195 1 69.38 32 THR B CA 1
ATOM 2547 C C . THR B 1 32 ? -16.312 -33.531 4.902 1 69.38 32 THR B C 1
ATOM 2549 O O . THR B 1 32 ? -17.297 -33.781 4.191 1 69.38 32 THR B O 1
ATOM 2552 N N . ILE B 1 33 ? -15.078 -33.844 4.551 1 70.88 33 ILE B N 1
ATOM 2553 C CA . ILE B 1 33 ? -14.758 -34.562 3.338 1 70.88 33 ILE B CA 1
ATOM 2554 C C . ILE B 1 33 ? -15.445 -35.938 3.371 1 70.88 33 ILE B C 1
ATOM 2556 O O . ILE B 1 33 ? -15.906 -36.438 2.34 1 70.88 33 ILE B O 1
ATOM 2560 N N . LEU B 1 34 ? -15.555 -36.406 4.531 1 68.75 34 LEU B N 1
ATOM 2561 C CA . LEU B 1 34 ? -16.172 -37.719 4.695 1 68.75 34 LEU B CA 1
ATOM 2562 C C . LEU B 1 34 ? -17.656 -37.656 4.367 1 68.75 34 LEU B C 1
ATOM 2564 O O . LEU B 1 34 ? -18.203 -38.625 3.826 1 68.75 34 LEU B O 1
ATOM 2568 N N . ASP B 1 35 ? -18.141 -36.562 4.676 1 69.88 35 ASP B N 1
ATOM 2569 C CA . ASP B 1 35 ? -19.562 -36.406 4.375 1 69.88 35 ASP B CA 1
ATOM 2570 C C . ASP B 1 35 ? -19.812 -36.375 2.869 1 69.88 35 ASP B C 1
ATOM 2572 O O . ASP B 1 35 ? -20.859 -36.844 2.4 1 69.88 35 ASP B O 1
ATOM 2576 N N . PHE B 1 36 ? -18.844 -36 2.189 1 69.5 36 PHE B N 1
ATOM 2577 C CA . PHE B 1 36 ? -18.984 -35.938 0.74 1 69.5 36 PHE B CA 1
ATOM 2578 C C . PHE B 1 36 ? -18.812 -37.312 0.114 1 69.5 36 PHE B C 1
ATOM 2580 O O . PHE B 1 36 ? -19.531 -37.688 -0.807 1 69.5 36 PHE B O 1
ATOM 2587 N N . VAL B 1 37 ? -17.875 -38.094 0.669 1 70.81 37 VAL B N 1
ATOM 2588 C CA . VAL B 1 37 ? -17.609 -39.438 0.161 1 70.81 37 VAL B CA 1
ATOM 2589 C C . VAL B 1 37 ? -18.812 -40.312 0.422 1 70.81 37 VAL B C 1
ATOM 2591 O O . VAL B 1 37 ? -19.156 -41.156 -0.407 1 70.81 37 VAL B O 1
ATOM 2594 N N . ASN B 1 38 ? -19.469 -39.906 1.559 1 71.69 38 ASN B N 1
ATOM 2595 C CA . ASN B 1 38 ? -20.609 -40.719 1.936 1 71.69 38 ASN B CA 1
ATOM 2596 C C . ASN B 1 38 ? -21.891 -40.219 1.298 1 71.69 38 ASN B C 1
ATOM 2598 O O . ASN B 1 38 ? -22.984 -40.719 1.571 1 71.69 38 ASN B O 1
ATOM 2602 N N . GLY B 1 39 ? -21.828 -39.094 0.519 1 68.56 39 GLY B N 1
ATOM 2603 C CA . GLY B 1 39 ? -22.953 -38.594 -0.256 1 68.56 39 GLY B CA 1
ATOM 2604 C C . GLY B 1 39 ? -23.859 -37.688 0.54 1 68.56 39 GLY B C 1
ATOM 2605 O O . GLY B 1 39 ? -25 -37.438 0.145 1 68.56 39 GLY B O 1
ATOM 2606 N N . ARG B 1 40 ? -23.688 -37.312 1.758 1 68.44 40 ARG B N 1
ATOM 2607 C CA . ARG B 1 40 ? -24.594 -36.562 2.635 1 68.44 40 ARG B CA 1
ATOM 2608 C C . ARG B 1 40 ? -24.484 -35.062 2.373 1 68.44 40 ARG B C 1
ATOM 2610 O O . ARG B 1 40 ? -25.328 -34.281 2.838 1 68.44 40 ARG B O 1
ATOM 2617 N N . ALA B 1 41 ? -23.453 -34.75 1.389 1 69.5 41 ALA B N 1
ATOM 2618 C CA . ALA B 1 41 ? -23.281 -33.312 1.177 1 69.5 41 ALA B CA 1
ATOM 2619 C C . ALA B 1 41 ? -23.594 -32.906 -0.265 1 69.5 41 ALA B C 1
ATOM 2621 O O . ALA B 1 41 ? -23.359 -33.688 -1.19 1 69.5 41 ALA B O 1
ATOM 2622 N N . PRO B 1 42 ? -24.328 -31.844 -0.333 1 75.69 42 PRO B N 1
ATOM 2623 C CA . PRO B 1 42 ? -24.672 -31.391 -1.684 1 75.69 42 PRO B CA 1
ATOM 2624 C C . PRO B 1 42 ? -23.438 -31.25 -2.586 1 75.69 42 PRO B C 1
ATOM 2626 O O . PRO B 1 42 ? -22.406 -30.75 -2.146 1 75.69 42 PRO B O 1
ATOM 2629 N N . LYS B 1 43 ? -23.516 -31.844 -3.713 1 77.38 43 LYS B N 1
ATOM 2630 C CA . LYS B 1 43 ? -22.438 -31.844 -4.703 1 77.38 43 LYS B CA 1
ATOM 2631 C C . LYS B 1 43 ? -21.969 -30.438 -5.008 1 77.38 43 LYS B C 1
ATOM 2633 O O . LYS B 1 43 ? -20.781 -30.219 -5.312 1 77.38 43 LYS B O 1
ATOM 2638 N N . VAL B 1 44 ? -22.8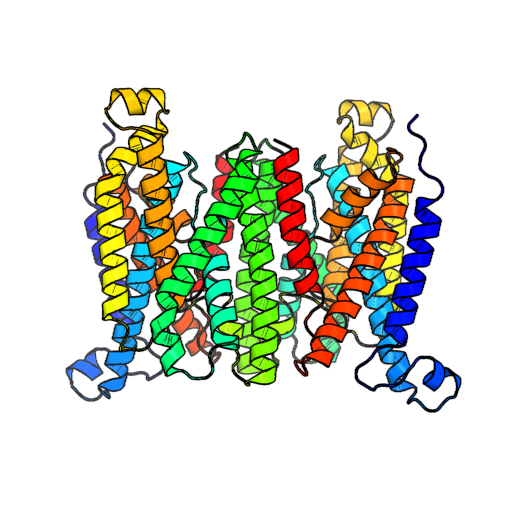44 -29.5 -4.809 1 76.88 44 VAL B N 1
ATOM 2639 C CA . VAL B 1 44 ? -22.547 -28.109 -5.133 1 76.88 44 VAL B CA 1
ATOM 2640 C C . VAL B 1 44 ? -21.5 -27.578 -4.164 1 76.88 44 VAL B C 1
ATOM 2642 O O . VAL B 1 44 ? -20.609 -26.812 -4.559 1 76.88 44 VAL B O 1
ATOM 2645 N N . ILE B 1 45 ? -21.5 -28.125 -3.039 1 77.94 45 ILE B N 1
ATOM 2646 C CA . ILE B 1 45 ? -20.594 -27.609 -2.01 1 77.94 45 ILE B CA 1
ATOM 2647 C C . ILE B 1 45 ? -19.172 -28.094 -2.281 1 77.94 45 ILE B C 1
ATOM 2649 O O . ILE B 1 45 ? -18.219 -27.328 -2.146 1 77.94 45 ILE B O 1
ATOM 2653 N N . ILE B 1 46 ? -19.062 -29.312 -2.695 1 78.69 46 ILE B N 1
ATOM 2654 C CA . ILE B 1 46 ? -17.75 -29.859 -2.982 1 78.69 46 ILE B CA 1
ATOM 2655 C C . ILE B 1 46 ? -17.172 -29.203 -4.234 1 78.69 46 ILE B C 1
ATOM 2657 O O . ILE B 1 46 ? -15.969 -28.969 -4.332 1 78.69 46 ILE B O 1
ATOM 2661 N N . GLU B 1 47 ? -18 -28.906 -5.129 1 81.69 47 GLU B N 1
ATOM 2662 C CA . GLU B 1 47 ? -17.547 -28.219 -6.336 1 81.69 47 GLU B CA 1
ATOM 2663 C C . GLU B 1 47 ? -17.016 -26.828 -6.012 1 81.69 47 GLU B C 1
ATOM 2665 O O . GLU B 1 47 ? -15.992 -26.406 -6.559 1 81.69 47 GLU B O 1
ATOM 2670 N N . LEU B 1 48 ? -17.656 -26.203 -5.105 1 83.5 48 LEU B N 1
ATOM 2671 C CA . LEU B 1 48 ? -17.234 -24.875 -4.703 1 83.5 48 LEU B CA 1
ATOM 2672 C C . LEU B 1 48 ? -15.914 -24.938 -3.932 1 83.5 48 LEU B C 1
ATOM 2674 O O . LEU B 1 48 ? -15.023 -24.109 -4.156 1 83.5 48 LEU B O 1
ATOM 2678 N N . ARG B 1 49 ? -15.789 -25.938 -3.133 1 86.38 49 ARG B N 1
ATOM 2679 C CA . ARG B 1 49 ? -14.578 -26.062 -2.334 1 86.38 49 ARG B CA 1
ATOM 2680 C C . ARG B 1 49 ? -13.383 -26.453 -3.205 1 86.38 49 ARG B C 1
ATOM 2682 O O . ARG B 1 49 ? -12.266 -25.984 -2.984 1 86.38 49 ARG B O 1
ATOM 2689 N N . LEU B 1 50 ? -13.711 -27.297 -4.137 1 87.75 50 LEU B N 1
ATOM 2690 C CA . LEU B 1 50 ? -12.656 -27.719 -5.047 1 87.75 50 LEU B CA 1
ATOM 2691 C C . LEU B 1 50 ? -12.18 -26.562 -5.918 1 87.75 50 LEU B C 1
ATOM 2693 O O . LEU B 1 50 ? -10.984 -26.406 -6.152 1 87.75 50 LEU B O 1
ATOM 2697 N N . THR B 1 51 ? -13.125 -25.797 -6.375 1 90.12 51 THR B N 1
ATOM 2698 C CA . THR B 1 51 ? -12.781 -24.656 -7.203 1 90.12 51 THR B CA 1
ATOM 2699 C C . THR B 1 51 ? -11.945 -23.656 -6.418 1 90.12 51 THR B C 1
ATOM 2701 O O . THR B 1 51 ? -10.945 -23.141 -6.926 1 90.12 51 THR B O 1
ATOM 2704 N N . ARG B 1 52 ? -12.32 -23.453 -5.262 1 91.12 52 ARG B N 1
ATOM 2705 C CA . ARG B 1 52 ? -11.609 -22.516 -4.391 1 91.12 52 ARG B CA 1
ATOM 2706 C C . ARG B 1 52 ? -10.188 -23.016 -4.117 1 91.12 52 ARG B C 1
ATOM 2708 O O . ARG B 1 52 ? -9.234 -22.234 -4.164 1 91.12 52 ARG B O 1
ATOM 2715 N N . LEU B 1 53 ? -10.086 -24.297 -3.848 1 92.94 53 LEU B N 1
ATOM 2716 C CA . LEU B 1 53 ? -8.773 -24.891 -3.598 1 92.94 53 LEU B CA 1
ATOM 2717 C C . LEU B 1 53 ? -7.879 -24.766 -4.824 1 92.94 53 LEU B C 1
ATOM 2719 O O . LEU B 1 53 ? -6.711 -24.391 -4.711 1 92.94 53 LEU B O 1
ATOM 2723 N N . LEU B 1 54 ? -8.406 -25.078 -5.934 1 93.62 54 LEU B N 1
ATOM 2724 C CA . LEU B 1 54 ? -7.629 -25.016 -7.168 1 93.62 54 LEU B CA 1
ATOM 2725 C C . LEU B 1 54 ? -7.227 -23.578 -7.484 1 93.62 54 LEU B C 1
ATOM 2727 O O . LEU B 1 54 ? -6.141 -23.344 -8.016 1 93.62 54 LEU B O 1
ATOM 2731 N N . ALA B 1 55 ? -8.109 -22.672 -7.172 1 94.5 55 ALA B N 1
ATOM 2732 C CA . ALA B 1 55 ? -7.789 -21.266 -7.371 1 94.5 55 ALA B CA 1
ATOM 2733 C C . ALA B 1 55 ? -6.621 -20.828 -6.488 1 94.5 55 ALA B C 1
ATOM 2735 O O . ALA B 1 55 ? -5.703 -20.156 -6.949 1 94.5 55 ALA B O 1
ATOM 2736 N N . ALA B 1 56 ? -6.648 -21.25 -5.281 1 96.12 56 ALA B N 1
ATOM 2737 C CA . ALA B 1 56 ? -5.59 -20.906 -4.336 1 96.12 56 ALA B CA 1
ATOM 2738 C C . ALA B 1 56 ? -4.254 -21.5 -4.762 1 96.12 56 ALA B C 1
ATOM 2740 O O . ALA B 1 56 ? -3.23 -20.812 -4.766 1 96.12 56 ALA B O 1
ATOM 2741 N N . VAL B 1 57 ? -4.297 -22.734 -5.125 1 96.56 57 VAL B N 1
ATOM 2742 C CA . VAL B 1 57 ? -3.088 -23.438 -5.547 1 96.56 57 VAL B CA 1
ATOM 2743 C C . VAL B 1 57 ? -2.537 -22.797 -6.816 1 96.56 57 VAL B C 1
ATOM 2745 O O . VAL B 1 57 ? -1.336 -22.531 -6.918 1 96.56 57 VAL B O 1
ATOM 2748 N N . SER B 1 58 ? -3.414 -22.562 -7.77 1 97.25 58 SER B N 1
ATOM 2749 C CA . SER B 1 58 ? -3.004 -21.969 -9.031 1 97.25 58 SER B CA 1
ATOM 2750 C C . SER B 1 58 ? -2.404 -20.578 -8.82 1 97.25 58 SER B C 1
ATOM 2752 O O . SER B 1 58 ? -1.363 -20.25 -9.391 1 97.25 58 SER B O 1
ATOM 2754 N N . ALA B 1 59 ? -3.066 -19.781 -8 1 97.06 59 ALA B N 1
ATOM 2755 C CA . ALA B 1 59 ? -2.564 -18.438 -7.711 1 97.06 59 ALA B CA 1
ATOM 2756 C C . ALA B 1 59 ? -1.177 -18.5 -7.078 1 97.06 59 ALA B C 1
ATOM 2758 O O . ALA B 1 59 ? -0.286 -17.734 -7.445 1 97.06 59 ALA B O 1
ATOM 2759 N N . GLY B 1 60 ? -1.022 -19.422 -6.152 1 98 60 GLY B N 1
ATOM 2760 C CA . GLY B 1 60 ? 0.265 -19.578 -5.492 1 98 60 GLY B CA 1
ATOM 2761 C C . GLY B 1 60 ? 1.385 -19.938 -6.445 1 98 60 GLY B C 1
ATOM 2762 O O . GLY B 1 60 ? 2.479 -19.375 -6.371 1 98 60 GLY B O 1
ATOM 2763 N N . ILE B 1 61 ? 1.068 -20.812 -7.305 1 97.81 61 ILE B N 1
ATOM 2764 C CA . ILE B 1 61 ? 2.043 -21.266 -8.289 1 97.81 61 ILE B CA 1
ATOM 2765 C C . ILE B 1 61 ? 2.42 -20.094 -9.211 1 97.81 61 ILE B C 1
ATOM 2767 O O . ILE B 1 61 ? 3.602 -19.844 -9.453 1 97.81 61 ILE B O 1
ATOM 2771 N N . VAL B 1 62 ? 1.431 -19.406 -9.688 1 98.38 62 VAL B N 1
ATOM 2772 C CA . VAL B 1 62 ? 1.631 -18.328 -10.656 1 98.38 62 VAL B CA 1
ATOM 2773 C C . VAL B 1 62 ? 2.432 -17.203 -10.008 1 98.38 62 VAL B C 1
ATOM 2775 O O . VAL B 1 62 ? 3.408 -16.719 -10.586 1 98.38 62 VAL B O 1
ATOM 2778 N N . LEU B 1 63 ? 2.066 -16.828 -8.828 1 98.06 63 LEU B N 1
ATOM 2779 C CA . LEU B 1 63 ? 2.719 -15.719 -8.156 1 98.06 63 LEU B CA 1
ATOM 2780 C C . LEU B 1 63 ? 4.156 -16.062 -7.789 1 98.06 63 LEU B C 1
ATOM 2782 O O . LEU B 1 63 ? 5.062 -15.25 -7.957 1 98.06 63 LEU B O 1
ATOM 2786 N N . ALA B 1 64 ? 4.391 -17.266 -7.367 1 98.12 64 ALA B N 1
ATOM 2787 C CA . ALA B 1 64 ? 5.734 -17.688 -6.984 1 98.12 64 ALA B CA 1
ATOM 2788 C C . ALA B 1 64 ? 6.633 -17.844 -8.211 1 98.12 64 ALA B C 1
ATOM 2790 O O . ALA B 1 64 ? 7.793 -17.422 -8.188 1 98.12 64 ALA B O 1
ATOM 2791 N N . SER B 1 65 ? 6.086 -18.469 -9.242 1 97.44 65 SER B N 1
ATOM 2792 C CA . SER B 1 65 ? 6.867 -18.641 -10.461 1 97.44 65 SER B CA 1
ATOM 2793 C C . SER B 1 65 ? 7.215 -17.297 -11.086 1 97.44 65 SER B C 1
ATOM 2795 O O . SER B 1 65 ? 8.336 -17.094 -11.555 1 97.44 65 SER B O 1
ATOM 2797 N N . SER B 1 66 ? 6.27 -16.406 -11.078 1 97.62 66 SER B N 1
ATOM 2798 C CA . SER B 1 66 ? 6.52 -15.07 -11.602 1 97.62 66 SER B CA 1
ATOM 2799 C C . SER B 1 66 ? 7.531 -14.32 -10.742 1 97.62 66 SER B C 1
ATOM 2801 O O . SER B 1 66 ? 8.344 -13.555 -11.25 1 97.62 66 SER B O 1
ATOM 2803 N N . GLY B 1 67 ? 7.406 -14.539 -9.461 1 96.69 67 GLY B N 1
ATOM 2804 C CA . GLY B 1 67 ? 8.359 -13.922 -8.555 1 96.69 67 GLY B CA 1
ATOM 2805 C C . GLY B 1 67 ? 9.805 -14.289 -8.867 1 96.69 67 GLY B C 1
ATOM 2806 O O . GLY B 1 67 ? 10.672 -13.422 -8.914 1 96.69 67 GLY B O 1
ATOM 2807 N N . ILE B 1 68 ? 10.086 -15.523 -9.117 1 95.12 68 ILE B N 1
ATOM 2808 C CA . ILE B 1 68 ? 11.43 -16 -9.414 1 95.12 68 ILE B CA 1
ATOM 2809 C C . ILE B 1 68 ? 11.922 -15.383 -10.719 1 95.12 68 ILE B C 1
ATOM 2811 O O . ILE B 1 68 ? 13.078 -14.977 -10.828 1 95.12 68 ILE B O 1
ATOM 2815 N N . LEU B 1 69 ? 11.094 -15.391 -11.68 1 96.19 69 LEU B N 1
ATOM 2816 C CA . LEU B 1 69 ? 11.469 -14.828 -12.977 1 96.19 69 LEU B CA 1
ATOM 2817 C C . LEU B 1 69 ? 11.812 -13.352 -12.844 1 96.19 69 LEU B C 1
ATOM 2819 O O . LEU B 1 69 ? 12.82 -12.891 -13.391 1 96.19 69 LEU B O 1
ATOM 2823 N N . LEU B 1 70 ? 11.016 -12.641 -12.125 1 95.25 70 LEU B N 1
ATOM 2824 C CA . LEU B 1 70 ? 11.234 -11.203 -11.953 1 95.25 70 LEU B CA 1
ATOM 2825 C C . LEU B 1 70 ? 12.508 -10.938 -11.156 1 95.25 70 LEU B C 1
ATOM 2827 O O . LEU B 1 70 ? 13.266 -10.016 -11.477 1 95.25 70 LEU B O 1
ATOM 2831 N N . GLN B 1 71 ? 12.703 -11.727 -10.117 1 94.06 71 GLN B N 1
ATOM 2832 C CA . GLN B 1 71 ? 13.891 -11.539 -9.281 1 94.06 71 GLN B CA 1
ATOM 2833 C C . GLN B 1 71 ? 15.164 -11.781 -10.078 1 94.06 71 GLN B C 1
ATOM 2835 O O . GLN B 1 71 ? 16.141 -11.047 -9.93 1 94.06 71 GLN B O 1
ATOM 2840 N N . TYR B 1 72 ? 15.203 -12.781 -10.875 1 92.81 72 TYR B N 1
ATOM 2841 C CA . TYR B 1 72 ? 16.359 -13.062 -11.711 1 92.81 72 TYR B CA 1
ATOM 2842 C C . TYR B 1 72 ? 16.531 -12.008 -12.797 1 92.81 72 TYR B C 1
ATOM 2844 O O . TYR B 1 72 ? 17.625 -11.492 -13.016 1 92.81 72 TYR B O 1
ATOM 2852 N N . ALA B 1 73 ? 15.461 -11.695 -13.422 1 92.19 73 ALA B N 1
ATOM 2853 C CA . ALA B 1 73 ? 15.5 -10.758 -14.539 1 92.19 73 ALA B CA 1
ATOM 2854 C C . ALA B 1 73 ? 15.992 -9.383 -14.094 1 92.19 73 ALA B C 1
ATOM 2856 O O . ALA B 1 73 ? 16.719 -8.703 -14.828 1 92.19 73 ALA B O 1
ATOM 2857 N N . LEU B 1 74 ? 15.625 -9.016 -12.906 1 90.5 74 LEU B N 1
ATOM 2858 C CA . LEU B 1 74 ? 15.977 -7.691 -12.414 1 90.5 74 LEU B CA 1
ATOM 2859 C C . LEU B 1 74 ? 17.141 -7.766 -11.438 1 90.5 74 LEU B C 1
ATOM 2861 O O . LEU B 1 74 ? 17.562 -6.746 -10.891 1 90.5 74 LEU B O 1
ATOM 2865 N N . ARG B 1 75 ? 17.719 -8.914 -11.273 1 90.75 75 ARG B N 1
ATOM 2866 C CA . ARG B 1 75 ? 18.812 -9.125 -10.328 1 90.75 75 ARG B CA 1
ATOM 2867 C C . ARG B 1 75 ? 18.5 -8.477 -8.984 1 90.75 75 ARG B C 1
ATOM 2869 O O . ARG B 1 75 ? 19.328 -7.738 -8.438 1 90.75 75 ARG B O 1
ATOM 2876 N N . ASN B 1 76 ? 17.234 -8.727 -8.531 1 91.62 76 ASN B N 1
ATOM 2877 C CA . ASN B 1 76 ? 16.734 -8.117 -7.305 1 91.62 76 ASN B CA 1
ATOM 2878 C C . ASN B 1 76 ? 15.867 -9.086 -6.508 1 91.62 76 ASN B C 1
ATOM 2880 O O . ASN B 1 76 ? 14.734 -9.383 -6.898 1 91.62 76 ASN B O 1
ATOM 2884 N N . PRO B 1 77 ? 16.344 -9.461 -5.395 1 92.06 77 PRO B N 1
ATOM 2885 C CA . PRO B 1 77 ? 15.609 -10.461 -4.617 1 92.06 77 PRO B CA 1
ATOM 2886 C C . PRO B 1 77 ? 14.32 -9.906 -4.02 1 92.06 77 PRO B C 1
ATOM 2888 O O . PRO B 1 77 ? 13.492 -10.672 -3.518 1 92.06 77 PRO B O 1
ATOM 2891 N N . LEU B 1 78 ? 14.094 -8.602 -4.121 1 91.88 78 LEU B N 1
ATOM 2892 C CA . LEU B 1 78 ? 12.898 -7.988 -3.557 1 91.88 78 LEU B CA 1
ATOM 2893 C C . LEU B 1 78 ? 11.797 -7.883 -4.605 1 91.88 78 LEU B C 1
ATOM 2895 O O . LEU B 1 78 ? 10.672 -7.477 -4.297 1 91.88 78 LEU B O 1
ATOM 2899 N N . ALA B 1 79 ? 12.078 -8.266 -5.809 1 93.38 79 ALA B N 1
ATOM 2900 C CA . ALA B 1 79 ? 11.117 -8.109 -6.898 1 93.38 79 ALA B CA 1
ATOM 2901 C C . ALA B 1 79 ? 9.898 -9 -6.684 1 93.38 79 ALA B C 1
ATOM 2903 O O . ALA B 1 79 ? 10.031 -10.148 -6.262 1 93.38 79 ALA B O 1
ATOM 2904 N N . ASP B 1 80 ? 8.742 -8.477 -6.871 1 96.12 80 ASP B N 1
ATOM 2905 C CA . ASP B 1 80 ? 7.43 -9.102 -6.73 1 96.12 80 ASP B CA 1
ATOM 2906 C C . ASP B 1 80 ? 6.414 -8.453 -7.672 1 96.12 80 ASP B C 1
ATOM 2908 O O . ASP B 1 80 ? 6.426 -7.238 -7.867 1 96.12 80 ASP B O 1
ATOM 2912 N N . PRO B 1 81 ? 5.578 -9.281 -8.211 1 95.19 81 PRO B N 1
ATOM 2913 C CA . PRO B 1 81 ? 4.633 -8.719 -9.18 1 95.19 81 PRO B CA 1
ATOM 2914 C C . PRO B 1 81 ? 3.721 -7.66 -8.57 1 95.19 81 PRO B C 1
ATOM 2916 O O . PRO B 1 81 ? 3.33 -6.707 -9.258 1 95.19 81 PRO B O 1
ATOM 2919 N N . TYR B 1 82 ? 3.348 -7.828 -7.391 1 92.31 82 TYR B N 1
ATOM 2920 C CA . TYR B 1 82 ? 2.547 -6.816 -6.711 1 92.31 82 TYR B CA 1
ATOM 2921 C C . TYR B 1 82 ? 3.342 -5.531 -6.516 1 92.31 82 TYR B C 1
ATOM 2923 O O . TYR B 1 82 ? 2.852 -4.438 -6.812 1 92.31 82 TYR B O 1
ATOM 2931 N N . LEU B 1 83 ? 4.57 -5.676 -6.074 1 91.06 83 LEU B N 1
ATOM 2932 C CA . LEU B 1 83 ? 5.426 -4.527 -5.797 1 91.06 83 LEU B CA 1
ATOM 2933 C C . LEU B 1 83 ? 5.801 -3.803 -7.086 1 91.06 83 LEU B C 1
ATOM 2935 O O . LEU B 1 83 ? 6.062 -2.598 -7.074 1 91.06 83 LEU B O 1
ATOM 2939 N N . LEU B 1 84 ? 5.805 -4.531 -8.125 1 93.06 84 LEU B N 1
ATOM 2940 C CA . LEU B 1 84 ? 6.207 -3.93 -9.391 1 93.06 84 LEU B CA 1
ATOM 2941 C C . LEU B 1 84 ? 4.996 -3.424 -10.164 1 93.06 84 LEU B C 1
ATOM 2943 O O . LEU B 1 84 ? 5.113 -3.051 -11.328 1 93.06 84 LEU B O 1
ATOM 2947 N N . GLY B 1 85 ? 3.83 -3.494 -9.57 1 92.88 85 GLY B N 1
ATOM 2948 C CA . GLY B 1 85 ? 2.662 -2.807 -10.102 1 92.88 85 GLY B CA 1
ATOM 2949 C C . GLY B 1 85 ? 1.841 -3.666 -11.047 1 92.88 85 GLY B C 1
ATOM 2950 O O . GLY B 1 85 ? 0.84 -3.207 -11.594 1 92.88 85 GLY B O 1
ATOM 2951 N N . VAL B 1 86 ? 2.193 -4.879 -11.266 1 94.94 86 VAL B N 1
ATOM 2952 C CA . VAL B 1 86 ? 1.495 -5.738 -12.219 1 94.94 86 VAL B CA 1
ATOM 2953 C C . VAL B 1 86 ? 0.09 -6.043 -11.703 1 94.94 86 VAL B C 1
ATOM 2955 O O . VAL B 1 86 ? -0.899 -5.781 -12.398 1 94.94 86 VAL B O 1
ATOM 2958 N N . SER B 1 87 ? 0.001 -6.523 -10.508 1 94.56 87 SER B N 1
ATOM 2959 C CA . SER B 1 87 ? -1.279 -6.953 -9.953 1 94.56 87 SER B CA 1
ATOM 2960 C C . SER B 1 87 ? -2.221 -5.773 -9.75 1 94.56 87 SER B C 1
ATOM 2962 O O . SER B 1 87 ? -3.377 -5.812 -10.18 1 94.56 87 SER B O 1
ATOM 2964 N N . PRO B 1 88 ? -1.73 -4.688 -9.164 1 92.25 88 PRO B N 1
ATOM 2965 C CA . PRO B 1 88 ? -2.621 -3.533 -9 1 92.25 88 PRO B CA 1
ATOM 2966 C C . PRO B 1 88 ? -3.109 -2.969 -10.336 1 92.25 88 PRO B C 1
ATOM 2968 O O . PRO B 1 88 ? -4.262 -2.541 -10.438 1 92.25 88 PRO B O 1
ATOM 2971 N N . ALA B 1 89 ? -2.246 -2.967 -11.336 1 94.19 89 ALA B N 1
ATOM 2972 C CA . ALA B 1 89 ? -2.633 -2.453 -12.648 1 94.19 89 ALA B CA 1
ATOM 2973 C C . ALA B 1 89 ? -3.656 -3.367 -13.312 1 94.19 89 ALA B C 1
ATOM 2975 O O . ALA B 1 89 ? -4.605 -2.891 -13.938 1 94.19 89 ALA B O 1
ATOM 2976 N N . ALA B 1 90 ? -3.398 -4.613 -13.227 1 93.62 90 ALA B N 1
ATOM 2977 C CA . ALA B 1 90 ? -4.355 -5.578 -13.766 1 93.62 90 ALA B CA 1
ATOM 2978 C C . ALA B 1 90 ? -5.723 -5.418 -13.109 1 93.62 90 ALA B C 1
ATOM 2980 O O . ALA B 1 90 ? -6.75 -5.414 -13.789 1 93.62 90 ALA B O 1
ATOM 2981 N N . PHE B 1 91 ? -5.723 -5.254 -11.859 1 90.12 91 PHE B N 1
ATOM 2982 C CA . PHE B 1 91 ? -6.969 -5.109 -11.109 1 90.12 91 PHE B CA 1
ATOM 2983 C C . PHE B 1 91 ? -7.684 -3.822 -11.5 1 90.12 91 PHE B C 1
ATOM 2985 O O . PHE B 1 91 ? -8.914 -3.801 -11.625 1 90.12 91 PHE B O 1
ATOM 2992 N N . LEU B 1 92 ? -6.941 -2.822 -11.594 1 89.56 92 LEU B N 1
ATOM 2993 C CA . LEU B 1 92 ? -7.539 -1.562 -12.016 1 89.56 92 LEU B CA 1
ATOM 2994 C C . LEU B 1 92 ? -8.219 -1.711 -13.375 1 89.56 92 LEU B C 1
ATOM 2996 O O . LEU B 1 92 ? -9.344 -1.249 -13.562 1 89.56 92 LEU B O 1
ATOM 3000 N N . ALA B 1 93 ? -7.508 -2.32 -14.305 1 90.94 93 ALA B N 1
ATOM 3001 C CA . ALA B 1 93 ? -8.062 -2.52 -15.641 1 90.94 93 ALA B CA 1
ATOM 3002 C C . ALA B 1 93 ? -9.367 -3.312 -15.578 1 90.94 93 ALA B C 1
ATOM 3004 O O . ALA B 1 93 ? -10.344 -2.953 -16.234 1 90.94 93 ALA B O 1
ATOM 3005 N N . VAL B 1 94 ? -9.414 -4.32 -14.805 1 86.94 94 VAL B N 1
ATOM 3006 C CA . VAL B 1 94 ? -10.594 -5.164 -14.672 1 86.94 94 VAL B CA 1
ATOM 3007 C C . VAL B 1 94 ? -11.719 -4.379 -13.992 1 86.94 94 VAL B C 1
ATOM 3009 O O . VAL B 1 94 ? -12.883 -4.5 -14.375 1 86.94 94 VAL B O 1
ATOM 3012 N N . SER B 1 95 ? -11.398 -3.629 -12.984 1 83.94 95 SER B N 1
ATOM 3013 C CA . SER B 1 95 ? -12.391 -2.832 -12.273 1 83.94 95 SER B CA 1
ATOM 3014 C C . SER B 1 95 ? -13.039 -1.804 -13.188 1 83.94 95 SER B C 1
ATOM 3016 O O . SER B 1 95 ? -14.258 -1.594 -13.141 1 83.94 95 SER B O 1
ATOM 3018 N N . VAL B 1 96 ? -12.203 -1.15 -13.945 1 84.56 96 VAL B N 1
ATOM 3019 C CA . VAL B 1 96 ? -12.727 -0.172 -14.891 1 84.56 96 VAL B CA 1
ATOM 3020 C C . VAL B 1 96 ? -13.625 -0.869 -15.914 1 84.56 96 VAL B C 1
ATOM 3022 O O . VAL B 1 96 ? -14.695 -0.362 -16.25 1 84.56 96 VAL B O 1
ATOM 3025 N N . TYR B 1 97 ? -13.141 -2.008 -16.391 1 84.44 97 TYR B N 1
ATOM 3026 C CA . TYR B 1 97 ? -13.922 -2.785 -17.344 1 84.44 97 TYR B CA 1
ATOM 3027 C C . TYR B 1 97 ? -15.266 -3.197 -16.75 1 84.44 97 TYR B C 1
ATOM 3029 O O . TYR B 1 97 ? -16.281 -3.188 -17.453 1 84.44 97 TYR B O 1
ATOM 3037 N N . ALA B 1 98 ? -15.305 -3.564 -15.492 1 78.12 98 ALA B N 1
ATOM 3038 C CA . ALA B 1 98 ? -16.531 -3.982 -14.812 1 78.12 98 ALA B CA 1
ATOM 3039 C C . ALA B 1 98 ? -17.516 -2.828 -14.711 1 78.12 98 ALA B C 1
ATOM 3041 O O . ALA B 1 98 ? -18.734 -3.043 -14.734 1 78.12 98 ALA B O 1
ATOM 3042 N N . LEU B 1 99 ? -17 -1.684 -14.531 1 75.62 99 LEU B N 1
ATOM 3043 C CA . LEU B 1 99 ? -17.875 -0.514 -14.438 1 75.62 99 LEU B CA 1
ATOM 3044 C C . LEU B 1 99 ? -18.516 -0.214 -15.789 1 75.62 99 LEU B C 1
ATOM 3046 O O . LEU B 1 99 ? -19.656 0.283 -15.844 1 75.62 99 LEU B O 1
ATOM 3050 N N . LEU B 1 100 ? -17.734 -0.419 -16.781 1 73.5 100 LEU B N 1
ATOM 3051 C CA . LEU B 1 100 ? -18.203 -0.074 -18.125 1 73.5 100 LEU B CA 1
ATOM 3052 C C . LEU B 1 100 ? -19.047 -1.203 -18.703 1 73.5 100 LEU B C 1
ATOM 3054 O O . LEU B 1 100 ? -19.828 -0.981 -19.625 1 73.5 100 LEU B O 1
ATOM 3058 N N . ALA B 1 101 ? -18.75 -2.492 -18.25 1 67.31 101 ALA B N 1
ATOM 3059 C CA . ALA B 1 101 ? -19.344 -3.658 -18.891 1 67.31 101 ALA B CA 1
ATOM 3060 C C . ALA B 1 101 ? -20.828 -3.785 -18.531 1 67.31 101 ALA B C 1
ATOM 3062 O O . ALA B 1 101 ? -21.203 -3.703 -17.359 1 67.31 101 ALA B O 1
ATOM 3063 N N . PRO B 1 102 ? -21.703 -3.715 -19.391 1 57.06 102 PRO B N 1
ATOM 3064 C CA . PRO B 1 102 ? -23.156 -3.682 -19.266 1 57.06 102 PRO B CA 1
ATOM 3065 C C . PRO B 1 102 ? -23.734 -4.969 -18.672 1 57.06 102 PRO B C 1
ATOM 3067 O O . PRO B 1 102 ? -24.766 -4.941 -18.016 1 57.06 102 PRO B O 1
ATOM 3070 N N . THR B 1 103 ? -23.125 -6.242 -19.078 1 62.38 103 THR B N 1
ATOM 3071 C CA . THR B 1 103 ? -23.703 -7.516 -18.656 1 62.38 103 THR B CA 1
ATOM 3072 C C . THR B 1 103 ? -22.641 -8.422 -18.047 1 62.38 103 THR B C 1
ATOM 3074 O O . THR B 1 103 ? -21.453 -8.25 -18.328 1 62.38 103 THR B O 1
ATOM 3077 N N . LEU B 1 104 ? -22.938 -9.219 -17.141 1 59.72 104 LEU B N 1
ATOM 3078 C CA . LEU B 1 104 ? -22.078 -10.188 -16.469 1 59.72 104 LEU B CA 1
ATOM 3079 C C . LEU B 1 104 ? -21.406 -11.102 -17.484 1 59.72 104 LEU B C 1
ATOM 3081 O O . LEU B 1 104 ? -20.234 -11.477 -17.312 1 59.72 104 LEU B O 1
ATOM 3085 N N . SER B 1 105 ? -22.156 -11.492 -18.516 1 58.81 105 SER B N 1
ATOM 3086 C CA . SER B 1 105 ? -21.641 -12.414 -19.516 1 58.81 105 SER B CA 1
ATOM 3087 C C . SER B 1 105 ? -20.438 -11.812 -20.25 1 58.81 105 SER B C 1
ATOM 3089 O O . SER B 1 105 ? -19.453 -12.5 -20.5 1 58.81 105 SER B O 1
ATOM 3091 N N . THR B 1 106 ? -20.531 -10.586 -20.531 1 60 106 THR B N 1
ATOM 3092 C CA . THR B 1 106 ? -19.453 -9.922 -21.25 1 60 106 THR B CA 1
ATOM 3093 C C . THR B 1 106 ? -18.25 -9.672 -20.328 1 60 106 THR B C 1
ATOM 3095 O O . THR B 1 106 ? -17.109 -9.68 -20.781 1 60 106 THR B O 1
ATOM 3098 N N . PHE B 1 107 ? -18.516 -9.75 -19.125 1 62.47 107 PHE B N 1
ATOM 3099 C CA . PHE B 1 107 ? -17.469 -9.484 -18.125 1 62.47 107 PHE B CA 1
ATOM 3100 C C . PHE B 1 107 ? -16.453 -10.609 -18.109 1 62.47 107 PHE B C 1
ATOM 3102 O O . PHE B 1 107 ? -15.242 -10.359 -18.219 1 62.47 107 PHE B O 1
ATOM 3109 N N . TYR B 1 108 ? -16.906 -11.836 -18.219 1 65.88 108 TYR B N 1
ATOM 3110 C CA . TYR B 1 108 ? -16 -12.953 -18.016 1 65.88 108 TYR B CA 1
ATOM 3111 C C . TYR B 1 108 ? -15.227 -13.273 -19.281 1 65.88 108 TYR B C 1
ATOM 3113 O O . TYR B 1 108 ? -14.156 -13.875 -19.234 1 65.88 108 TYR B O 1
ATOM 3121 N N . THR B 1 109 ? -15.742 -12.812 -20.406 1 69.69 109 THR B N 1
ATOM 3122 C CA . THR B 1 109 ? -15.078 -13.133 -21.672 1 69.69 109 THR B CA 1
ATOM 3123 C C . THR B 1 109 ? -13.828 -12.281 -21.844 1 69.69 109 THR B C 1
ATOM 3125 O O . THR B 1 109 ? -12.812 -12.758 -22.359 1 69.69 109 THR B O 1
ATOM 3128 N N . LEU B 1 110 ? -13.875 -11.078 -21.328 1 82.88 110 LEU B N 1
ATOM 3129 C CA . LEU B 1 110 ? -12.773 -10.172 -21.641 1 82.88 110 LEU B CA 1
ATOM 3130 C C . LEU B 1 110 ? -11.969 -9.844 -20.391 1 82.88 110 LEU B C 1
ATOM 3132 O O . LEU B 1 110 ? -11.039 -9.031 -20.438 1 82.88 110 LEU B O 1
ATOM 3136 N N . ILE B 1 111 ? -12.219 -10.602 -19.438 1 84.38 111 ILE B N 1
ATOM 3137 C CA . ILE B 1 111 ? -11.547 -10.297 -18.172 1 84.38 111 ILE B CA 1
ATOM 3138 C C . ILE B 1 111 ? -10.055 -10.602 -18.312 1 84.38 111 ILE B C 1
ATOM 3140 O O . ILE B 1 111 ? -9.211 -9.805 -17.875 1 84.38 111 ILE B O 1
ATOM 3144 N N . THR B 1 112 ? -9.742 -11.711 -19 1 89.06 112 THR B N 1
ATOM 3145 C CA . THR B 1 112 ? -8.352 -12.156 -19.062 1 89.06 112 THR B CA 1
ATOM 3146 C C . THR B 1 112 ? -7.52 -11.219 -19.922 1 89.06 112 THR B C 1
ATOM 3148 O O . THR B 1 112 ? -6.504 -10.688 -19.469 1 89.06 112 THR B O 1
ATOM 3151 N N . PRO B 1 113 ? -7.984 -10.836 -21.109 1 91.31 113 PRO B N 1
ATOM 3152 C CA . PRO B 1 113 ? -7.18 -9.922 -21.922 1 91.31 113 PRO B CA 1
ATOM 3153 C C . PRO B 1 113 ? -7.086 -8.523 -21.312 1 91.31 113 PRO B C 1
ATOM 3155 O O . PRO B 1 113 ? -6.051 -7.859 -21.438 1 91.31 113 PRO B O 1
ATOM 3158 N N . VAL B 1 114 ? -8.102 -8.094 -20.719 1 92.19 114 VAL B N 1
ATOM 3159 C CA . VAL B 1 114 ? -8.102 -6.785 -20.094 1 92.19 114 VAL B CA 1
ATOM 3160 C C . VAL B 1 114 ? -7.117 -6.777 -18.922 1 92.19 114 VAL B C 1
ATOM 3162 O O . VAL B 1 114 ? -6.344 -5.828 -18.766 1 92.19 114 VAL B O 1
ATOM 3165 N N . ALA B 1 115 ? -7.156 -7.809 -18.188 1 93.06 115 ALA B N 1
ATOM 3166 C CA . ALA B 1 115 ? -6.234 -7.934 -17.062 1 93.06 115 ALA B CA 1
ATOM 3167 C C . ALA B 1 115 ? -4.785 -7.965 -17.547 1 93.06 115 ALA B C 1
ATOM 3169 O O . ALA B 1 115 ? -3.918 -7.309 -16.953 1 93.06 115 ALA B O 1
ATOM 3170 N N . ILE B 1 116 ? -4.574 -8.688 -18.625 1 95.06 116 ILE B N 1
ATOM 3171 C CA . ILE B 1 116 ? -3.229 -8.836 -19.172 1 95.06 116 ILE B CA 1
ATOM 3172 C C . ILE B 1 116 ? -2.725 -7.492 -19.672 1 95.06 116 ILE B C 1
ATOM 3174 O O . ILE B 1 116 ? -1.604 -7.082 -19.359 1 95.06 116 ILE B O 1
ATOM 3178 N N . ALA B 1 117 ? -3.553 -6.785 -20.359 1 95.5 117 ALA B N 1
ATOM 3179 C CA . ALA B 1 117 ? -3.174 -5.473 -20.875 1 95.5 117 ALA B CA 1
ATOM 3180 C C . ALA B 1 117 ? -2.869 -4.504 -19.734 1 95.5 117 ALA B C 1
ATOM 3182 O O . ALA B 1 117 ? -1.874 -3.779 -19.766 1 95.5 117 ALA B O 1
ATOM 3183 N N . GLY B 1 118 ? -3.695 -4.52 -18.781 1 95.31 118 GLY B N 1
ATOM 3184 C CA . GLY B 1 118 ? -3.492 -3.662 -17.641 1 95.31 118 GLY B CA 1
ATOM 3185 C C . GLY B 1 118 ? -2.23 -3.994 -16.859 1 95.31 118 GLY B C 1
ATOM 3186 O O . GLY B 1 118 ? -1.45 -3.102 -16.516 1 95.31 118 GLY B O 1
ATOM 3187 N N . GLY B 1 119 ? -2.043 -5.285 -16.562 1 96.38 119 GLY B N 1
ATOM 3188 C CA . GLY B 1 119 ? -0.874 -5.715 -15.812 1 96.38 119 GLY B CA 1
ATOM 3189 C C . GLY B 1 119 ? 0.435 -5.387 -16.5 1 96.38 119 GLY B C 1
ATOM 3190 O O . GLY B 1 119 ? 1.374 -4.898 -15.867 1 96.38 119 GLY B O 1
ATOM 3191 N N . LEU B 1 120 ? 0.468 -5.637 -17.781 1 96.19 120 LEU B N 1
ATOM 3192 C CA . LEU B 1 120 ? 1.675 -5.344 -18.547 1 96.19 120 LEU B CA 1
ATOM 3193 C C . LEU B 1 120 ? 1.927 -3.842 -18.594 1 96.19 120 LEU B C 1
ATOM 3195 O O . LEU B 1 120 ? 3.076 -3.398 -18.562 1 96.19 120 LEU B O 1
ATOM 3199 N N . ALA B 1 121 ? 0.872 -3.08 -18.688 1 96.19 121 ALA B N 1
ATOM 3200 C CA . ALA B 1 121 ? 1.009 -1.626 -18.688 1 96.19 121 ALA B CA 1
ATOM 3201 C C . ALA B 1 121 ? 1.598 -1.135 -17.375 1 96.19 121 ALA B C 1
ATOM 3203 O O . ALA B 1 121 ? 2.443 -0.237 -17.359 1 96.19 121 ALA B O 1
ATOM 3204 N N . GLY B 1 122 ? 1.092 -1.729 -16.312 1 95.19 122 GLY B N 1
ATOM 3205 C CA . GLY B 1 122 ? 1.636 -1.374 -15.008 1 95.19 122 GLY B CA 1
ATOM 3206 C C . GLY B 1 122 ? 3.111 -1.696 -14.875 1 95.19 122 GLY B C 1
ATOM 3207 O O . GLY B 1 122 ? 3.887 -0.878 -14.375 1 95.19 122 GLY B O 1
ATOM 3208 N N . LEU B 1 123 ? 3.521 -2.848 -15.336 1 93.94 123 LEU B N 1
ATOM 3209 C CA . LEU B 1 123 ? 4.922 -3.254 -15.305 1 93.94 123 LEU B CA 1
ATOM 3210 C C . LEU B 1 123 ? 5.777 -2.32 -16.156 1 93.94 123 LEU B C 1
ATOM 3212 O O . LEU B 1 123 ? 6.848 -1.886 -15.719 1 93.94 123 LEU B O 1
ATOM 3216 N N . LEU B 1 124 ? 5.289 -2.037 -17.281 1 93.88 124 LEU B N 1
ATOM 3217 C CA . LEU B 1 124 ? 6.012 -1.144 -18.172 1 93.88 124 LEU B CA 1
ATOM 3218 C C . LEU B 1 124 ? 6.18 0.237 -17.547 1 93.88 124 LEU B C 1
ATOM 3220 O O . LEU B 1 124 ? 7.258 0.83 -17.641 1 93.88 124 LEU B O 1
ATOM 3224 N N . LEU B 1 125 ? 5.133 0.728 -17 1 92.44 125 LEU B N 1
ATOM 3225 C CA . LEU B 1 125 ? 5.191 2.029 -16.344 1 92.44 125 LEU B CA 1
ATOM 3226 C C . LEU B 1 125 ? 6.262 2.043 -15.258 1 92.44 125 LEU B C 1
ATOM 3228 O O . LEU B 1 125 ? 7.039 2.994 -15.156 1 92.44 125 LEU B O 1
ATOM 3232 N N . THR B 1 126 ? 6.297 1.016 -14.484 1 91.44 126 THR B N 1
ATOM 3233 C CA . THR B 1 126 ? 7.285 0.896 -13.414 1 91.44 126 THR B CA 1
ATOM 3234 C C . THR B 1 126 ? 8.695 0.891 -13.984 1 91.44 126 THR B C 1
ATOM 3236 O O . THR B 1 126 ? 9.578 1.588 -13.477 1 91.44 126 THR B O 1
ATOM 3239 N N . LEU B 1 127 ? 8.914 0.144 -15.039 1 89.12 127 LEU B N 1
ATOM 3240 C CA . LEU B 1 127 ? 10.242 0.006 -15.625 1 89.12 127 LEU B CA 1
ATOM 3241 C C . LEU B 1 127 ? 10.688 1.314 -16.266 1 89.12 127 LEU B C 1
ATOM 3243 O O . LEU B 1 127 ? 11.867 1.672 -16.203 1 89.12 127 LEU B O 1
ATOM 3247 N N . ILE B 1 128 ? 9.789 2.033 -16.828 1 88.62 128 ILE B N 1
ATOM 3248 C CA . ILE B 1 128 ? 10.109 3.318 -17.438 1 88.62 128 ILE B CA 1
ATOM 3249 C C . ILE B 1 128 ? 10.523 4.32 -16.359 1 88.62 128 ILE B C 1
ATOM 3251 O O . ILE B 1 128 ? 11.523 5.023 -16.516 1 88.62 128 ILE B O 1
ATOM 3255 N N . ILE B 1 129 ? 9.82 4.289 -15.32 1 86.12 129 ILE B N 1
ATOM 3256 C CA . ILE B 1 129 ? 10.07 5.238 -14.25 1 86.12 129 ILE B CA 1
ATOM 3257 C C . ILE B 1 129 ? 11.375 4.887 -13.539 1 86.12 129 ILE B C 1
ATOM 3259 O O . ILE B 1 129 ? 12.117 5.773 -13.117 1 86.12 129 ILE B O 1
ATOM 3263 N N . SER B 1 130 ? 11.68 3.578 -13.414 1 81.38 130 SER B N 1
ATOM 3264 C CA . SER B 1 130 ? 12.859 3.113 -12.68 1 81.38 130 SER B CA 1
ATOM 3265 C C . SER B 1 130 ? 14.133 3.393 -13.461 1 81.38 130 SER B C 1
ATOM 3267 O O . SER B 1 130 ? 15.227 3.445 -12.883 1 81.38 130 SER B O 1
ATOM 3269 N N . ARG B 1 131 ? 14.117 3.209 -14.734 1 75.56 131 ARG B N 1
ATOM 3270 C CA . ARG B 1 131 ? 15.297 3.426 -15.562 1 75.56 131 ARG B CA 1
ATOM 3271 C C . ARG B 1 131 ? 16 4.719 -15.18 1 75.56 131 ARG B C 1
ATOM 3273 O O . ARG B 1 131 ? 17.219 4.852 -15.375 1 75.56 131 ARG B O 1
ATOM 3280 N N . LEU B 1 132 ? 15.25 5.398 -14.602 1 60.06 132 LEU B N 1
ATOM 3281 C CA . LEU B 1 132 ? 15.844 6.676 -14.234 1 60.06 132 LEU B CA 1
ATOM 3282 C C . LEU B 1 132 ? 16.672 6.543 -12.953 1 60.06 132 LEU B C 1
ATOM 3284 O O . LEU B 1 132 ? 17.5 7.406 -12.648 1 60.06 132 LEU B O 1
ATOM 3288 N N . GLY B 1 133 ? 16.375 5.391 -12.367 1 59.22 133 GLY B N 1
ATOM 3289 C CA . GLY B 1 133 ? 17.109 5.191 -11.133 1 59.22 133 GLY B CA 1
ATOM 3290 C C . GLY B 1 133 ? 18.25 4.203 -11.281 1 59.22 133 GLY B C 1
ATOM 3291 O O . GLY B 1 133 ? 18.328 3.459 -12.266 1 59.22 133 GLY B O 1
ATOM 3292 N N . GLU B 1 134 ? 19.234 4.258 -10.562 1 61.38 134 GLU B N 1
ATOM 3293 C CA . GLU B 1 134 ? 20.5 3.527 -10.719 1 61.38 134 GLU B CA 1
ATOM 3294 C C . GLU B 1 134 ? 20.562 2.34 -9.758 1 61.38 134 GLU B C 1
ATOM 3296 O O . GLU B 1 134 ? 21.422 1.461 -9.914 1 61.38 134 GLU B O 1
ATOM 3301 N N . THR B 1 135 ? 19.609 2.279 -8.773 1 67.56 135 THR B N 1
ATOM 3302 C CA . THR B 1 135 ? 19.844 1.271 -7.746 1 67.56 135 THR B CA 1
ATOM 3303 C C . THR B 1 135 ? 18.703 0.26 -7.711 1 67.56 135 THR B C 1
ATOM 3305 O O . THR B 1 135 ? 17.625 0.52 -8.234 1 67.56 135 THR B O 1
ATOM 3308 N N . SER B 1 136 ? 18.938 -0.942 -7.27 1 75.88 136 SER B N 1
ATOM 3309 C CA . SER B 1 136 ? 17.953 -2.01 -7.062 1 75.88 136 SER B CA 1
ATOM 3310 C C . SER B 1 136 ? 16.781 -1.53 -6.219 1 75.88 136 SER B C 1
ATOM 3312 O O . SER B 1 136 ? 15.633 -1.878 -6.488 1 75.88 136 SER B O 1
ATOM 3314 N N . HIS B 1 137 ? 17.094 -0.663 -5.344 1 79.12 137 HIS B N 1
ATOM 3315 C CA . HIS B 1 137 ? 16.047 -0.18 -4.449 1 79.12 137 HIS B CA 1
ATOM 3316 C C . HIS B 1 137 ? 15.141 0.826 -5.152 1 79.12 137 HIS B C 1
ATOM 3318 O O . HIS B 1 137 ? 13.938 0.89 -4.871 1 79.12 137 HIS B O 1
ATOM 3324 N N . SER B 1 138 ? 15.695 1.461 -6.184 1 83.12 138 SER B N 1
ATOM 3325 C CA . SER B 1 138 ? 14.914 2.469 -6.891 1 83.12 138 SER B CA 1
ATOM 3326 C C . SER B 1 138 ? 13.805 1.828 -7.723 1 83.12 138 SER B C 1
ATOM 3328 O O . SER B 1 138 ? 12.711 2.385 -7.852 1 83.12 138 SER B O 1
ATOM 3330 N N . VAL B 1 139 ? 14.109 0.621 -8.219 1 85.38 139 VAL B N 1
ATOM 3331 C CA . VAL B 1 139 ? 13.133 -0.07 -9.047 1 85.38 139 VAL B CA 1
ATOM 3332 C C . VAL B 1 139 ? 11.953 -0.517 -8.188 1 85.38 139 VAL B C 1
ATOM 3334 O O . VAL B 1 139 ? 10.789 -0.359 -8.578 1 85.38 139 VAL B O 1
ATOM 3337 N N . ILE B 1 140 ? 12.266 -0.987 -7.012 1 87.38 140 ILE B N 1
ATOM 3338 C CA . ILE B 1 140 ? 11.234 -1.471 -6.102 1 87.38 140 ILE B CA 1
ATOM 3339 C C . ILE B 1 140 ? 10.406 -0.296 -5.59 1 87.38 140 ILE B C 1
ATOM 3341 O O . ILE B 1 140 ? 9.172 -0.373 -5.539 1 87.38 140 ILE B O 1
ATOM 3345 N N . LEU B 1 141 ? 11.094 0.782 -5.328 1 86.44 141 LEU B N 1
ATOM 3346 C CA . LEU B 1 141 ? 10.398 1.967 -4.844 1 86.44 141 LEU B CA 1
ATOM 3347 C C . LEU B 1 141 ? 9.477 2.535 -5.922 1 86.44 141 LEU B C 1
ATOM 3349 O O . LEU B 1 141 ? 8.352 2.945 -5.633 1 86.44 141 LEU B O 1
ATOM 3353 N N . ALA B 1 142 ? 9.969 2.551 -7.125 1 87.38 142 ALA B N 1
ATOM 3354 C CA . ALA B 1 142 ? 9.148 3.006 -8.25 1 87.38 142 ALA B CA 1
ATOM 3355 C C . ALA B 1 142 ? 7.918 2.121 -8.422 1 87.38 142 ALA B C 1
ATOM 3357 O O . ALA B 1 142 ? 6.816 2.619 -8.656 1 87.38 142 ALA B O 1
ATOM 3358 N N . GLY B 1 143 ? 8.117 0.882 -8.344 1 89.88 143 GLY B N 1
ATOM 3359 C CA . GLY B 1 143 ? 7.012 -0.058 -8.453 1 89.88 143 GLY B CA 1
ATOM 3360 C C . GLY B 1 143 ? 5.961 0.127 -7.375 1 89.88 143 GLY B C 1
ATOM 3361 O O . GLY B 1 143 ? 4.762 0.148 -7.664 1 89.88 143 GLY B O 1
ATOM 3362 N N . ILE B 1 144 ? 6.457 0.278 -6.18 1 88.19 144 ILE B N 1
ATOM 3363 C CA . ILE B 1 144 ? 5.547 0.488 -5.059 1 88.19 144 ILE B CA 1
ATOM 3364 C C . ILE B 1 144 ? 4.762 1.781 -5.266 1 88.19 144 ILE B C 1
ATOM 3366 O O . ILE B 1 144 ? 3.57 1.846 -4.961 1 88.19 144 ILE B O 1
ATOM 3370 N N . ALA B 1 145 ? 5.438 2.797 -5.746 1 88.94 145 ALA B N 1
ATOM 3371 C CA . ALA B 1 145 ? 4.785 4.07 -6.039 1 88.94 145 ALA B CA 1
ATOM 3372 C C . ALA B 1 145 ? 3.66 3.893 -7.051 1 88.94 145 ALA B C 1
ATOM 3374 O O . ALA B 1 145 ? 2.545 4.379 -6.844 1 88.94 145 ALA B O 1
ATOM 3375 N N . VAL B 1 146 ? 3.945 3.203 -8.039 1 90.06 146 VAL B N 1
ATOM 3376 C CA . VAL B 1 146 ? 2.949 2.932 -9.07 1 90.06 146 VAL B CA 1
ATOM 3377 C C . VAL B 1 146 ? 1.811 2.1 -8.484 1 90.06 146 VAL B C 1
ATOM 3379 O O . VAL B 1 146 ? 0.635 2.42 -8.68 1 90.06 146 VAL B O 1
ATOM 3382 N N . ALA B 1 147 ? 2.182 1.083 -7.746 1 90.25 147 ALA B N 1
ATOM 3383 C CA . ALA B 1 147 ? 1.194 0.19 -7.145 1 90.25 147 ALA B CA 1
ATOM 3384 C C . ALA B 1 147 ? 0.241 0.958 -6.234 1 90.25 147 ALA B C 1
ATOM 3386 O O . ALA B 1 147 ? -0.972 0.738 -6.27 1 90.25 147 ALA B O 1
ATOM 3387 N N . THR B 1 148 ? 0.782 1.834 -5.492 1 84.12 148 THR B N 1
ATOM 3388 C CA . THR B 1 148 ? -0.029 2.598 -4.551 1 84.12 148 THR B CA 1
ATOM 3389 C C . THR B 1 148 ? -0.981 3.533 -5.293 1 84.12 148 THR B C 1
ATOM 33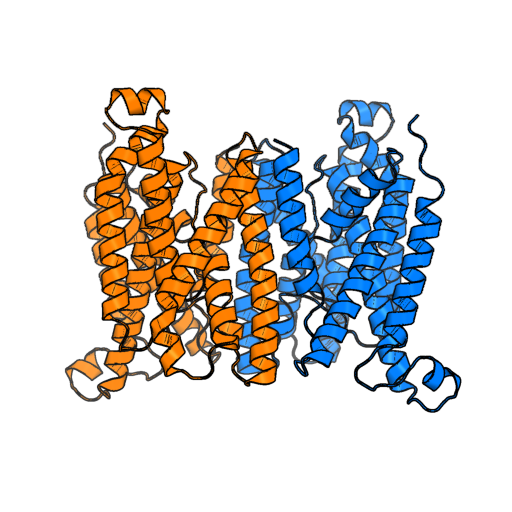91 O O . THR B 1 148 ? -2.148 3.666 -4.914 1 84.12 148 THR B O 1
ATOM 3394 N N . SER B 1 149 ? -0.503 4.219 -6.312 1 89.56 149 SER B N 1
ATOM 3395 C CA . SER B 1 149 ? -1.337 5.113 -7.109 1 89.56 149 SER B CA 1
ATOM 3396 C C . SER B 1 149 ? -2.494 4.359 -7.758 1 89.56 149 SER B C 1
ATOM 3398 O O . SER B 1 149 ? -3.641 4.809 -7.703 1 89.56 149 SER B O 1
ATOM 3400 N N . LEU B 1 150 ? -2.16 3.262 -8.266 1 89.19 150 LEU B N 1
ATOM 3401 C CA . LEU B 1 150 ? -3.18 2.471 -8.945 1 89.19 150 LEU B CA 1
ATOM 3402 C C . LEU B 1 150 ? -4.172 1.889 -7.941 1 89.19 150 LEU B C 1
ATOM 3404 O O . LEU B 1 150 ? -5.359 1.743 -8.25 1 89.19 150 LEU B O 1
ATOM 3408 N N . SER B 1 151 ? -3.686 1.559 -6.762 1 83.5 151 SER B N 1
ATOM 3409 C CA . SER B 1 151 ? -4.574 1.066 -5.715 1 83.5 151 SER B CA 1
ATOM 3410 C C . SER B 1 151 ? -5.551 2.146 -5.266 1 83.5 151 SER B C 1
ATOM 3412 O O . SER B 1 151 ? -6.715 1.857 -4.98 1 83.5 151 SER B O 1
ATOM 3414 N N . GLY B 1 152 ? -5.031 3.379 -5.172 1 80.5 152 GLY B N 1
ATOM 3415 C CA . GLY B 1 152 ? -5.922 4.488 -4.871 1 80.5 152 GLY B CA 1
ATOM 3416 C C . GLY B 1 152 ? -7.016 4.672 -5.906 1 80.5 152 GLY B C 1
ATOM 3417 O O . GLY B 1 152 ? -8.18 4.891 -5.559 1 80.5 152 GLY B O 1
ATOM 3418 N N . LEU B 1 153 ? -6.648 4.555 -7.125 1 84.75 153 LEU B N 1
ATOM 3419 C CA . LEU B 1 153 ? -7.602 4.672 -8.219 1 84.75 153 LEU B CA 1
ATOM 3420 C C . LEU B 1 153 ? -8.625 3.543 -8.172 1 84.75 153 LEU B C 1
ATOM 3422 O O . LEU B 1 153 ? -9.828 3.779 -8.352 1 84.75 153 LEU B O 1
ATOM 3426 N N . SER B 1 154 ? -8.133 2.354 -7.918 1 84.19 154 SER B N 1
ATOM 3427 C CA . SER B 1 154 ? -9.023 1.207 -7.816 1 84.19 154 SER B CA 1
ATOM 3428 C C . SER B 1 154 ? -10.008 1.371 -6.66 1 84.19 154 SER B C 1
ATOM 3430 O O . SER B 1 154 ? -11.172 0.992 -6.773 1 84.19 154 SER B O 1
ATOM 3432 N N . PHE B 1 155 ? -9.484 1.908 -5.582 1 78.88 155 PHE B N 1
ATOM 3433 C CA . PHE B 1 155 ? -10.359 2.15 -4.438 1 78.88 155 PHE B CA 1
ATOM 3434 C C . PHE B 1 155 ? -11.469 3.131 -4.801 1 78.88 155 PHE B C 1
ATOM 3436 O O . PHE B 1 155 ? -12.625 2.92 -4.445 1 78.88 155 PHE B O 1
ATOM 3443 N N . ALA B 1 156 ? -11.117 4.219 -5.496 1 78.31 156 ALA B N 1
ATOM 3444 C CA . ALA B 1 156 ? -12.102 5.219 -5.91 1 78.31 156 ALA B CA 1
ATOM 3445 C C . ALA B 1 156 ? -13.164 4.598 -6.809 1 78.31 156 ALA B C 1
ATOM 3447 O O . ALA B 1 156 ? -14.359 4.867 -6.645 1 78.31 156 ALA B O 1
ATOM 3448 N N . ILE B 1 157 ? -12.758 3.75 -7.695 1 78 157 ILE B N 1
ATOM 3449 C CA . ILE B 1 157 ? -13.672 3.107 -8.625 1 78 157 ILE B CA 1
ATOM 3450 C C . ILE B 1 157 ? -14.594 2.15 -7.867 1 78 157 ILE B C 1
ATOM 3452 O O . ILE B 1 157 ? -15.797 2.107 -8.117 1 78 157 ILE B O 1
ATOM 3456 N N . ASP B 1 158 ? -13.969 1.376 -6.957 1 74.5 158 ASP B N 1
ATOM 3457 C CA . ASP B 1 158 ? -14.742 0.432 -6.16 1 74.5 158 ASP B CA 1
ATOM 3458 C C . ASP B 1 158 ? -15.789 1.156 -5.316 1 74.5 158 ASP B C 1
ATOM 3460 O O . ASP B 1 158 ? -16.906 0.663 -5.141 1 74.5 158 ASP B O 1
ATOM 3464 N N . TYR B 1 159 ? -15.344 2.26 -4.812 1 72.19 159 TYR B N 1
ATOM 3465 C CA . TYR B 1 159 ? -16.266 3.059 -4.016 1 72.19 159 TYR B CA 1
ATOM 3466 C C . TYR B 1 159 ? -17.453 3.521 -4.855 1 72.19 159 TYR B C 1
ATOM 3468 O O . TYR B 1 159 ? -18.609 3.441 -4.414 1 72.19 159 TYR B O 1
ATOM 3476 N N . ILE B 1 160 ? -17.219 3.893 -6.039 1 72.12 160 ILE B N 1
ATOM 3477 C CA . ILE B 1 160 ? -18.25 4.332 -6.961 1 72.12 160 ILE B CA 1
ATOM 3478 C C . ILE B 1 160 ? -19.156 3.15 -7.324 1 72.12 160 ILE B C 1
ATOM 3480 O O . ILE B 1 160 ? -20.375 3.275 -7.324 1 72.12 160 ILE B O 1
ATOM 3484 N N . ALA B 1 161 ? -18.562 2.023 -7.574 1 71.62 161 ALA B N 1
ATOM 3485 C CA . ALA B 1 161 ? -19.312 0.837 -7.973 1 71.62 161 ALA B CA 1
ATOM 3486 C C . ALA B 1 161 ? -20.203 0.346 -6.84 1 71.62 161 ALA B C 1
ATOM 3488 O O . ALA B 1 161 ? -21.344 -0.068 -7.07 1 71.62 161 ALA B O 1
ATOM 3489 N N . SER B 1 162 ? -19.703 0.315 -5.637 1 69.38 162 SER B N 1
ATOM 3490 C CA . SER B 1 162 ? -20.469 -0.128 -4.477 1 69.38 162 SER B CA 1
ATOM 3491 C C . SER B 1 162 ? -21.672 0.771 -4.234 1 69.38 162 SER B C 1
ATOM 3493 O O . SER B 1 162 ? -22.75 0.29 -3.889 1 69.38 162 SER B O 1
ATOM 3495 N N . THR B 1 163 ? -21.484 2.006 -4.383 1 67.12 163 THR B N 1
ATOM 3496 C CA . THR B 1 163 ? -22.562 2.953 -4.121 1 67.12 163 THR B CA 1
ATOM 3497 C C . THR B 1 163 ? -23.609 2.902 -5.23 1 67.12 163 THR B C 1
ATOM 3499 O O . THR B 1 163 ? -24.812 2.994 -4.961 1 67.12 163 THR B O 1
ATOM 3502 N N . LYS B 1 164 ? -23.156 2.705 -6.398 1 66.81 164 LYS B N 1
ATOM 3503 C CA . LYS B 1 164 ? -24.078 2.73 -7.539 1 66.81 164 LYS B CA 1
ATOM 3504 C C . LYS B 1 164 ? -24.781 1.391 -7.703 1 66.81 164 LYS B C 1
ATOM 3506 O O . LYS B 1 164 ? -25.984 1.351 -8.008 1 66.81 164 LYS B O 1
ATOM 3511 N N . PHE B 1 165 ? -24.016 0.312 -7.57 1 65.12 165 PHE B N 1
ATOM 3512 C CA . PHE B 1 165 ? -24.562 -0.982 -7.953 1 65.12 165 PHE B CA 1
ATOM 3513 C C . PHE B 1 165 ? -24.75 -1.875 -6.734 1 65.12 165 PHE B C 1
ATOM 3515 O O . PHE B 1 165 ? -25.328 -2.965 -6.84 1 65.12 165 PHE B O 1
ATOM 3522 N N . GLY B 1 166 ? -24.453 -1.328 -5.516 1 60.38 166 GLY B N 1
ATOM 3523 C CA . GLY B 1 166 ? -24.625 -2.094 -4.289 1 60.38 166 GLY B CA 1
ATOM 3524 C C . GLY B 1 166 ? -23.656 -3.248 -4.164 1 60.38 166 GLY B C 1
ATOM 3525 O O . GLY B 1 166 ? -23.797 -4.105 -3.293 1 60.38 166 GLY B O 1
ATOM 3526 N N . TRP B 1 167 ? -22.891 -3.414 -5.266 1 54.56 167 TRP B N 1
ATOM 3527 C CA . TRP B 1 167 ? -21.906 -4.488 -5.211 1 54.56 167 TRP B CA 1
ATOM 3528 C C . TRP B 1 167 ? -20.719 -4.098 -4.34 1 54.56 167 TRP B C 1
ATOM 3530 O O . TRP B 1 167 ? -20.266 -2.947 -4.371 1 54.56 167 TRP B O 1
ATOM 3540 N N . SER B 1 168 ? -20.578 -4.539 -3.109 1 49.28 168 SER B N 1
ATOM 3541 C CA . SER B 1 168 ? -19.422 -4.176 -2.303 1 49.28 168 SER B CA 1
ATOM 3542 C C . SER B 1 168 ? -18.125 -4.648 -2.951 1 49.28 168 SER B C 1
ATOM 3544 O O . SER B 1 168 ? -17.75 -5.82 -2.83 1 49.28 168 SER B O 1
ATOM 3546 N N . PRO B 1 169 ? -17.75 -4.18 -4.094 1 47.03 169 PRO B N 1
ATOM 3547 C CA . PRO B 1 169 ? -16.453 -4.641 -4.609 1 47.03 169 PRO B CA 1
ATOM 3548 C C . PRO B 1 169 ? -15.336 -4.543 -3.576 1 47.03 169 PRO B C 1
ATOM 3550 O O . PRO B 1 169 ? -14.156 -4.699 -3.916 1 47.03 169 PRO B O 1
ATOM 3553 N N . SER B 1 170 ? -15.656 -3.973 -2.287 1 50 170 SER B N 1
ATOM 3554 C CA . SER B 1 170 ? -14.695 -3.635 -1.248 1 50 170 SER B CA 1
ATOM 3555 C C . SER B 1 170 ? -13.664 -4.746 -1.07 1 50 170 SER B C 1
ATOM 3557 O O . SER B 1 170 ? -12.578 -4.516 -0.523 1 50 170 SER B O 1
ATOM 3559 N N . HIS B 1 171 ? -14.016 -6.008 -1.724 1 51.62 171 HIS B N 1
ATOM 3560 C CA . HIS B 1 171 ? -13.211 -7.191 -1.443 1 51.62 171 HIS B CA 1
ATOM 3561 C C . HIS B 1 171 ? -11.992 -7.254 -2.355 1 51.62 171 HIS B C 1
ATOM 3563 O O . HIS B 1 171 ? -11.102 -8.086 -2.154 1 51.62 171 HIS B O 1
ATOM 3569 N N . ALA B 1 172 ? -11.93 -6.148 -3.211 1 55.94 172 ALA B N 1
ATOM 3570 C CA . ALA B 1 172 ? -10.992 -6.629 -4.227 1 55.94 172 ALA B CA 1
ATOM 3571 C C . ALA B 1 172 ? -9.609 -6.008 -4.039 1 55.94 172 ALA B C 1
ATOM 3573 O O . ALA B 1 172 ? -8.641 -6.441 -4.66 1 55.94 172 ALA B O 1
ATOM 3574 N N . LEU B 1 173 ? -9.5 -4.98 -3.094 1 63.19 173 LEU B N 1
ATOM 3575 C CA . LEU B 1 173 ? -8.117 -4.523 -2.953 1 63.19 173 LEU B CA 1
ATOM 3576 C C . LEU B 1 173 ? -7.242 -5.629 -2.375 1 63.19 173 LEU B C 1
ATOM 3578 O O . LEU B 1 173 ? -6.035 -5.664 -2.629 1 63.19 173 LEU B O 1
ATOM 3582 N N . PHE B 1 174 ? -7.953 -6.391 -1.68 1 71.69 174 PHE B N 1
ATOM 3583 C CA . PHE B 1 174 ? -7.312 -7.625 -1.239 1 71.69 174 PHE B CA 1
ATOM 3584 C C . PHE B 1 174 ? -8.031 -8.836 -1.818 1 71.69 174 PHE B C 1
ATOM 3586 O O . PHE B 1 174 ? -9.211 -9.055 -1.553 1 71.69 174 PHE B O 1
ATOM 3593 N N . GLY B 1 175 ? -7.336 -9.594 -2.641 1 80.62 175 GLY B N 1
ATOM 3594 C CA . GLY B 1 175 ? -7.891 -10.711 -3.389 1 80.62 175 GLY B CA 1
ATOM 3595 C C . GLY B 1 175 ? -8.227 -11.906 -2.516 1 80.62 175 GLY B C 1
ATOM 3596 O O . GLY B 1 175 ? -7.82 -11.969 -1.354 1 80.62 175 GLY B O 1
ATOM 3597 N N . GLY B 1 176 ? -9.062 -12.719 -3.084 1 86.56 176 GLY B N 1
ATOM 3598 C CA . GLY B 1 176 ? -9.484 -13.961 -2.469 1 86.56 176 GLY B CA 1
ATOM 3599 C C . GLY B 1 176 ? -9.898 -15.016 -3.477 1 86.56 176 GLY B C 1
ATOM 3600 O O . GLY B 1 176 ? -9.75 -14.82 -4.684 1 86.56 176 GLY B O 1
ATOM 3601 N N . PHE B 1 177 ? -10.328 -16.188 -2.908 1 88.06 177 PHE B N 1
ATOM 3602 C CA . PHE B 1 177 ? -10.578 -17.312 -3.795 1 88.06 177 PHE B CA 1
ATOM 3603 C C . PHE B 1 177 ? -12.039 -17.766 -3.713 1 88.06 177 PHE B C 1
ATOM 3605 O O . PHE B 1 177 ? -12.469 -18.641 -4.453 1 88.06 177 PHE B O 1
ATOM 3612 N N . ALA B 1 178 ? -12.805 -17.109 -2.879 1 77.94 178 ALA B N 1
ATOM 3613 C CA . ALA B 1 178 ? -14.195 -17.5 -2.637 1 77.94 178 ALA B CA 1
ATOM 3614 C C . ALA B 1 178 ? -15.078 -17.125 -3.822 1 77.94 178 ALA B C 1
ATOM 3616 O O . ALA B 1 178 ? -16.078 -17.797 -4.09 1 77.94 178 ALA B O 1
ATOM 3617 N N . GLY B 1 179 ? -14.773 -16.156 -4.582 1 74.56 179 GLY B N 1
ATOM 3618 C CA . GLY B 1 179 ? -15.664 -15.656 -5.609 1 74.56 179 GLY B CA 1
ATOM 3619 C C . GLY B 1 179 ? -15.367 -16.219 -6.988 1 74.56 179 GLY B C 1
ATOM 3620 O O . GLY B 1 179 ? -16.016 -15.844 -7.969 1 74.56 179 GLY B O 1
ATOM 3621 N N . VAL B 1 180 ? -14.531 -17.234 -7.141 1 78.88 180 VAL B N 1
ATOM 3622 C CA . VAL B 1 180 ? -14.172 -17.781 -8.445 1 78.88 180 VAL B CA 1
ATOM 3623 C C . VAL B 1 180 ? -15.219 -18.797 -8.883 1 78.88 180 VAL B C 1
ATOM 3625 O O . VAL B 1 180 ? -15.477 -19.781 -8.18 1 78.88 180 VAL B O 1
ATOM 3628 N N . PRO B 1 181 ? -15.812 -18.516 -10.023 1 80.56 181 PRO B N 1
ATOM 3629 C CA . PRO B 1 181 ? -16.828 -19.469 -10.492 1 80.56 181 PRO B CA 1
ATOM 3630 C C . PRO B 1 181 ? -16.219 -20.812 -10.914 1 80.56 181 PRO B C 1
ATOM 3632 O O . PRO B 1 181 ? -15.125 -20.844 -11.477 1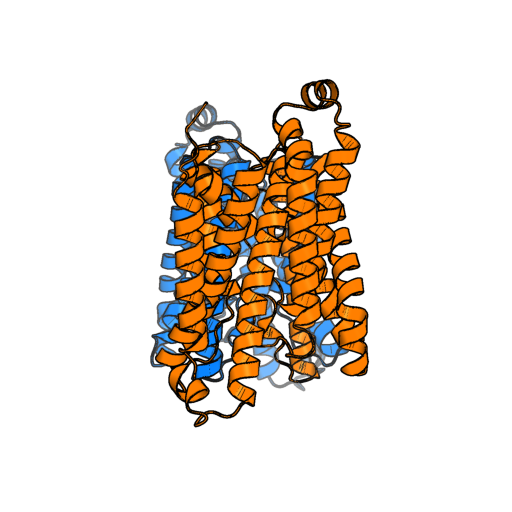 80.56 181 PRO B O 1
ATOM 3635 N N . PRO B 1 182 ? -16.938 -21.906 -10.664 1 84.12 182 PRO B N 1
ATOM 3636 C CA . PRO B 1 182 ? -16.469 -23.234 -11.016 1 84.12 182 PRO B CA 1
ATOM 3637 C C . PRO B 1 182 ? -16.188 -23.391 -12.508 1 84.12 182 PRO B C 1
ATOM 3639 O O . PRO B 1 182 ? -15.305 -24.156 -12.906 1 84.12 182 PRO B O 1
ATOM 3642 N N . ALA B 1 183 ? -16.844 -22.578 -13.266 1 80.81 183 ALA B N 1
ATOM 3643 C CA . ALA B 1 183 ? -16.688 -22.656 -14.711 1 80.81 183 ALA B CA 1
ATOM 3644 C C . ALA B 1 183 ? -15.297 -22.203 -15.141 1 80.81 183 ALA B C 1
ATOM 3646 O O . ALA B 1 183 ? -14.844 -22.531 -16.25 1 80.81 183 ALA B O 1
ATOM 3647 N N . HIS B 1 184 ? -14.609 -21.547 -14.266 1 83.81 184 HIS B N 1
ATOM 3648 C CA . HIS B 1 184 ? -13.328 -20.953 -14.633 1 83.81 184 HIS B CA 1
ATOM 3649 C C . HIS B 1 184 ? -12.164 -21.766 -14.07 1 83.81 184 HIS B C 1
ATOM 3651 O O . HIS B 1 184 ? -11.008 -21.344 -14.164 1 83.81 184 HIS B O 1
ATOM 3657 N N . VAL B 1 185 ? -12.406 -22.938 -13.578 1 85.88 185 VAL B N 1
ATOM 3658 C CA . VAL B 1 185 ? -11.383 -23.766 -12.961 1 85.88 185 VAL B CA 1
ATOM 3659 C C . VAL B 1 185 ? -10.344 -24.172 -14 1 85.88 185 VAL B C 1
ATOM 3661 O O . VAL B 1 185 ? -9.148 -24.203 -13.711 1 85.88 185 VAL B O 1
ATOM 3664 N N . TYR B 1 186 ? -10.773 -24.422 -15.188 1 88.69 186 TYR B N 1
ATOM 3665 C CA . TYR B 1 186 ? -9.875 -24.875 -16.25 1 88.69 186 TYR B CA 1
ATOM 3666 C C . TYR B 1 186 ? -8.953 -23.766 -16.703 1 88.69 186 TYR B C 1
ATOM 3668 O O . TYR B 1 186 ? -7.777 -24 -17 1 88.69 186 TYR B O 1
ATOM 3676 N N . ILE B 1 187 ? -9.469 -22.578 -16.703 1 90 187 ILE B N 1
ATOM 3677 C CA . ILE B 1 187 ? -8.656 -21.438 -17.109 1 90 187 ILE B CA 1
ATOM 3678 C C . ILE B 1 187 ? -7.566 -21.172 -16.062 1 90 187 ILE B C 1
ATOM 3680 O O . ILE B 1 187 ? -6.43 -20.859 -16.422 1 90 187 ILE B O 1
ATOM 3684 N N . LEU B 1 188 ? -7.887 -21.359 -14.859 1 92.56 188 LEU B N 1
ATOM 3685 C CA . LEU B 1 188 ? -6.91 -21.156 -13.789 1 92.56 188 LEU B CA 1
ATOM 3686 C C . LEU B 1 188 ? -5.797 -22.203 -13.883 1 92.56 188 LEU B C 1
ATOM 3688 O O . LEU B 1 188 ? -4.621 -21.875 -13.719 1 92.56 188 LEU B O 1
ATOM 3692 N N . ALA B 1 189 ? -6.227 -23.422 -14.148 1 94.25 189 ALA B N 1
ATOM 3693 C CA . ALA B 1 189 ? -5.254 -24.5 -14.312 1 94.25 189 ALA B CA 1
ATOM 3694 C C . ALA B 1 189 ? -4.336 -24.234 -15.5 1 94.25 189 ALA B C 1
ATOM 3696 O O . ALA B 1 189 ? -3.135 -24.516 -15.438 1 94.25 189 ALA B O 1
ATOM 3697 N N . PHE B 1 190 ? -4.91 -23.719 -16.484 1 95.5 190 PHE B N 1
ATOM 3698 C CA . PHE B 1 190 ? -4.133 -23.406 -17.672 1 95.5 190 PHE B CA 1
ATOM 3699 C C . PHE B 1 190 ? -3.119 -22.312 -17.391 1 95.5 190 PHE B C 1
ATOM 3701 O O . PHE B 1 190 ? -1.959 -22.406 -17.797 1 95.5 190 PHE B O 1
ATOM 3708 N N . ILE B 1 191 ? -3.539 -21.312 -16.719 1 95.88 191 ILE B N 1
ATOM 3709 C CA . ILE B 1 191 ? -2.656 -20.203 -16.375 1 95.88 191 ILE B CA 1
ATOM 3710 C C . ILE B 1 191 ? -1.515 -20.703 -15.5 1 95.88 191 ILE B C 1
ATOM 3712 O O . ILE B 1 191 ? -0.354 -20.328 -15.711 1 95.88 191 ILE B O 1
ATOM 3716 N N . ALA B 1 192 ? -1.853 -21.5 -14.547 1 97.38 192 ALA B N 1
ATOM 3717 C CA . ALA B 1 192 ? -0.849 -22.062 -13.641 1 97.38 192 ALA B CA 1
ATOM 3718 C C . ALA B 1 192 ? 0.15 -22.922 -14.406 1 97.38 192 ALA B C 1
ATOM 3720 O O . ALA B 1 192 ? 1.358 -22.844 -14.164 1 97.38 192 ALA B O 1
ATOM 3721 N N . ALA B 1 193 ? -0.377 -23.75 -15.305 1 97.12 193 ALA B N 1
ATOM 3722 C CA . ALA B 1 193 ? 0.49 -24.594 -16.109 1 97.12 193 ALA B CA 1
ATOM 3723 C C . ALA B 1 193 ? 1.418 -23.766 -17 1 97.12 193 ALA B C 1
ATOM 3725 O O . ALA B 1 193 ? 2.611 -24.062 -17.094 1 97.12 193 ALA B O 1
ATOM 3726 N N . ALA B 1 194 ? 0.83 -22.766 -17.594 1 96.94 194 ALA B N 1
ATOM 3727 C CA . ALA B 1 194 ? 1.624 -21.875 -18.422 1 96.94 194 ALA B CA 1
ATOM 3728 C C . ALA B 1 194 ? 2.729 -21.203 -17.625 1 96.94 194 ALA B C 1
ATOM 3730 O O . ALA B 1 194 ? 3.865 -21.094 -18.094 1 96.94 194 ALA B O 1
ATOM 3731 N N . SER B 1 195 ? 2.381 -20.75 -16.469 1 97.5 195 SER B N 1
ATOM 3732 C CA . SER B 1 195 ? 3.357 -20.094 -15.594 1 97.5 195 SER B CA 1
ATOM 3733 C C . SER B 1 195 ? 4.465 -21.062 -15.188 1 97.5 195 SER B C 1
ATOM 3735 O O . SER B 1 195 ? 5.641 -20.688 -15.164 1 97.5 195 SER B O 1
ATOM 3737 N N . CYS B 1 196 ? 4.055 -22.266 -14.875 1 96.5 196 CYS B N 1
ATOM 3738 C CA . CYS B 1 196 ? 5.012 -23.297 -14.492 1 96.5 196 CYS B CA 1
ATOM 3739 C C . CYS B 1 196 ? 5.977 -23.609 -15.633 1 96.5 196 CYS B C 1
ATOM 3741 O O . CYS B 1 196 ? 7.191 -23.641 -15.43 1 96.5 196 CYS B O 1
ATOM 3743 N N . ILE B 1 197 ? 5.434 -23.781 -16.766 1 96.31 197 ILE B N 1
ATOM 3744 C CA . ILE B 1 197 ? 6.234 -24.156 -17.938 1 96.31 197 ILE B CA 1
ATOM 3745 C C . ILE B 1 197 ? 7.188 -23.016 -18.281 1 96.31 197 ILE B C 1
ATOM 3747 O O . ILE B 1 197 ? 8.383 -23.234 -18.484 1 96.31 197 ILE B O 1
ATOM 3751 N N . THR B 1 198 ? 6.684 -21.844 -18.312 1 95.94 198 THR B N 1
ATOM 3752 C CA . THR B 1 198 ? 7.523 -20.703 -18.656 1 95.94 198 THR B CA 1
ATOM 3753 C C . THR B 1 198 ? 8.625 -20.5 -17.625 1 95.94 198 THR B C 1
ATOM 3755 O O . THR B 1 198 ? 9.766 -20.203 -17.969 1 95.94 198 THR B O 1
ATOM 3758 N N . ALA B 1 199 ? 8.305 -20.656 -16.391 1 95.88 199 ALA B N 1
ATOM 3759 C CA . ALA B 1 199 ? 9.297 -20.484 -15.344 1 95.88 199 ALA B CA 1
ATOM 3760 C C . ALA B 1 199 ? 10.398 -21.547 -15.453 1 95.88 199 ALA B C 1
ATOM 3762 O O . ALA B 1 199 ? 11.586 -21.234 -15.305 1 95.88 199 ALA B O 1
ATOM 3763 N N . LEU B 1 200 ? 10.039 -22.781 -15.75 1 94.56 200 LEU B N 1
ATOM 3764 C CA . LEU B 1 200 ? 11.008 -23.875 -15.828 1 94.56 200 LEU B CA 1
ATOM 3765 C C . LEU B 1 200 ? 11.891 -23.719 -17.062 1 94.56 200 LEU B C 1
ATOM 3767 O O . LEU B 1 200 ? 13.086 -24.031 -17.016 1 94.56 200 LEU B O 1
ATOM 3771 N N . VAL B 1 201 ? 11.32 -23.219 -18.109 1 94.12 201 VAL B N 1
ATOM 3772 C CA . VAL B 1 201 ? 12.055 -23.078 -19.359 1 94.12 201 VAL B CA 1
ATOM 3773 C C . VAL B 1 201 ? 13.008 -21.891 -19.266 1 94.12 201 VAL B C 1
ATOM 3775 O O . VAL B 1 201 ? 14.156 -21.953 -19.719 1 94.12 201 VAL B O 1
ATOM 3778 N N . LEU B 1 202 ? 12.57 -20.844 -18.625 1 94.88 202 LEU B N 1
ATOM 3779 C CA . LEU B 1 202 ? 13.336 -19.609 -18.625 1 94.88 202 LEU B CA 1
ATOM 3780 C C . LEU B 1 202 ? 14.281 -19.547 -17.422 1 94.88 202 LEU B C 1
ATOM 3782 O O . LEU B 1 202 ? 15.211 -18.734 -17.391 1 94.88 202 LEU B O 1
ATOM 3786 N N . ALA B 1 203 ? 14.016 -20.359 -16.438 1 89.44 203 ALA B N 1
ATOM 3787 C CA . ALA B 1 203 ? 14.719 -20.25 -15.156 1 89.44 203 ALA B CA 1
ATOM 3788 C C . ALA B 1 203 ? 16.234 -20.281 -15.359 1 89.44 203 ALA B C 1
ATOM 3790 O O . ALA B 1 203 ? 16.953 -19.438 -14.836 1 89.44 203 ALA B O 1
ATOM 3791 N N . ALA B 1 204 ? 16.734 -21.219 -16.172 1 85.62 204 ALA B N 1
ATOM 3792 C CA . ALA B 1 204 ? 18.172 -21.344 -16.391 1 85.62 204 ALA B CA 1
ATOM 3793 C C . ALA B 1 204 ? 18.719 -20.141 -17.156 1 85.62 204 ALA B C 1
ATOM 3795 O O . ALA B 1 204 ? 19.828 -19.688 -16.875 1 85.62 204 ALA B O 1
ATOM 3796 N N . HIS B 1 205 ? 17.953 -19.641 -18.062 1 90.75 205 HIS B N 1
ATOM 3797 C CA . HIS B 1 205 ? 18.375 -18.484 -18.844 1 90.75 205 HIS B CA 1
ATOM 3798 C C . HIS B 1 205 ? 18.438 -17.234 -17.984 1 90.75 205 HIS B C 1
ATOM 3800 O O . HIS B 1 205 ? 19.406 -16.469 -18.047 1 90.75 205 HIS B O 1
ATOM 3806 N N . VAL B 1 206 ? 17.5 -17.109 -17.156 1 91.44 206 VAL B N 1
ATOM 3807 C CA . VAL B 1 206 ? 17.391 -15.859 -16.406 1 91.44 206 VAL B CA 1
ATOM 3808 C C . VAL B 1 206 ? 18.328 -15.906 -15.195 1 91.44 206 VAL B C 1
ATOM 3810 O O . VAL B 1 206 ? 18.781 -14.859 -14.719 1 91.44 206 VAL B O 1
ATOM 3813 N N . GLU B 1 207 ? 18.609 -17.094 -14.766 1 90 207 GLU B N 1
ATOM 3814 C CA . GLU B 1 207 ? 19.578 -17.219 -13.68 1 90 207 GLU B CA 1
ATOM 3815 C C . GLU B 1 207 ? 20.938 -16.641 -14.086 1 90 207 GLU B C 1
ATOM 3817 O O . GLU B 1 207 ? 21.641 -16.047 -13.266 1 90 207 GLU B O 1
ATOM 3822 N N . SER B 1 208 ? 21.359 -16.797 -15.328 1 89.5 208 SER B N 1
ATOM 3823 C CA . SER B 1 208 ? 22.641 -16.312 -15.828 1 89.5 208 SER B CA 1
ATOM 3824 C C . SER B 1 208 ? 22.734 -14.797 -15.711 1 89.5 208 SER B C 1
ATOM 3826 O O . SER B 1 208 ? 23.844 -14.242 -15.641 1 89.5 208 SER B O 1
ATOM 3828 N N . LEU B 1 209 ? 21.578 -14.203 -15.609 1 90.06 209 LEU B N 1
ATOM 3829 C CA . LEU B 1 209 ? 21.562 -12.75 -15.516 1 90.06 209 LEU B CA 1
ATOM 3830 C C . LEU B 1 209 ? 22.094 -12.289 -14.156 1 90.06 209 LEU B C 1
ATOM 3832 O O . LEU B 1 209 ? 22.547 -11.156 -14.023 1 90.06 209 LEU B O 1
ATOM 3836 N N . LEU B 1 210 ? 22.047 -13.141 -13.188 1 87.25 210 LEU B N 1
ATOM 3837 C CA . LEU B 1 210 ? 22.516 -12.805 -11.844 1 87.25 210 LEU B CA 1
ATOM 3838 C C . LEU B 1 210 ? 24.016 -12.531 -11.844 1 87.25 210 LEU B C 1
ATOM 3840 O O . LEU B 1 210 ? 24.516 -11.789 -10.992 1 87.25 210 LEU B O 1
ATOM 3844 N N . TYR B 1 211 ? 24.625 -13.102 -12.812 1 86.62 211 TYR B N 1
ATOM 3845 C CA . TYR B 1 211 ? 26.078 -13 -12.867 1 86.62 211 TYR B CA 1
ATOM 3846 C C . TYR B 1 211 ? 26.516 -11.875 -13.805 1 86.62 211 TYR B C 1
ATOM 3848 O O . TYR B 1 211 ? 27.703 -11.664 -14.023 1 86.62 211 TYR B O 1
ATOM 3856 N N . GLY B 1 212 ? 25.594 -11.156 -14.336 1 88.44 212 GLY B N 1
ATOM 3857 C CA . GLY B 1 212 ? 25.891 -10.039 -15.211 1 88.44 212 GLY B CA 1
ATOM 3858 C C . GLY B 1 212 ? 25.578 -10.32 -16.672 1 88.44 212 GLY B C 1
ATOM 3859 O O . GLY B 1 212 ? 25.5 -11.477 -17.078 1 88.44 212 GLY B O 1
ATOM 3860 N N . ASP B 1 213 ? 25.484 -9.227 -17.422 1 89.19 213 ASP B N 1
ATOM 3861 C CA . ASP B 1 213 ? 25.109 -9.352 -18.812 1 89.19 213 ASP B CA 1
ATOM 3862 C C . ASP B 1 213 ? 26.219 -10.008 -19.625 1 89.19 213 ASP B C 1
ATOM 3864 O O . ASP B 1 213 ? 25.953 -10.812 -20.531 1 89.19 213 ASP B O 1
ATOM 3868 N N . ASP B 1 214 ? 27.422 -9.648 -19.234 1 90.44 214 ASP B N 1
ATOM 3869 C CA . ASP B 1 214 ? 28.562 -10.219 -19.953 1 90.44 214 ASP B CA 1
ATOM 3870 C C . ASP B 1 214 ? 28.672 -11.727 -19.703 1 90.44 214 ASP B C 1
ATOM 3872 O O . ASP B 1 214 ? 28.891 -12.5 -20.625 1 90.44 214 ASP B O 1
ATOM 3876 N N . ALA B 1 215 ? 28.438 -12.117 -18.516 1 90 215 ALA B N 1
ATOM 3877 C CA . ALA B 1 215 ? 28.484 -13.531 -18.141 1 90 215 ALA B CA 1
ATOM 3878 C C . ALA B 1 215 ? 27.375 -14.305 -18.844 1 90 215 ALA B C 1
ATOM 3880 O O . ALA B 1 215 ? 27.578 -15.453 -19.25 1 90 215 ALA B O 1
ATOM 3881 N N . SER B 1 216 ? 26.312 -13.688 -18.938 1 89.69 216 SER B N 1
ATOM 3882 C CA . SER B 1 216 ? 25.172 -14.328 -19.594 1 89.69 216 SER B CA 1
ATOM 3883 C C . SER B 1 216 ? 25.453 -14.547 -21.078 1 89.69 216 SER B C 1
ATOM 3885 O O . SER B 1 216 ? 25.125 -15.602 -21.625 1 89.69 216 SER B O 1
ATOM 3887 N N . MET B 1 217 ? 26.062 -13.578 -21.656 1 90 217 MET B N 1
ATOM 3888 C CA . MET B 1 217 ? 26.406 -13.703 -23.062 1 90 217 MET B CA 1
ATOM 3889 C C . MET B 1 217 ? 27.406 -14.844 -23.281 1 90 217 MET B C 1
ATOM 3891 O O . MET B 1 217 ? 27.312 -15.562 -24.281 1 90 217 MET B O 1
ATOM 3895 N N . LEU B 1 218 ? 28.219 -14.977 -22.375 1 89.31 218 LEU B N 1
ATOM 3896 C CA . LEU B 1 218 ? 29.219 -16.031 -22.469 1 89.31 218 LEU B CA 1
ATOM 3897 C C . LEU B 1 218 ? 28.578 -17.406 -22.344 1 89.31 218 LEU B C 1
ATOM 3899 O O . LEU B 1 218 ? 29.094 -18.391 -22.891 1 89.31 218 LEU B O 1
ATOM 3903 N N . SER B 1 219 ? 27.484 -17.531 -21.703 1 90.44 219 SER B N 1
ATOM 3904 C CA . SER B 1 219 ? 26.781 -18.797 -21.531 1 90.44 219 SER B CA 1
ATOM 3905 C C . SER B 1 219 ? 25.812 -19.047 -22.688 1 90.44 219 SER B C 1
ATOM 3907 O O . SER B 1 219 ? 25.062 -20.016 -22.688 1 90.44 219 SER B O 1
ATOM 3909 N N . GLY B 1 220 ? 25.797 -18.047 -23.641 1 90.69 220 GLY B N 1
ATOM 3910 C CA . GLY B 1 220 ? 25 -18.219 -24.844 1 90.69 220 GLY B CA 1
ATOM 3911 C C . GLY B 1 220 ? 23.609 -17.609 -24.734 1 90.69 220 GLY B C 1
ATOM 3912 O O . GLY B 1 220 ? 22.75 -17.875 -25.578 1 90.69 220 GLY B O 1
ATOM 3913 N N . VAL B 1 221 ? 23.406 -16.953 -23.719 1 91.94 221 VAL B N 1
ATOM 3914 C CA . VAL B 1 221 ? 22.094 -16.359 -23.5 1 91.94 221 VAL B CA 1
ATOM 3915 C C . VAL B 1 221 ? 22.156 -14.852 -23.781 1 91.94 221 VAL B C 1
ATOM 3917 O O . VAL B 1 221 ? 23.031 -14.156 -23.266 1 91.94 221 VAL B O 1
ATOM 3920 N N . GLU B 1 222 ? 21.266 -14.383 -24.672 1 93.69 222 GLU B N 1
ATOM 3921 C CA . GLU B 1 222 ? 21.141 -12.938 -24.875 1 93.69 222 GLU B CA 1
ATOM 3922 C C . GLU B 1 222 ? 20.391 -12.273 -23.734 1 93.69 222 GLU B C 1
ATOM 3924 O O . GLU B 1 222 ? 19.188 -12.484 -23.562 1 93.69 222 GLU B O 1
ATOM 3929 N N . PRO B 1 223 ? 21.094 -11.523 -23.016 1 92.94 223 PRO B N 1
ATOM 3930 C CA . PRO B 1 223 ? 20.516 -10.992 -21.781 1 92.94 223 PRO B CA 1
ATOM 3931 C C . PRO B 1 223 ? 19.219 -10.219 -22.016 1 92.94 223 PRO B C 1
ATOM 3933 O O . PRO B 1 223 ? 18.25 -10.375 -21.266 1 92.94 223 PRO B O 1
ATOM 3936 N N . ARG B 1 224 ? 19.234 -9.406 -23.016 1 92.06 224 ARG B N 1
ATOM 3937 C CA . ARG B 1 224 ? 18.047 -8.578 -23.281 1 92.06 224 ARG B CA 1
ATOM 3938 C C . ARG B 1 224 ? 16.828 -9.445 -23.594 1 92.06 224 ARG B C 1
ATOM 3940 O O . ARG B 1 224 ? 15.742 -9.203 -23.062 1 92.06 224 ARG B O 1
ATOM 3947 N N . ARG B 1 225 ? 16.984 -10.422 -24.359 1 94 225 ARG B N 1
ATOM 3948 C CA . ARG B 1 225 ? 15.883 -11.297 -24.75 1 94 225 ARG B CA 1
ATOM 3949 C C . ARG B 1 225 ? 15.391 -12.117 -23.562 1 94 225 ARG B C 1
ATOM 3951 O O . ARG B 1 225 ? 14.18 -12.281 -23.375 1 94 225 ARG B O 1
ATOM 3958 N N . ALA B 1 226 ? 16.312 -12.586 -22.844 1 93.94 226 ALA B N 1
ATOM 3959 C CA . ALA B 1 226 ? 15.961 -13.367 -21.656 1 93.94 226 ALA B CA 1
ATOM 3960 C C . ALA B 1 226 ? 15.188 -12.523 -20.656 1 93.94 226 ALA B C 1
A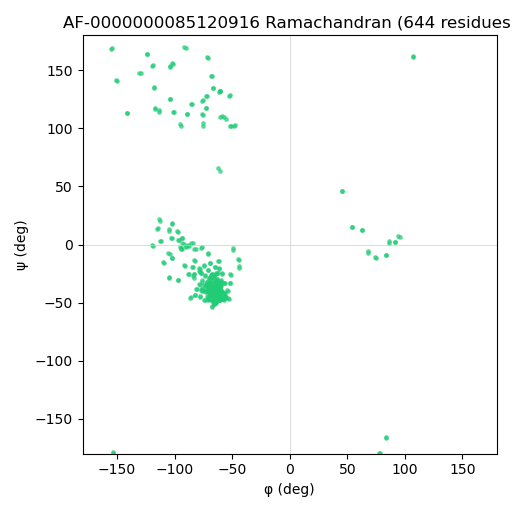TOM 3962 O O . ALA B 1 226 ? 14.195 -12.977 -20.078 1 93.94 226 ALA B O 1
ATOM 3963 N N . ARG B 1 227 ? 15.633 -11.383 -20.5 1 93.56 227 ARG B N 1
ATOM 3964 C CA . ARG B 1 227 ? 15 -10.461 -19.562 1 93.56 227 ARG B CA 1
ATOM 3965 C C . ARG B 1 227 ? 13.586 -10.117 -20 1 93.56 227 ARG B C 1
ATOM 3967 O O . ARG B 1 227 ? 12.648 -10.188 -19.203 1 93.56 227 ARG B O 1
ATOM 3974 N N . ILE B 1 228 ? 13.43 -9.789 -21.219 1 93.81 228 ILE B N 1
ATOM 3975 C CA . ILE B 1 228 ? 12.125 -9.422 -21.75 1 93.81 228 ILE B CA 1
ATOM 3976 C C . ILE B 1 228 ? 11.18 -10.625 -21.672 1 93.81 228 ILE B C 1
ATOM 3978 O O . ILE B 1 228 ? 10.016 -10.484 -21.281 1 93.81 228 ILE B O 1
ATOM 3982 N N . ALA B 1 229 ? 11.672 -11.734 -22.031 1 95.56 229 ALA B N 1
ATOM 3983 C CA . ALA B 1 229 ? 10.867 -12.945 -21.984 1 95.56 229 ALA B CA 1
ATOM 3984 C C . ALA B 1 229 ? 10.375 -13.227 -20.562 1 95.56 229 ALA B C 1
ATOM 3986 O O . ALA B 1 229 ? 9.211 -13.57 -20.359 1 95.56 229 ALA B O 1
ATOM 3987 N N . ALA B 1 230 ? 11.242 -13.055 -19.641 1 96 230 ALA B N 1
ATOM 3988 C CA . ALA B 1 230 ? 10.898 -13.297 -18.234 1 96 230 ALA B CA 1
ATOM 3989 C C . ALA B 1 230 ? 9.867 -12.289 -17.75 1 96 230 ALA B C 1
ATOM 3991 O O . ALA B 1 230 ? 8.891 -12.656 -17.094 1 96 230 ALA B O 1
ATOM 3992 N N . LEU B 1 231 ? 10.062 -11.055 -18.094 1 95.19 231 LEU B N 1
ATOM 3993 C CA . LEU B 1 231 ? 9.156 -9.992 -17.672 1 95.19 231 LEU B CA 1
ATOM 3994 C C . LEU B 1 231 ? 7.77 -10.18 -18.281 1 95.19 231 LEU B C 1
ATOM 3996 O O . LEU B 1 231 ? 6.766 -10.039 -17.578 1 95.19 231 LEU B O 1
ATOM 4000 N N . VAL B 1 232 ? 7.75 -10.523 -19.5 1 95.75 232 VAL B N 1
ATOM 4001 C CA . VAL B 1 232 ? 6.48 -10.688 -20.203 1 95.75 232 VAL B CA 1
ATOM 4002 C C . VAL B 1 232 ? 5.762 -11.93 -19.672 1 95.75 232 VAL B C 1
ATOM 4004 O O . VAL B 1 232 ? 4.562 -11.891 -19.391 1 95.75 232 VAL B O 1
ATOM 4007 N N . ALA B 1 233 ? 6.48 -13.016 -19.547 1 97 233 ALA B N 1
ATOM 4008 C CA . ALA B 1 233 ? 5.887 -14.242 -19.031 1 97 233 ALA B CA 1
ATOM 4009 C C . ALA B 1 233 ? 5.305 -14.031 -17.641 1 97 233 ALA B C 1
ATOM 4011 O O . ALA B 1 233 ? 4.164 -14.414 -17.375 1 97 233 ALA B O 1
ATOM 4012 N N . ALA B 1 234 ? 6.047 -13.391 -16.797 1 97.19 234 ALA B N 1
ATOM 4013 C CA . ALA B 1 234 ? 5.602 -13.102 -15.438 1 97.19 234 ALA B CA 1
ATOM 4014 C C . ALA B 1 234 ? 4.398 -12.164 -15.438 1 97.19 234 ALA B C 1
ATOM 4016 O O . ALA B 1 234 ? 3.398 -12.422 -14.773 1 97.19 234 ALA B O 1
ATOM 4017 N N . GLY B 1 235 ? 4.527 -11.109 -16.219 1 97 235 GLY B N 1
ATOM 4018 C CA . GLY B 1 235 ? 3.457 -10.125 -16.281 1 97 235 GLY B CA 1
ATOM 4019 C C . GLY B 1 235 ? 2.148 -10.703 -16.781 1 97 235 GLY B C 1
ATOM 4020 O O . GLY B 1 235 ? 1.087 -10.438 -16.219 1 97 235 GLY B O 1
ATOM 4021 N N . VAL B 1 236 ? 2.213 -11.492 -17.797 1 96.88 236 VAL B N 1
ATOM 4022 C CA . VAL B 1 236 ? 1.025 -12.039 -18.453 1 96.88 236 VAL B CA 1
ATOM 4023 C C . VAL B 1 236 ? 0.32 -13.008 -17.516 1 96.88 236 VAL B C 1
ATOM 4025 O O . VAL B 1 236 ? -0.894 -12.914 -17.312 1 96.88 236 VAL B O 1
ATOM 4028 N N . THR B 1 237 ? 1.033 -13.883 -16.938 1 97.38 237 THR B N 1
ATOM 4029 C CA . THR B 1 237 ? 0.419 -14.914 -16.109 1 97.38 237 THR B CA 1
ATOM 4030 C C . THR B 1 237 ? -0.124 -14.312 -14.812 1 97.38 237 THR B C 1
ATOM 4032 O O . THR B 1 237 ? -1.224 -14.656 -14.375 1 97.38 237 THR B O 1
ATOM 4035 N N . VAL B 1 238 ? 0.616 -13.359 -14.219 1 97.56 238 VAL B N 1
ATOM 4036 C CA . VAL B 1 238 ? 0.169 -12.727 -12.984 1 97.56 238 VAL B CA 1
ATOM 4037 C C . VAL B 1 238 ? -1.075 -11.883 -13.25 1 97.56 238 VAL B C 1
ATOM 4039 O O . VAL B 1 238 ? -2.029 -11.906 -12.469 1 97.56 238 VAL B O 1
ATOM 4042 N N . ALA B 1 239 ? -0.999 -11.172 -14.336 1 96.69 239 ALA B N 1
ATOM 4043 C CA . ALA B 1 239 ? -2.152 -10.344 -14.68 1 96.69 239 ALA B CA 1
ATOM 4044 C C . ALA B 1 239 ? -3.393 -11.203 -14.914 1 96.69 239 ALA B C 1
ATOM 4046 O O . ALA B 1 239 ? -4.484 -10.859 -14.453 1 96.69 239 ALA B O 1
ATOM 4047 N N . ALA B 1 240 ? -3.215 -12.297 -15.602 1 94.94 240 ALA B N 1
ATOM 4048 C CA . ALA B 1 240 ? -4.328 -13.188 -15.906 1 94.94 240 ALA B CA 1
ATOM 4049 C C . ALA B 1 240 ? -4.957 -13.734 -14.625 1 94.94 240 ALA B C 1
ATOM 4051 O O . ALA B 1 240 ? -6.18 -13.703 -14.469 1 94.94 240 ALA B O 1
ATOM 4052 N N . ILE B 1 241 ? -4.137 -14.211 -13.719 1 94.38 241 ILE B N 1
ATOM 4053 C CA . ILE B 1 241 ? -4.672 -14.812 -12.508 1 94.38 241 ILE B CA 1
ATOM 4054 C C . ILE B 1 241 ? -5.301 -13.734 -11.625 1 94.38 241 ILE B C 1
ATOM 4056 O O . ILE B 1 241 ? -6.289 -13.984 -10.938 1 94.38 241 ILE B O 1
ATOM 4060 N N . THR B 1 242 ? -4.766 -12.531 -11.625 1 92.69 242 THR B N 1
ATOM 4061 C CA . THR B 1 242 ? -5.273 -11.414 -10.828 1 92.69 242 THR B CA 1
ATOM 4062 C C . THR B 1 242 ? -6.688 -11.047 -11.258 1 92.69 242 THR B C 1
ATOM 4064 O O . THR B 1 242 ? -7.5 -10.617 -10.438 1 92.69 242 THR B O 1
ATOM 4067 N N . GLY B 1 243 ? -6.984 -11.258 -12.484 1 88.94 243 GLY B N 1
ATOM 4068 C CA . GLY B 1 243 ? -8.328 -10.984 -12.977 1 88.94 243 GLY B CA 1
ATOM 4069 C C . GLY B 1 243 ? -9.391 -11.844 -12.312 1 88.94 243 GLY B C 1
ATOM 4070 O O . GLY B 1 243 ? -10.547 -11.445 -12.211 1 88.94 243 GLY B O 1
ATOM 4071 N N . TYR B 1 244 ? -8.984 -12.984 -11.805 1 88.31 244 TYR B N 1
ATOM 4072 C CA . TYR B 1 244 ? -9.945 -13.922 -11.234 1 88.31 244 TYR B CA 1
ATOM 4073 C C . TYR B 1 244 ? -9.891 -13.898 -9.711 1 88.31 244 TYR B C 1
ATOM 4075 O O . TYR B 1 244 ? -10.891 -14.172 -9.047 1 88.31 244 TYR B O 1
ATOM 4083 N N . THR B 1 245 ? -8.758 -13.578 -9.156 1 89.88 245 THR B N 1
ATOM 4084 C CA . THR B 1 245 ? -8.594 -13.703 -7.715 1 89.88 245 THR B CA 1
ATOM 4085 C C . THR B 1 245 ? -8.531 -12.336 -7.055 1 89.88 245 THR B C 1
ATOM 4087 O O . THR B 1 245 ? -8.672 -12.219 -5.836 1 89.88 245 THR B O 1
ATOM 4090 N N . GLY B 1 246 ? -8.297 -11.32 -7.898 1 88.31 246 GLY B N 1
ATOM 4091 C CA . GLY B 1 246 ? -7.953 -10.031 -7.312 1 88.31 246 GLY B CA 1
ATOM 4092 C C . GLY B 1 246 ? -6.477 -9.906 -6.977 1 88.31 246 GLY B C 1
ATOM 4093 O O . GLY B 1 246 ? -5.664 -10.719 -7.426 1 88.31 246 GLY B O 1
ATOM 4094 N N . VAL B 1 247 ? -6.125 -8.93 -6.199 1 89.88 247 VAL B N 1
ATOM 4095 C CA . VAL B 1 247 ? -4.723 -8.609 -5.941 1 89.88 247 VAL B CA 1
ATOM 4096 C C . VAL B 1 247 ? -4.234 -9.406 -4.73 1 89.88 247 VAL B C 1
ATOM 4098 O O . VAL B 1 247 ? -4.734 -9.234 -3.619 1 89.88 247 VAL B O 1
ATOM 4101 N N . ILE B 1 248 ? -3.381 -10.297 -4.938 1 93 248 ILE B N 1
ATOM 4102 C CA . ILE B 1 248 ? -2.67 -11.008 -3.885 1 93 248 ILE B CA 1
ATOM 4103 C C . ILE B 1 248 ? -1.187 -10.648 -3.926 1 93 248 ILE B C 1
ATOM 4105 O O . ILE B 1 248 ? -0.479 -11.008 -4.871 1 93 248 ILE B O 1
ATOM 4109 N N . GLY B 1 249 ? -0.791 -10.031 -2.941 1 91.94 249 GLY B N 1
ATOM 4110 C CA . GLY B 1 249 ? 0.566 -9.508 -2.955 1 91.94 249 GLY B CA 1
ATOM 4111 C C . GLY B 1 249 ? 1.539 -10.352 -2.152 1 91.94 249 GLY B C 1
ATOM 4112 O O . GLY B 1 249 ? 1.126 -11.18 -1.333 1 91.94 249 GLY B O 1
ATOM 4113 N N . PHE B 1 250 ? 2.834 -10.266 -2.496 1 95.62 250 PHE B N 1
ATOM 4114 C CA . PHE B 1 250 ? 3.988 -10.633 -1.681 1 95.62 250 PHE B CA 1
ATOM 4115 C C . PHE B 1 250 ? 4.277 -12.125 -1.786 1 95.62 250 PHE B C 1
ATOM 4117 O O . PHE B 1 250 ? 5.293 -12.602 -1.276 1 95.62 250 PHE B O 1
ATOM 4124 N N . VAL B 1 251 ? 3.393 -12.93 -2.42 1 97.44 251 VAL B N 1
ATOM 4125 C CA . VAL B 1 251 ? 3.678 -14.352 -2.559 1 97.44 251 VAL B CA 1
ATOM 4126 C C . VAL B 1 251 ? 4.938 -14.547 -3.4 1 97.44 251 VAL B C 1
ATOM 4128 O O . VAL B 1 251 ? 5.773 -15.398 -3.09 1 97.44 251 VAL B O 1
ATOM 4131 N N . GLY B 1 252 ? 5.023 -13.781 -4.434 1 97.31 252 GLY B N 1
ATOM 4132 C CA . GLY B 1 252 ? 6.195 -13.828 -5.289 1 97.31 252 GLY B CA 1
ATOM 4133 C C . GLY B 1 252 ? 7.465 -13.375 -4.586 1 97.31 252 GLY B C 1
ATOM 4134 O O . GLY B 1 252 ? 8.57 -13.656 -5.055 1 97.31 252 GLY B O 1
ATOM 4135 N N . LEU B 1 253 ? 7.344 -12.68 -3.545 1 95.94 253 LEU B N 1
ATOM 4136 C CA . LEU B 1 253 ? 8.477 -12.258 -2.732 1 95.94 253 LEU B CA 1
ATOM 4137 C C . LEU B 1 253 ? 8.852 -13.32 -1.71 1 95.94 253 LEU B C 1
ATOM 4139 O O . LEU B 1 253 ? 10.023 -13.68 -1.575 1 95.94 253 LEU B O 1
ATOM 4143 N N . ILE B 1 254 ? 7.891 -13.859 -1.053 1 96.62 254 ILE B N 1
ATOM 4144 C CA . ILE B 1 254 ? 8.094 -14.75 0.085 1 96.62 254 ILE B CA 1
ATOM 4145 C C . ILE B 1 254 ? 8.57 -16.109 -0.405 1 96.62 254 ILE B C 1
ATOM 4147 O O . ILE B 1 254 ? 9.57 -16.641 0.091 1 96.62 254 ILE B O 1
ATOM 4151 N N . ALA B 1 255 ? 7.906 -16.625 -1.376 1 96.94 255 ALA B N 1
ATOM 4152 C CA . ALA B 1 255 ? 8.109 -18.016 -1.778 1 96.94 255 ALA B CA 1
ATOM 4153 C C . ALA B 1 255 ? 9.508 -18.219 -2.336 1 96.94 255 ALA B C 1
ATOM 4155 O O . ALA B 1 255 ? 10.234 -19.109 -1.882 1 96.94 255 ALA B O 1
ATOM 4156 N N . PRO B 1 256 ? 9.953 -17.406 -3.303 1 94.94 256 PRO B N 1
ATOM 4157 C CA . PRO B 1 256 ? 11.305 -17.625 -3.828 1 94.94 256 PRO B CA 1
ATOM 4158 C C . PRO B 1 256 ? 12.391 -17.422 -2.771 1 94.94 256 PRO B C 1
ATOM 4160 O O . PRO B 1 256 ? 13.359 -18.172 -2.727 1 94.94 256 PRO B O 1
ATOM 4163 N N . ASN B 1 257 ? 12.258 -16.391 -1.967 1 94.19 257 ASN B N 1
ATOM 4164 C CA . ASN B 1 257 ? 13.25 -16.141 -0.932 1 94.19 257 ASN B CA 1
ATOM 4165 C C . ASN B 1 257 ? 13.289 -17.281 0.096 1 94.19 257 ASN B C 1
ATOM 4167 O O . ASN B 1 257 ? 14.367 -17.688 0.535 1 94.19 257 ASN B O 1
ATOM 4171 N N . ALA B 1 258 ? 12.18 -17.734 0.456 1 93.62 258 ALA B N 1
ATOM 4172 C CA . ALA B 1 258 ? 12.109 -18.859 1.377 1 93.62 258 ALA B CA 1
ATOM 4173 C C . ALA B 1 258 ? 12.695 -20.125 0.745 1 93.62 258 ALA B C 1
ATOM 4175 O O . ALA B 1 258 ? 13.383 -20.906 1.415 1 93.62 258 ALA B O 1
ATOM 4176 N N . ALA B 1 259 ? 12.391 -20.359 -0.514 1 93.69 259 ALA B N 1
ATOM 4177 C CA . ALA B 1 259 ? 12.906 -21.516 -1.23 1 93.69 259 ALA B CA 1
ATOM 4178 C C . ALA B 1 259 ? 14.43 -21.531 -1.229 1 93.69 259 ALA B C 1
ATOM 4180 O O . ALA B 1 259 ? 15.047 -22.578 -0.974 1 93.69 259 ALA B O 1
ATOM 4181 N N . ARG B 1 260 ? 15 -20.375 -1.543 1 90.62 260 ARG B N 1
ATOM 4182 C CA . ARG B 1 260 ? 16.453 -20.281 -1.558 1 90.62 260 ARG B CA 1
ATOM 4183 C C . ARG B 1 260 ? 17.047 -20.562 -0.174 1 90.62 260 ARG B C 1
ATOM 4185 O O . ARG B 1 260 ? 18.094 -21.188 -0.051 1 90.62 260 ARG B O 1
ATOM 4192 N N . ARG B 1 261 ? 16.422 -20.078 0.786 1 87.5 261 ARG B N 1
ATOM 4193 C CA . ARG B 1 261 ? 16.906 -20.25 2.152 1 87.5 261 ARG B CA 1
ATOM 4194 C C . ARG B 1 261 ? 16.828 -21.703 2.582 1 87.5 261 ARG B C 1
ATOM 4196 O O . ARG B 1 261 ? 17.719 -22.203 3.273 1 87.5 261 ARG B O 1
ATOM 4203 N N . VAL B 1 262 ? 15.734 -22.375 2.223 1 87.88 262 VAL B N 1
ATOM 4204 C CA . VAL B 1 262 ? 15.5 -23.734 2.676 1 87.88 262 VAL B CA 1
ATOM 4205 C C . VAL B 1 262 ? 16.359 -24.703 1.861 1 87.88 262 VAL B C 1
ATOM 4207 O O . VAL B 1 262 ? 16.859 -25.703 2.393 1 87.88 262 VAL B O 1
ATOM 4210 N N . LEU B 1 263 ? 16.422 -24.562 0.59 1 86.06 263 LEU B N 1
ATOM 4211 C CA . LEU B 1 263 ? 17.188 -25.453 -0.276 1 86.06 263 LEU B CA 1
ATOM 4212 C C . LEU B 1 263 ? 18.688 -25.25 -0.064 1 86.06 263 LEU B C 1
ATOM 4214 O O . LEU B 1 263 ? 19.453 -26.219 -0.117 1 86.06 263 LEU B O 1
ATOM 4218 N N . GLN B 1 264 ? 19.203 -24.109 0.317 1 75.94 264 GLN B N 1
ATOM 4219 C CA . GLN B 1 264 ? 20.609 -23.75 0.488 1 75.94 264 GLN B CA 1
ATOM 4220 C C . GLN B 1 264 ? 21.406 -24.047 -0.779 1 75.94 264 GLN B C 1
ATOM 4222 O O . GLN B 1 264 ? 22.547 -24.5 -0.706 1 75.94 264 GLN B O 1
ATOM 4227 N N . CYS B 1 265 ? 20.734 -24.281 -1.953 1 72.44 265 CYS B N 1
ATOM 4228 C CA . CYS B 1 265 ? 21.406 -24.438 -3.24 1 72.44 265 CYS B CA 1
ATOM 4229 C C . CYS B 1 265 ? 20.875 -23.453 -4.262 1 72.44 265 CYS B C 1
ATOM 4231 O O . CYS B 1 265 ? 19.797 -22.875 -4.078 1 72.44 265 CYS B O 1
ATOM 4233 N N . VAL B 1 266 ? 21.734 -23.375 -5.297 1 69.69 266 VAL B N 1
ATOM 4234 C CA . VAL B 1 266 ? 21.453 -22.25 -6.184 1 69.69 266 VAL B CA 1
ATOM 4235 C C . VAL B 1 266 ? 21 -22.766 -7.547 1 69.69 266 VAL B C 1
ATOM 4237 O O . VAL B 1 266 ? 20.906 -22 -8.508 1 69.69 266 VAL B O 1
ATOM 4240 N N . GLU B 1 267 ? 20.516 -23.984 -7.598 1 83.44 267 GLU B N 1
ATOM 4241 C CA . GLU B 1 267 ? 20.047 -24.438 -8.906 1 83.44 267 GLU B CA 1
ATOM 4242 C C . GLU B 1 267 ? 18.688 -23.812 -9.25 1 83.44 267 GLU B C 1
ATOM 4244 O O . GLU B 1 267 ? 17.703 -24.047 -8.555 1 83.44 267 GLU B O 1
ATOM 4249 N N . ALA B 1 268 ? 18.609 -23.156 -10.336 1 86.69 268 ALA B N 1
ATOM 4250 C CA . ALA B 1 268 ? 17.484 -22.281 -10.68 1 86.69 268 ALA B CA 1
ATOM 4251 C C . ALA B 1 268 ? 16.188 -23.062 -10.805 1 86.69 268 ALA B C 1
ATOM 4253 O O . ALA B 1 268 ? 15.141 -22.625 -10.32 1 86.69 268 ALA B O 1
ATOM 4254 N N . ARG B 1 269 ? 16.25 -24.234 -11.461 1 88.75 269 ARG B N 1
ATOM 4255 C CA . ARG B 1 269 ? 15.047 -25.016 -11.688 1 88.75 269 ARG B CA 1
ATOM 4256 C C . ARG B 1 269 ? 14.5 -25.594 -10.383 1 88.75 269 ARG B C 1
ATOM 4258 O O . ARG B 1 269 ? 13.281 -25.641 -10.18 1 88.75 269 ARG B O 1
ATOM 4265 N N . LEU B 1 270 ? 15.383 -26 -9.516 1 89.38 270 LEU B N 1
ATOM 4266 C CA . LEU B 1 270 ? 14.961 -26.516 -8.219 1 89.38 270 LEU B CA 1
ATOM 4267 C C . LEU B 1 270 ? 14.367 -25.406 -7.355 1 89.38 270 LEU B C 1
ATOM 4269 O O . LEU B 1 270 ? 13.383 -25.625 -6.648 1 89.38 270 LEU B O 1
ATOM 4273 N N . VAL B 1 271 ? 14.961 -24.297 -7.465 1 92 271 VAL B N 1
ATOM 4274 C CA . VAL B 1 271 ? 14.453 -23.156 -6.723 1 92 271 VAL B CA 1
ATOM 4275 C C . VAL B 1 271 ? 13.07 -22.766 -7.238 1 92 271 VAL B C 1
ATOM 4277 O O . VAL B 1 271 ? 12.172 -22.453 -6.453 1 92 271 VAL B O 1
ATOM 4280 N N . ALA B 1 272 ? 12.977 -22.859 -8.508 1 94 272 ALA B N 1
ATOM 4281 C CA . ALA B 1 272 ? 11.695 -22.516 -9.117 1 94 272 ALA B CA 1
ATOM 4282 C C . ALA B 1 272 ? 10.602 -23.469 -8.656 1 94 272 ALA B C 1
ATOM 4284 O O . ALA B 1 272 ? 9.531 -23.047 -8.219 1 94 272 ALA B O 1
ATOM 4285 N N . VAL B 1 273 ? 10.859 -24.734 -8.719 1 93.31 273 VAL B N 1
ATOM 4286 C CA . VAL B 1 273 ? 9.883 -25.75 -8.336 1 93.31 273 VAL B CA 1
ATOM 4287 C C . VAL B 1 273 ? 9.547 -25.625 -6.855 1 93.31 273 VAL B C 1
ATOM 4289 O O . VAL B 1 273 ? 8.375 -25.656 -6.473 1 93.31 273 VAL B O 1
ATOM 4292 N N . THR B 1 274 ? 10.562 -25.453 -6.07 1 93.94 274 THR B N 1
ATOM 4293 C CA . THR B 1 274 ? 10.359 -25.297 -4.633 1 93.94 274 THR B CA 1
ATOM 4294 C C . THR B 1 274 ? 9.555 -24.031 -4.336 1 93.94 274 THR B C 1
ATOM 4296 O O . THR B 1 274 ? 8.695 -24.031 -3.455 1 93.94 274 THR B O 1
ATOM 4299 N N . SER B 1 275 ? 9.836 -22.984 -5.059 1 96 275 SER B N 1
ATOM 4300 C CA . SER B 1 275 ? 9.094 -21.734 -4.898 1 96 275 SER B CA 1
ATOM 4301 C C . SER B 1 275 ? 7.621 -21.922 -5.238 1 96 275 SER B C 1
ATOM 4303 O O . SER B 1 275 ? 6.746 -21.406 -4.543 1 96 275 SER B O 1
ATOM 4305 N N . MET B 1 276 ? 7.387 -22.609 -6.305 1 96.75 276 MET B N 1
ATOM 4306 C CA . MET B 1 276 ? 6.008 -22.844 -6.734 1 96.75 276 MET B CA 1
ATOM 4307 C C . MET B 1 276 ? 5.238 -23.641 -5.691 1 96.75 276 MET B C 1
ATOM 4309 O O . MET B 1 276 ? 4.082 -23.344 -5.391 1 96.75 276 MET B O 1
ATOM 4313 N N . LEU B 1 277 ? 5.859 -24.625 -5.125 1 95.94 277 LEU B N 1
ATOM 4314 C CA . LEU B 1 277 ? 5.234 -25.438 -4.082 1 95.94 277 LEU B CA 1
ATOM 4315 C C . LEU B 1 277 ? 4.98 -24.594 -2.83 1 95.94 277 LEU B C 1
ATOM 4317 O O . LEU B 1 277 ? 3.912 -24.688 -2.221 1 95.94 277 LEU B O 1
ATOM 4321 N N . LEU B 1 278 ? 5.891 -23.812 -2.508 1 96.44 278 LEU B N 1
ATOM 4322 C CA . LEU B 1 278 ? 5.746 -22.938 -1.351 1 96.44 278 LEU B CA 1
ATOM 4323 C C . LEU B 1 278 ? 4.645 -21.906 -1.585 1 96.44 278 LEU B C 1
ATOM 4325 O O . LEU B 1 278 ? 3.863 -21.609 -0.678 1 96.44 278 LEU B O 1
ATOM 4329 N N . GLY B 1 279 ? 4.684 -21.344 -2.791 1 97.75 279 GLY B N 1
ATOM 4330 C CA . GLY B 1 279 ? 3.625 -20.406 -3.125 1 97.75 279 GLY B CA 1
ATOM 4331 C C . GLY B 1 279 ? 2.234 -21 -2.988 1 97.75 279 GLY B C 1
ATOM 4332 O O . GLY B 1 279 ? 1.346 -20.375 -2.4 1 97.75 279 GLY B O 1
ATOM 4333 N N . ALA B 1 280 ? 2.107 -22.172 -3.514 1 97.5 280 ALA B N 1
ATOM 4334 C CA . ALA B 1 280 ? 0.833 -22.891 -3.408 1 97.5 280 ALA B CA 1
ATOM 4335 C C . ALA B 1 280 ? 0.469 -23.141 -1.949 1 97.5 280 ALA B C 1
ATOM 4337 O O . ALA B 1 280 ? -0.688 -22.984 -1.555 1 97.5 280 ALA B O 1
ATOM 4338 N N . ALA B 1 281 ? 1.393 -23.5 -1.187 1 96.44 281 ALA B N 1
ATOM 4339 C CA . ALA B 1 281 ? 1.16 -23.766 0.231 1 96.44 281 ALA B CA 1
ATOM 4340 C C . ALA B 1 281 ? 0.774 -22.484 0.969 1 96.44 281 ALA B C 1
ATOM 4342 O O . ALA B 1 281 ? -0.117 -22.5 1.822 1 96.44 281 ALA B O 1
ATOM 4343 N N . ILE B 1 282 ? 1.404 -21.438 0.654 1 96.62 282 ILE B N 1
ATOM 4344 C CA . ILE B 1 282 ? 1.16 -20.156 1.309 1 96.62 282 ILE B CA 1
ATOM 4345 C C . ILE B 1 282 ? -0.263 -19.688 1.013 1 96.62 282 ILE B C 1
ATOM 4347 O O . ILE B 1 282 ? -1.01 -19.328 1.929 1 96.62 282 ILE B O 1
ATOM 4351 N N . THR B 1 283 ? -0.632 -19.688 -0.242 1 96.94 283 THR B N 1
ATOM 4352 C CA . THR B 1 283 ? -1.948 -19.188 -0.625 1 96.94 283 THR B CA 1
ATOM 4353 C C . THR B 1 283 ? -3.049 -20.094 -0.081 1 96.94 283 THR B C 1
ATOM 4355 O O . THR B 1 283 ? -4.074 -19.609 0.408 1 96.94 283 THR B O 1
ATOM 4358 N N . THR B 1 284 ? -2.842 -21.406 -0.155 1 95.94 284 THR B N 1
ATOM 4359 C CA . THR B 1 284 ? -3.842 -22.344 0.341 1 95.94 284 THR B CA 1
ATOM 4360 C C . THR B 1 284 ? -3.963 -22.266 1.86 1 95.94 284 THR B C 1
ATOM 4362 O O . THR B 1 284 ? -5.066 -22.297 2.404 1 95.94 284 THR B O 1
ATOM 4365 N N . SER B 1 285 ? -2.857 -22.156 2.543 1 95.19 285 SER B N 1
ATOM 4366 C CA . SER B 1 285 ? -2.877 -22.016 3.994 1 95.19 285 SER B CA 1
ATOM 4367 C C . SER B 1 285 ? -3.521 -20.703 4.418 1 95.19 285 SER B C 1
ATOM 4369 O O . SER B 1 285 ? -4.242 -20.656 5.414 1 95.19 285 SER B O 1
ATOM 4371 N N . ALA B 1 286 ? -3.197 -19.672 3.691 1 94 286 ALA B N 1
ATOM 4372 C CA . ALA B 1 286 ? -3.781 -18.375 4.004 1 94 286 ALA B CA 1
ATOM 4373 C C . ALA B 1 286 ? -5.297 -18.391 3.824 1 94 286 ALA B C 1
ATOM 4375 O O . ALA B 1 286 ? -6.031 -17.812 4.629 1 94 286 ALA B O 1
ATOM 4376 N N . ASP B 1 287 ? -5.691 -18.984 2.76 1 92.75 287 ASP B N 1
ATOM 4377 C CA . ASP B 1 287 ? -7.129 -19.109 2.533 1 92.75 287 ASP B CA 1
ATOM 4378 C C . ASP B 1 287 ? -7.801 -19.891 3.656 1 92.75 287 ASP B C 1
ATOM 4380 O O . ASP B 1 287 ? -8.867 -19.516 4.137 1 92.75 287 ASP B O 1
ATOM 4384 N N . LEU B 1 288 ? -7.219 -20.969 4.004 1 90.56 288 LEU B N 1
ATOM 4385 C CA . LEU B 1 288 ? -7.746 -21.781 5.086 1 90.56 288 LEU B CA 1
ATOM 4386 C C . LEU B 1 288 ? -7.793 -21 6.391 1 90.56 288 LEU B C 1
ATOM 4388 O O . LEU B 1 288 ? -8.789 -21.047 7.113 1 90.56 288 LEU B O 1
ATOM 4392 N N . ALA B 1 289 ? -6.758 -20.359 6.691 1 89.94 289 ALA B N 1
ATOM 4393 C CA . ALA B 1 289 ? -6.703 -19.547 7.91 1 89.94 289 ALA B CA 1
ATOM 4394 C C . ALA B 1 289 ? -7.781 -18.469 7.902 1 89.94 289 ALA B C 1
ATOM 4396 O O . ALA B 1 289 ? -8.43 -18.219 8.922 1 89.94 289 ALA B O 1
ATOM 4397 N N . ALA B 1 290 ? -7.906 -17.828 6.758 1 86.06 290 ALA B N 1
ATOM 4398 C CA . ALA B 1 290 ? -8.914 -16.766 6.621 1 86.06 290 ALA B CA 1
ATOM 4399 C C . ALA B 1 290 ? -10.312 -17.328 6.887 1 86.06 290 ALA B C 1
ATOM 4401 O O . ALA B 1 290 ? -11.133 -16.672 7.539 1 86.06 290 ALA B O 1
ATOM 4402 N N . ARG B 1 291 ? -10.586 -18.484 6.406 1 83.62 291 ARG B N 1
ATOM 4403 C CA . ARG B 1 291 ? -11.883 -19.125 6.598 1 83.62 291 ARG B CA 1
ATOM 4404 C C . ARG B 1 291 ? -12.102 -19.5 8.055 1 83.62 291 ARG B C 1
ATOM 4406 O O . ARG B 1 291 ? -13.195 -19.344 8.594 1 83.62 291 ARG B O 1
ATOM 4413 N N . LEU B 1 292 ? -11.133 -20.016 8.609 1 83.25 292 LEU B N 1
ATOM 4414 C CA . LEU B 1 292 ? -11.234 -20.453 10 1 83.25 292 LEU B CA 1
ATOM 4415 C C . LEU B 1 292 ? -11.445 -19.266 10.93 1 83.25 292 LEU B C 1
ATOM 4417 O O . LEU B 1 292 ? -12.273 -19.312 11.844 1 83.25 292 LEU B O 1
ATOM 4421 N N . ILE B 1 293 ? -10.734 -18.234 10.695 1 79.31 293 ILE B N 1
ATOM 4422 C CA . ILE B 1 293 ? -10.883 -17.031 11.508 1 79.31 293 ILE B CA 1
ATOM 4423 C C . ILE B 1 293 ? -12.273 -16.438 11.305 1 79.31 293 ILE B C 1
ATOM 4425 O O . ILE B 1 293 ? -12.906 -15.984 12.266 1 79.31 293 ILE B O 1
ATOM 4429 N N . GLY B 1 294 ? -12.641 -16.406 10.086 1 72.88 294 GLY B N 1
ATOM 4430 C CA . GLY B 1 294 ? -13.977 -15.906 9.781 1 72.88 294 GLY B CA 1
ATOM 4431 C C . GLY B 1 294 ? -15.078 -16.719 10.438 1 72.88 294 GLY B C 1
ATOM 4432 O O . GLY B 1 294 ? -16.062 -16.141 10.93 1 72.88 294 GLY B O 1
ATOM 4433 N N . ASN B 1 295 ? -14.984 -17.953 10.406 1 70.38 295 ASN B N 1
ATOM 4434 C CA . ASN B 1 295 ? -15.992 -18.828 10.992 1 70.38 295 ASN B CA 1
ATOM 4435 C C . ASN B 1 295 ? -16.031 -18.703 12.508 1 70.38 295 ASN B C 1
ATOM 4437 O O . ASN B 1 295 ? -17.109 -18.641 13.102 1 70.38 295 ASN B O 1
ATOM 4441 N N . VAL B 1 296 ? -14.914 -18.766 13.055 1 64.75 296 VAL B N 1
ATOM 4442 C CA . VAL B 1 296 ? -14.844 -18.703 14.516 1 64.75 296 VAL B CA 1
ATOM 4443 C C . VAL B 1 296 ? -15.375 -17.359 14.992 1 64.75 296 VAL B C 1
ATOM 4445 O O . VAL B 1 296 ? -16.078 -17.281 16.016 1 64.75 296 VAL B O 1
ATOM 4448 N N . ALA B 1 297 ? -15.164 -16.406 14.234 1 60.03 297 ALA B N 1
ATOM 4449 C CA . ALA B 1 297 ? -15.555 -15.078 14.672 1 60.03 297 ALA B CA 1
ATOM 4450 C C . ALA B 1 297 ? -16.953 -14.727 14.18 1 60.03 297 ALA B C 1
ATOM 4452 O O . ALA B 1 297 ? -17.516 -13.688 14.555 1 60.03 297 ALA B O 1
ATOM 4453 N N . GLY B 1 298 ? -17.547 -15.625 13.516 1 59.28 298 GLY B N 1
ATOM 4454 C CA . GLY B 1 298 ? -18.859 -15.383 12.945 1 59.28 298 GLY B CA 1
ATOM 4455 C C . GLY B 1 298 ? -18.875 -14.281 11.906 1 59.28 298 GLY B C 1
ATOM 4456 O O . GLY B 1 298 ? -19.875 -13.594 11.727 1 59.28 298 GLY B O 1
ATOM 4457 N N . LEU B 1 299 ? -17.578 -13.906 11.508 1 56.97 299 LEU B N 1
ATOM 4458 C CA . LEU B 1 299 ? -17.312 -12.57 10.977 1 56.97 299 LEU B CA 1
ATOM 4459 C C . LEU B 1 299 ? -17.188 -12.602 9.461 1 56.97 299 LEU B C 1
ATOM 4461 O O . LEU B 1 299 ? -16.797 -11.609 8.844 1 56.97 299 LEU B O 1
ATOM 4465 N N . GLY B 1 300 ? -17.688 -13.695 8.703 1 63.69 300 GLY B N 1
ATOM 4466 C CA . GLY B 1 300 ? -17.578 -13.734 7.25 1 63.69 300 GLY B CA 1
ATOM 4467 C C . GLY B 1 300 ? -16.188 -14.117 6.773 1 63.69 300 GLY B C 1
ATOM 4468 O O . GLY B 1 300 ? -15.344 -14.531 7.574 1 63.69 300 GLY B O 1
ATOM 4469 N N . GLU B 1 301 ? -16 -14.164 5.445 1 71.81 301 GLU B N 1
ATOM 4470 C CA . GLU B 1 301 ? -14.758 -14.688 4.883 1 71.81 301 GLU B CA 1
ATOM 4471 C C . GLU B 1 301 ? -13.773 -13.562 4.586 1 71.81 301 GLU B C 1
ATOM 4473 O O . GLU B 1 301 ? -13.992 -12.75 3.682 1 71.81 301 GLU B O 1
ATOM 4478 N N . ILE B 1 302 ? -12.727 -13.383 5.449 1 78.88 302 ILE B N 1
ATOM 4479 C CA . ILE B 1 302 ? -11.633 -12.453 5.219 1 78.88 302 ILE B CA 1
ATOM 4480 C C . ILE B 1 302 ? -10.891 -12.836 3.941 1 78.88 302 ILE B C 1
ATOM 4482 O O . ILE B 1 302 ? -10.594 -14.008 3.717 1 78.88 302 ILE B O 1
ATOM 4486 N N . PRO B 1 303 ? -10.672 -11.844 3.133 1 83.69 303 PRO B N 1
ATOM 4487 C CA . PRO B 1 303 ? -9.883 -12.164 1.941 1 83.69 303 PRO B CA 1
ATOM 4488 C C . PRO B 1 303 ? -8.484 -12.672 2.279 1 83.69 303 PRO B C 1
ATOM 4490 O O . PRO B 1 303 ? -7.805 -12.094 3.137 1 83.69 303 PRO B O 1
ATOM 4493 N N . ALA B 1 304 ? -8.086 -13.758 1.664 1 89.31 304 ALA B N 1
ATOM 4494 C CA . ALA B 1 304 ? -6.781 -14.383 1.911 1 89.31 304 ALA B CA 1
ATOM 4495 C C . ALA B 1 304 ? -5.648 -13.391 1.649 1 89.31 304 ALA B C 1
ATOM 4497 O O . ALA B 1 304 ? -4.602 -13.453 2.301 1 89.31 304 ALA B O 1
ATOM 4498 N N . GLY B 1 305 ? -5.848 -12.508 0.69 1 89.56 305 GLY B N 1
ATOM 4499 C CA . GLY B 1 305 ? -4.836 -11.523 0.343 1 89.56 305 GLY B CA 1
ATOM 4500 C C . GLY B 1 305 ? -4.48 -10.602 1.493 1 89.56 305 GLY B C 1
ATOM 4501 O O . GLY B 1 305 ? -3.34 -10.141 1.6 1 89.56 305 GLY B O 1
ATOM 4502 N N . ALA B 1 306 ? -5.441 -10.312 2.299 1 86 306 ALA B N 1
ATOM 4503 C CA . ALA B 1 306 ? -5.195 -9.445 3.451 1 86 306 ALA B CA 1
ATOM 4504 C C . ALA B 1 306 ? -4.25 -10.117 4.445 1 86 306 ALA B C 1
ATOM 4506 O O . ALA B 1 306 ? -3.361 -9.469 5 1 86 306 ALA B O 1
ATOM 4507 N N . LEU B 1 307 ? -4.414 -11.383 4.656 1 89.19 307 LEU B N 1
ATOM 4508 C CA . LEU B 1 307 ? -3.562 -12.125 5.578 1 89.19 307 LEU B CA 1
ATOM 4509 C C . LEU B 1 307 ? -2.145 -12.25 5.031 1 89.19 307 LEU B C 1
ATOM 4511 O O . LEU B 1 307 ? -1.171 -12.102 5.773 1 89.19 307 LEU B O 1
ATOM 4515 N N . ILE B 1 308 ? -2.096 -12.484 3.775 1 93.19 308 ILE B N 1
ATOM 4516 C CA . ILE B 1 308 ? -0.785 -12.625 3.15 1 93.19 308 ILE B CA 1
ATOM 4517 C C . ILE B 1 308 ? -0.043 -11.289 3.197 1 93.19 308 ILE B C 1
ATOM 4519 O O . ILE B 1 308 ? 1.174 -11.25 3.393 1 93.19 308 ILE B O 1
ATOM 4523 N N . ALA B 1 309 ? -0.794 -10.242 3.033 1 88.5 309 ALA B N 1
ATOM 4524 C CA . ALA B 1 309 ? -0.191 -8.914 3.043 1 88.5 309 ALA B CA 1
ATOM 4525 C C . ALA B 1 309 ? 0.466 -8.617 4.391 1 88.5 309 ALA B C 1
ATOM 4527 O O . ALA B 1 309 ? 1.502 -7.949 4.449 1 88.5 309 ALA B O 1
ATOM 4528 N N . ILE B 1 310 ? -0.11 -9.094 5.469 1 89.19 310 ILE B N 1
ATOM 4529 C CA . ILE B 1 310 ? 0.447 -8.898 6.801 1 89.19 310 ILE B CA 1
ATOM 4530 C C . ILE B 1 310 ? 1.843 -9.516 6.875 1 89.19 310 ILE B C 1
ATOM 4532 O O . ILE B 1 310 ? 2.805 -8.844 7.258 1 89.19 310 ILE B O 1
ATOM 4536 N N . PHE B 1 311 ? 1.957 -10.664 6.395 1 91.19 311 PHE B N 1
ATOM 4537 C CA . PHE B 1 311 ? 3.23 -11.375 6.449 1 91.19 311 PHE B CA 1
ATOM 4538 C C . PHE B 1 311 ? 4.18 -10.859 5.371 1 91.19 311 PHE B C 1
ATOM 4540 O O . PHE B 1 311 ? 5.398 -10.852 5.559 1 91.19 311 PHE B O 1
ATOM 4547 N N . GLY B 1 312 ? 3.559 -10.531 4.297 1 91.88 312 GLY B N 1
ATOM 4548 C CA . GLY B 1 312 ? 4.352 -10.016 3.193 1 91.88 312 GLY B CA 1
ATOM 4549 C C . GLY B 1 312 ? 5.109 -8.75 3.547 1 91.88 312 GLY B C 1
ATOM 4550 O O . GLY B 1 312 ? 6.309 -8.648 3.275 1 91.88 312 GLY B O 1
ATOM 4551 N N . GLY B 1 313 ? 4.414 -7.832 4.141 1 89.31 313 GLY B N 1
ATOM 4552 C CA . GLY B 1 313 ? 5.07 -6.609 4.586 1 89.31 313 GLY B CA 1
ATOM 4553 C C . GLY B 1 313 ? 6.223 -6.863 5.539 1 89.31 313 GLY B C 1
ATOM 4554 O O . GLY B 1 313 ? 7.305 -6.293 5.375 1 89.31 313 GLY B O 1
ATOM 4555 N N . PHE B 1 314 ? 6.047 -7.68 6.441 1 88.44 314 PHE B N 1
ATOM 4556 C CA . PHE B 1 314 ? 7.09 -7.988 7.41 1 88.44 314 PHE B CA 1
ATOM 4557 C C . PHE B 1 314 ? 8.273 -8.68 6.738 1 88.44 314 PHE B C 1
ATOM 4559 O O . PHE B 1 314 ? 9.43 -8.391 7.062 1 88.44 314 PHE B O 1
ATOM 4566 N N . THR B 1 315 ? 7.973 -9.562 5.867 1 91.44 315 THR B N 1
ATOM 4567 C CA . THR B 1 315 ? 9.039 -10.234 5.137 1 91.44 315 THR B CA 1
ATOM 4568 C C . THR B 1 315 ? 9.852 -9.227 4.324 1 91.44 315 THR B C 1
ATOM 4570 O O . THR B 1 315 ? 11.086 -9.281 4.316 1 91.44 315 THR B O 1
ATOM 4573 N N . LEU B 1 316 ? 9.172 -8.336 3.629 1 89.62 316 LEU B N 1
ATOM 4574 C CA . LEU B 1 316 ? 9.852 -7.289 2.875 1 89.62 316 LEU B CA 1
ATOM 4575 C C . LEU B 1 316 ? 10.758 -6.465 3.785 1 89.62 316 LEU B C 1
ATOM 4577 O O . LEU B 1 316 ? 11.906 -6.184 3.436 1 89.62 316 LEU B O 1
ATOM 4581 N N . ALA B 1 317 ? 10.258 -6.168 4.941 1 86.25 317 ALA B N 1
ATOM 4582 C CA . ALA B 1 317 ? 11.016 -5.375 5.902 1 86.25 317 ALA B CA 1
ATOM 4583 C C . ALA B 1 317 ? 12.289 -6.102 6.332 1 86.25 317 ALA B C 1
ATOM 4585 O O . ALA B 1 317 ? 13.367 -5.504 6.391 1 86.25 317 ALA B O 1
ATOM 4586 N N . MET B 1 318 ? 12.211 -7.355 6.551 1 85.94 318 MET B N 1
ATOM 4587 C CA . MET B 1 318 ? 13.344 -8.148 7.004 1 85.94 318 MET B CA 1
ATOM 4588 C C . MET B 1 318 ? 14.383 -8.297 5.895 1 85.94 318 MET B C 1
ATOM 4590 O O . MET B 1 318 ? 15.586 -8.258 6.156 1 85.94 318 MET B O 1
ATOM 4594 N N . LEU B 1 319 ? 13.883 -8.461 4.723 1 87.19 319 LEU B N 1
ATOM 4595 C CA . LEU B 1 319 ? 14.789 -8.617 3.592 1 87.19 319 LEU B CA 1
ATOM 4596 C C . LEU B 1 319 ? 15.547 -7.324 3.312 1 87.19 319 LEU B C 1
ATOM 4598 O O . LEU B 1 319 ? 16.734 -7.352 3 1 87.19 319 LEU B O 1
ATOM 4602 N N . VAL B 1 320 ? 14.875 -6.199 3.406 1 82.31 320 VAL B N 1
ATOM 4603 C CA . VAL B 1 320 ? 15.492 -4.895 3.211 1 82.31 320 VAL B CA 1
ATOM 4604 C C . VAL B 1 320 ? 16.562 -4.66 4.281 1 82.31 320 VAL B C 1
ATOM 4606 O O . VAL B 1 320 ? 17.641 -4.145 3.992 1 82.31 320 VAL B O 1
ATOM 4609 N N . ALA B 1 321 ? 16.25 -5.039 5.469 1 78.38 321 ALA B N 1
ATOM 4610 C CA . ALA B 1 321 ? 17.172 -4.875 6.594 1 78.38 321 ALA B CA 1
ATOM 4611 C C . ALA B 1 321 ? 18.438 -5.699 6.391 1 78.38 321 ALA B C 1
ATOM 4613 O O . ALA B 1 321 ? 19.531 -5.289 6.789 1 78.38 321 ALA B O 1
ATOM 4614 N N . ARG B 1 322 ? 18.312 -6.793 5.703 1 77.75 322 ARG B N 1
ATOM 4615 C CA . ARG B 1 322 ? 19.438 -7.695 5.52 1 77.75 322 ARG B CA 1
ATOM 4616 C C . ARG B 1 322 ? 20.266 -7.305 4.293 1 77.75 322 ARG B C 1
ATOM 4618 O O . ARG B 1 322 ? 21.422 -7.691 4.168 1 77.75 322 ARG B O 1
ATOM 4625 N N . SER B 1 323 ? 19.609 -6.633 3.34 1 69.19 323 SER B N 1
ATOM 4626 C CA . SER B 1 323 ? 20.312 -6.277 2.107 1 69.19 323 SER B CA 1
ATOM 4627 C C . SER B 1 323 ? 21.203 -5.062 2.314 1 69.19 323 SER B C 1
ATOM 4629 O O . SER B 1 323 ? 22.047 -4.754 1.468 1 69.19 323 SER B O 1
ATOM 4631 N N . GLY B 1 324 ? 20.922 -4.129 3.408 1 54.09 324 GLY B N 1
ATOM 4632 C CA . GLY B 1 324 ? 21.891 -3.082 3.732 1 54.09 324 GLY B CA 1
ATOM 4633 C C . GLY B 1 324 ? 22.969 -3.541 4.688 1 54.09 324 GLY B C 1
ATOM 4634 O O . GLY B 1 324 ? 22.859 -4.609 5.293 1 54.09 324 GLY B O 1
#

Sequence (648 aa):
MSICSKWVIPLLFSLLLVVALASLSLGASGYTILDFVNGRAPKVIIELRLTRLLAAVSAGIVLASSGILLQYALRNPLADPYLLGVSPAAFLAVSVYALLAPTLSTFYTLITPVAIAGGLAGLLLTLIISRLGETSHSVILAGIAVATSLSGLSFAIDYIASTKFGWSPSHALFGGFAGVPPAHVYILAFIAAASCITALVLAAHVESLLYGDDASMLSGVEPRRARIAALVAAGVTVAAITGYTGVIGFVGLIAPNAARRVLQCVEARLVAVTSMLLGAAITTSADLAARLIGNVAGLGEIPAGALIAIFGGFTLAMLVARSGMSICSKWVIPLLFSLLLVVALASLSLGASGYTILDFVNGRAPKVIIELRLTRLLAAVSAGIVLASSGILLQYALRNPLADPYLLGVSPAAFLAVSVYALLAPTLSTFYTLITPVAIAGGLAGLLLTLIISRLGETSHSVILAGIAVATSLSGLSFAIDYIASTKFGWSPSHALFGGFAGVPPAHVYILAFIAAASCITALVLAAHVESLLYGDDASMLSGVEPRRARIAALVAAGVTVAAITGYTGVIGFVGLIAPNAARRVLQCVEARLVAVTSMLLGAAITTSADLAARLIGNVAGLGEIPAGALIAIFGGFTLAMLVARSG